Protein AF-W7TU20-F1 (afdb_monomer)

Organism: NCBI:txid72520

Structure (mmCIF, N/CA/C/O backbone):
data_AF-W7TU20-F1
#
_entry.id   AF-W7TU20-F1
#
loop_
_atom_site.group_PDB
_atom_site.id
_atom_site.type_symbol
_atom_site.label_atom_id
_atom_site.label_alt_id
_atom_site.label_comp_id
_atom_site.label_asym_id
_atom_site.label_entity_id
_atom_site.label_seq_id
_atom_site.pdbx_PDB_ins_code
_atom_site.Cartn_x
_atom_site.Cartn_y
_atom_site.Cartn_z
_atom_site.occupancy
_atom_site.B_iso_or_equiv
_atom_site.auth_seq_id
_atom_site.auth_comp_id
_atom_site.auth_asym_id
_atom_site.auth_atom_id
_atom_site.pdbx_PDB_model_num
ATOM 1 N N . MET A 1 1 ? -34.665 4.008 -30.235 1.00 36.75 1 MET A N 1
ATOM 2 C CA . MET A 1 1 ? -33.771 4.098 -29.060 1.00 36.75 1 MET A CA 1
ATOM 3 C C . MET A 1 1 ? -32.449 3.445 -29.430 1.00 36.75 1 MET A C 1
ATOM 5 O O . MET A 1 1 ? -32.359 2.229 -29.453 1.00 36.75 1 MET A O 1
ATOM 9 N N . THR A 1 2 ? -31.466 4.243 -29.840 1.00 30.77 2 THR A N 1
ATOM 10 C CA . THR A 1 2 ? -30.148 3.783 -30.303 1.00 30.77 2 THR A CA 1
ATOM 11 C C . THR A 1 2 ? -29.110 4.121 -29.238 1.00 30.77 2 THR A C 1
ATOM 13 O O . THR A 1 2 ? -28.880 5.295 -28.952 1.00 30.77 2 THR A O 1
ATOM 16 N N . HIS A 1 3 ? -28.508 3.102 -28.623 1.00 29.56 3 HIS A N 1
ATOM 17 C CA . HIS A 1 3 ? -27.370 3.282 -27.721 1.00 29.56 3 HIS A CA 1
ATOM 18 C C . HIS A 1 3 ? -26.145 3.772 -28.511 1.00 29.56 3 HIS A C 1
ATOM 20 O O . HIS A 1 3 ? -25.856 3.207 -29.566 1.00 29.56 3 HIS A O 1
ATOM 26 N N . PRO A 1 4 ? -25.386 4.770 -28.023 1.00 43.34 4 PRO A N 1
ATOM 27 C CA . PRO A 1 4 ? -24.122 5.117 -28.648 1.00 43.34 4 PRO A CA 1
ATOM 28 C C . PRO A 1 4 ? -23.076 4.059 -28.282 1.00 43.34 4 PRO A C 1
ATOM 30 O O . PRO A 1 4 ? -22.815 3.801 -27.103 1.00 43.34 4 PRO A O 1
ATOM 33 N N . ALA A 1 5 ? -22.474 3.454 -29.305 1.00 35.00 5 ALA A N 1
ATOM 34 C CA . ALA A 1 5 ? -21.299 2.609 -29.166 1.00 35.00 5 ALA A CA 1
ATOM 35 C C . ALA A 1 5 ? -20.164 3.427 -28.527 1.00 35.00 5 ALA A C 1
ATOM 37 O O . ALA A 1 5 ? -19.739 4.445 -29.071 1.00 35.00 5 ALA A O 1
ATOM 38 N N . ARG A 1 6 ? -19.691 3.008 -27.349 1.00 34.47 6 ARG A N 1
ATOM 39 C CA . ARG A 1 6 ? -18.501 3.590 -26.718 1.00 34.47 6 ARG A CA 1
ATOM 40 C C . ARG A 1 6 ? -17.287 2.753 -27.089 1.00 34.47 6 ARG A C 1
ATOM 42 O O . ARG A 1 6 ? -17.191 1.591 -26.708 1.00 34.47 6 ARG A O 1
ATOM 49 N N . SER A 1 7 ? -16.373 3.374 -27.823 1.00 35.91 7 SER A N 1
ATOM 50 C CA . SER A 1 7 ? -15.092 2.817 -28.243 1.00 35.91 7 SER A CA 1
ATOM 51 C C . SER A 1 7 ? -14.210 2.533 -27.025 1.00 35.91 7 SER A C 1
ATOM 53 O O . SER A 1 7 ? -13.718 3.450 -26.371 1.00 35.91 7 SER A O 1
ATOM 55 N N . SER A 1 8 ? -14.007 1.260 -26.701 1.00 33.41 8 SER A N 1
ATOM 56 C CA . SER A 1 8 ? -12.987 0.828 -25.746 1.00 33.41 8 SER A CA 1
ATOM 57 C C . SER A 1 8 ? -11.617 0.861 -26.425 1.00 33.41 8 SER A C 1
ATOM 59 O O . SER A 1 8 ? -11.355 0.068 -27.329 1.00 33.41 8 SER A O 1
ATOM 61 N N . ILE A 1 9 ? -10.741 1.773 -26.000 1.00 37.31 9 ILE A N 1
ATOM 62 C CA . ILE A 1 9 ? -9.328 1.772 -26.399 1.00 37.31 9 ILE A CA 1
ATOM 63 C C . ILE A 1 9 ? -8.665 0.569 -25.720 1.00 37.31 9 ILE A C 1
ATOM 65 O O . ILE A 1 9 ? -8.694 0.450 -24.496 1.00 37.31 9 ILE A O 1
ATOM 69 N N . SER A 1 10 ? -8.098 -0.347 -26.508 1.00 46.91 10 SER A N 1
ATOM 70 C CA . SER A 1 10 ? -7.379 -1.499 -25.959 1.00 46.91 10 SER A CA 1
ATOM 71 C C . SER A 1 10 ? -6.084 -1.045 -25.268 1.00 46.91 10 SER A C 1
ATOM 73 O O . SER A 1 10 ? -5.451 -0.083 -25.700 1.00 46.91 10 SER A O 1
ATOM 75 N N . LEU A 1 11 ? -5.656 -1.741 -24.209 1.00 39.81 11 LEU A N 1
ATOM 76 C CA . LEU A 1 11 ? -4.402 -1.445 -23.497 1.00 39.81 11 LEU A CA 1
ATOM 77 C C . LEU A 1 11 ? -3.190 -1.463 -24.449 1.00 39.81 11 LEU A C 1
ATOM 79 O O . LEU A 1 11 ? -2.279 -0.654 -24.316 1.00 39.81 11 LEU A O 1
ATOM 83 N N . LEU A 1 12 ? -3.229 -2.338 -25.460 1.00 39.66 12 LEU A N 1
ATOM 84 C CA . LEU A 1 12 ? -2.239 -2.400 -26.532 1.00 39.66 12 LEU A CA 1
ATOM 85 C C . LEU A 1 12 ? -2.237 -1.112 -27.366 1.00 39.66 12 LEU A C 1
ATOM 87 O O . LEU A 1 12 ? -1.173 -0.595 -27.676 1.00 39.66 12 LEU A O 1
ATOM 91 N N . SER A 1 13 ? -3.408 -0.544 -27.666 1.00 42.62 13 SER A N 1
ATOM 92 C CA . SER A 1 13 ? -3.522 0.751 -28.343 1.00 42.62 13 SER A CA 1
ATOM 93 C C . SER A 1 13 ? -2.958 1.892 -27.496 1.00 42.62 13 SER A C 1
ATOM 95 O O . SER A 1 13 ? -2.315 2.759 -28.064 1.00 42.62 13 SER A O 1
ATOM 97 N N . LEU A 1 14 ? -3.136 1.885 -26.168 1.00 40.91 14 LEU A N 1
ATOM 98 C CA . LEU A 1 14 ? -2.565 2.900 -25.269 1.00 40.91 14 LEU A CA 1
ATOM 99 C C . LEU A 1 14 ? -1.036 2.777 -25.158 1.00 40.91 14 LEU A C 1
ATOM 101 O O . LEU A 1 14 ? -0.333 3.779 -25.246 1.00 40.91 14 LEU A O 1
ATOM 105 N N . VAL A 1 15 ? -0.518 1.552 -25.029 1.00 42.53 15 VAL A N 1
ATOM 106 C CA . VAL A 1 15 ? 0.928 1.280 -25.031 1.00 42.53 15 VAL A CA 1
ATOM 107 C C . VAL A 1 15 ? 1.538 1.678 -26.375 1.00 42.53 15 VAL A C 1
ATOM 109 O O . VAL A 1 15 ? 2.541 2.382 -26.390 1.00 42.53 15 VAL A O 1
ATOM 112 N N . LEU A 1 16 ? 0.911 1.333 -27.503 1.00 43.38 16 LEU A N 1
ATOM 113 C CA . LEU A 1 16 ? 1.361 1.745 -28.837 1.00 43.38 16 LEU A CA 1
ATOM 114 C C . LEU A 1 16 ? 1.255 3.265 -29.053 1.00 43.38 16 LEU A C 1
ATOM 116 O O . LEU A 1 16 ? 2.137 3.837 -29.688 1.00 43.38 16 LEU A O 1
ATOM 120 N N . LEU A 1 17 ? 0.238 3.933 -28.489 1.00 42.62 17 LEU A N 1
ATOM 121 C CA . LEU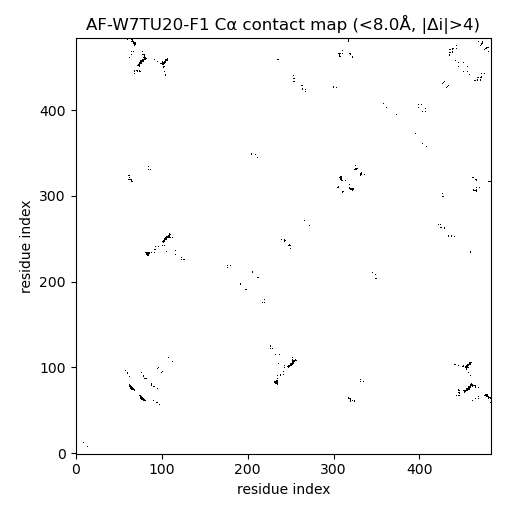 A 1 17 ? 0.106 5.397 -28.535 1.00 42.62 17 LEU A CA 1
ATOM 122 C C . LEU A 1 17 ? 1.256 6.093 -27.794 1.00 42.62 17 LEU A C 1
ATOM 124 O O . LEU A 1 17 ? 1.744 7.122 -28.246 1.00 42.62 17 LEU A O 1
ATOM 128 N N . LEU A 1 18 ? 1.688 5.523 -26.666 1.00 41.25 18 LEU A N 1
ATOM 129 C CA . LEU A 1 18 ? 2.798 6.034 -25.858 1.00 41.25 18 LEU A CA 1
ATOM 130 C C . LEU A 1 18 ? 4.174 5.644 -26.426 1.00 41.25 18 LEU A C 1
ATOM 132 O O . LEU A 1 18 ? 5.149 6.356 -26.204 1.00 41.25 18 LEU A O 1
ATOM 136 N N . SER A 1 19 ? 4.254 4.544 -27.181 1.00 35.56 19 SER A N 1
ATOM 137 C CA . SER A 1 19 ? 5.499 4.038 -27.782 1.00 35.56 19 SER A CA 1
ATOM 138 C C . SER A 1 19 ? 5.837 4.698 -29.123 1.00 35.56 19 SER A C 1
ATOM 140 O O . SER A 1 19 ? 6.984 4.650 -29.559 1.00 35.56 19 SER A O 1
ATOM 142 N N . ASN A 1 20 ? 4.860 5.308 -29.802 1.00 39.03 20 ASN A N 1
ATOM 143 C CA . ASN A 1 20 ? 5.055 5.900 -31.124 1.00 39.03 20 ASN A CA 1
ATOM 144 C C . ASN A 1 20 ? 5.350 7.409 -31.033 1.00 39.03 20 ASN A C 1
ATOM 146 O O . ASN A 1 20 ? 4.518 8.259 -31.355 1.00 39.03 20 ASN A O 1
ATOM 150 N N . THR A 1 21 ? 6.562 7.746 -30.587 1.00 44.91 21 THR A N 1
ATOM 151 C CA . THR A 1 21 ? 7.032 9.131 -30.401 1.00 44.91 21 THR A CA 1
ATOM 152 C C . THR A 1 21 ? 7.125 9.927 -31.710 1.00 44.91 21 THR A C 1
ATOM 154 O O . THR A 1 21 ? 6.965 11.147 -31.690 1.00 44.91 21 THR A O 1
ATOM 157 N N . ARG A 1 22 ? 7.297 9.268 -32.868 1.00 38.62 22 ARG A N 1
ATOM 158 C CA . ARG A 1 22 ? 7.387 9.934 -34.184 1.00 38.62 22 ARG A CA 1
ATOM 159 C C . ARG A 1 22 ? 6.054 10.511 -34.678 1.00 38.62 22 ARG A C 1
ATOM 161 O O . ARG A 1 22 ? 6.050 11.561 -35.318 1.00 38.62 22 ARG A O 1
ATOM 168 N N . ALA A 1 23 ? 4.920 9.890 -34.345 1.00 43.25 23 ALA A N 1
ATOM 169 C CA . ALA A 1 23 ? 3.600 10.365 -34.783 1.00 43.25 23 ALA A CA 1
ATOM 170 C C . ALA A 1 23 ? 3.144 11.647 -34.058 1.00 43.25 23 ALA A C 1
ATOM 172 O O . ALA A 1 23 ? 2.354 12.419 -34.600 1.00 43.25 23 ALA A O 1
ATOM 173 N N . PHE A 1 24 ? 3.671 11.910 -32.859 1.00 39.31 24 PHE A N 1
ATOM 174 C CA . PHE A 1 24 ? 3.313 13.093 -32.071 1.00 39.31 24 PHE A CA 1
ATOM 175 C C . PHE A 1 24 ? 3.966 14.392 -32.572 1.00 39.31 24 PHE A C 1
ATOM 177 O O . PHE A 1 24 ? 3.425 15.469 -32.333 1.00 39.31 24 PHE A O 1
ATOM 184 N N . PHE A 1 25 ? 5.097 14.310 -33.284 1.00 41.25 25 PHE A N 1
ATOM 185 C CA . PHE A 1 25 ? 5.884 15.487 -33.680 1.00 41.25 25 PHE A CA 1
ATOM 186 C C . PHE A 1 25 ? 5.763 15.885 -35.160 1.00 41.25 25 PHE A C 1
ATOM 188 O O . PHE A 1 25 ? 6.114 17.012 -35.499 1.00 41.25 25 PHE A O 1
ATOM 195 N N . HIS A 1 26 ? 5.206 15.030 -36.027 1.00 35.78 26 HIS A N 1
ATOM 196 C CA . HIS A 1 26 ? 5.018 15.335 -37.455 1.00 35.78 26 HIS A CA 1
ATOM 197 C C . HIS A 1 26 ? 3.585 15.715 -37.861 1.00 35.78 26 HIS A C 1
ATOM 199 O O . HIS A 1 26 ? 3.297 15.810 -39.051 1.00 35.78 26 HIS A O 1
ATOM 205 N N . CYS A 1 27 ? 2.686 15.994 -36.912 1.00 30.84 27 CYS A N 1
ATOM 206 C CA . CYS A 1 27 ? 1.385 16.581 -37.243 1.00 30.84 27 CYS A CA 1
ATOM 207 C C . CYS A 1 27 ? 1.548 18.093 -37.520 1.00 30.84 27 CYS A C 1
ATOM 209 O O . CYS A 1 27 ? 1.878 18.846 -36.597 1.00 30.84 27 CYS A O 1
ATOM 211 N N . PRO A 1 28 ? 1.338 18.578 -38.760 1.00 39.25 28 PRO A N 1
ATOM 212 C CA . PRO A 1 28 ? 1.504 19.987 -39.071 1.00 39.25 28 PRO A CA 1
ATOM 213 C C . PRO A 1 28 ? 0.313 20.785 -38.518 1.00 39.25 28 PRO A C 1
ATOM 215 O O . PRO A 1 28 ? -0.826 20.588 -38.921 1.00 39.25 28 PRO A O 1
ATOM 218 N N . VAL A 1 29 ? 0.590 21.703 -37.587 1.00 46.69 29 VAL A N 1
ATOM 219 C CA . VAL A 1 29 ? -0.085 23.010 -37.392 1.00 46.69 29 VAL A CA 1
ATOM 220 C C . VAL A 1 29 ? -1.622 23.034 -37.170 1.00 46.69 29 VAL A C 1
ATOM 222 O O . VAL A 1 29 ? -2.182 24.107 -36.979 1.00 46.69 29 VAL A O 1
ATOM 225 N N . ALA A 1 30 ? -2.330 21.908 -37.043 1.00 40.75 30 ALA A N 1
ATOM 226 C CA . ALA A 1 30 ? -3.795 21.912 -36.863 1.00 40.75 30 ALA A CA 1
ATOM 227 C C . ALA A 1 30 ? -4.296 21.823 -35.401 1.00 40.75 30 ALA A C 1
ATOM 229 O O . ALA A 1 30 ? -5.486 21.989 -35.151 1.00 40.75 30 ALA A O 1
ATOM 230 N N . LEU A 1 31 ? -3.421 21.602 -34.410 1.00 38.69 31 LEU A N 1
ATOM 231 C CA . LEU A 1 31 ? -3.821 21.422 -32.996 1.00 38.69 31 LEU A CA 1
ATOM 232 C C . LEU A 1 31 ? -3.597 22.647 -32.096 1.00 38.69 31 LEU A C 1
ATOM 234 O O . LEU A 1 31 ? -4.000 22.649 -30.931 1.00 38.69 31 LEU A O 1
ATOM 238 N N . ARG A 1 32 ? -3.017 23.729 -32.627 1.00 35.81 32 ARG A N 1
ATOM 239 C CA . ARG A 1 32 ? -2.798 24.966 -31.859 1.00 35.81 32 ARG A CA 1
ATOM 240 C C . ARG A 1 32 ? -4.092 25.662 -31.393 1.00 35.81 32 ARG A C 1
ATOM 242 O O . ARG A 1 32 ? -4.061 26.171 -30.279 1.00 35.81 32 ARG A O 1
ATOM 249 N N . PRO A 1 33 ? -5.229 25.640 -32.124 1.00 38.38 33 PRO A N 1
ATOM 250 C CA . PRO A 1 33 ? -6.479 26.230 -31.628 1.00 38.38 33 PRO A CA 1
ATOM 251 C C . PRO A 1 33 ? -7.204 25.378 -30.572 1.00 38.38 33 PRO A C 1
ATOM 253 O O . PRO A 1 33 ? -8.082 25.886 -29.876 1.00 38.38 33 PRO A O 1
ATOM 256 N N . ALA A 1 34 ? -6.868 24.088 -30.442 1.00 39.28 34 ALA A N 1
ATOM 257 C CA . ALA A 1 34 ? -7.523 23.189 -29.488 1.00 39.28 34 ALA A CA 1
ATOM 258 C C . ALA A 1 34 ? -6.945 23.322 -28.068 1.00 39.28 34 ALA A C 1
ATOM 260 O O . ALA A 1 34 ? -7.679 23.202 -27.091 1.00 39.28 34 ALA A O 1
ATOM 261 N N . LEU A 1 35 ? -5.650 23.638 -27.944 1.00 38.62 35 LEU A N 1
ATOM 262 C CA . LEU A 1 35 ? -4.975 23.787 -26.649 1.00 38.62 35 LEU A CA 1
ATOM 263 C C . LEU A 1 35 ? -5.059 25.210 -26.067 1.00 38.62 35 LEU A C 1
ATOM 265 O O . LEU A 1 35 ? -4.987 25.365 -24.854 1.00 38.62 35 LEU A O 1
ATOM 269 N N . THR A 1 36 ? -5.311 26.246 -26.874 1.00 37.84 36 THR A N 1
ATOM 270 C CA . THR A 1 36 ? -5.644 27.601 -26.376 1.00 37.84 36 THR A CA 1
ATOM 271 C C . THR A 1 36 ? -7.121 27.783 -26.011 1.00 37.84 36 THR A C 1
ATOM 273 O O . THR A 1 36 ? -7.487 28.808 -25.442 1.00 37.84 36 THR A O 1
ATOM 276 N N . ARG A 1 37 ? -7.976 26.777 -26.253 1.00 34.38 37 ARG A N 1
ATOM 277 C CA . ARG A 1 37 ? -9.323 26.674 -25.653 1.00 34.38 37 ARG A CA 1
ATOM 278 C C . ARG A 1 37 ? -9.350 25.924 -24.313 1.00 34.38 37 ARG A C 1
ATOM 280 O O . ARG A 1 37 ? -10.418 25.805 -23.727 1.00 34.38 37 ARG A O 1
ATOM 287 N N . LEU A 1 38 ? -8.192 25.516 -23.782 1.00 36.69 38 LEU A N 1
ATOM 288 C CA . LEU A 1 38 ? -8.010 25.166 -22.363 1.00 36.69 38 LEU A CA 1
ATOM 289 C C . LEU A 1 38 ? -7.723 26.408 -21.498 1.00 36.69 38 LEU A C 1
ATOM 291 O O . LEU A 1 38 ? -7.075 26.337 -20.457 1.00 36.69 38 LEU A O 1
ATOM 295 N N . SER A 1 39 ? -8.240 27.565 -21.909 1.00 34.56 39 SER A N 1
ATOM 296 C CA . SER A 1 39 ? -8.542 28.648 -20.981 1.00 34.56 39 SER A CA 1
ATOM 297 C C . SER A 1 39 ? -9.620 28.147 -20.027 1.00 34.56 39 SER A C 1
ATOM 299 O O . SER A 1 39 ? -10.744 27.916 -20.460 1.00 34.56 39 SER A O 1
ATOM 301 N N . PHE A 1 40 ? -9.264 27.953 -18.755 1.00 42.44 40 PHE A N 1
ATOM 302 C CA . PHE A 1 40 ? -10.127 28.209 -17.599 1.00 42.44 40 PHE A CA 1
ATOM 303 C C . PHE A 1 40 ? -11.647 28.144 -17.888 1.00 42.44 40 PHE A C 1
ATOM 305 O O . PHE A 1 40 ? -12.332 29.164 -17.914 1.00 42.44 40 PHE A O 1
ATOM 312 N N . PHE A 1 41 ? -12.206 26.939 -18.027 1.00 37.47 41 PHE A N 1
ATOM 313 C CA . PHE A 1 41 ? -13.510 26.691 -17.411 1.00 37.47 41 PHE A CA 1
ATOM 314 C C . PHE A 1 41 ? -13.195 26.654 -15.907 1.00 37.47 41 PHE A C 1
ATOM 316 O O . PHE A 1 41 ? -12.748 25.648 -15.377 1.00 37.47 41 PHE A O 1
ATOM 323 N N . GLY A 1 42 ? -13.172 27.786 -15.205 1.00 35.25 42 GLY A N 1
ATOM 324 C CA . GLY A 1 42 ? -14.391 28.541 -14.974 1.00 35.25 42 GLY A CA 1
ATOM 325 C C . GLY A 1 42 ? -15.231 27.640 -14.090 1.00 35.25 42 GLY A C 1
ATOM 326 O O . GLY A 1 42 ? -16.021 26.858 -14.612 1.00 35.25 42 GLY A O 1
ATOM 327 N N . GLY A 1 43 ? -14.929 27.658 -12.786 1.00 38.50 43 GLY A N 1
ATOM 328 C CA . GLY A 1 43 ? -15.527 26.763 -11.806 1.00 38.50 43 GLY A CA 1
ATOM 329 C C . GLY A 1 43 ? -17.018 26.632 -12.065 1.00 38.50 43 GLY A C 1
ATOM 330 O O . GLY A 1 43 ? -17.710 27.640 -12.228 1.00 38.50 43 GLY A O 1
ATOM 331 N N . SER A 1 44 ? -17.495 25.392 -12.144 1.00 35.47 44 SER A N 1
ATOM 332 C CA . SER A 1 44 ? -18.920 25.116 -12.134 1.00 35.47 44 SER A CA 1
ATOM 333 C C . SER A 1 44 ? -19.490 25.793 -10.892 1.00 35.47 44 SER A C 1
ATOM 335 O O . SER A 1 44 ? -19.343 25.285 -9.778 1.00 35.47 44 SER A O 1
ATOM 337 N N . ARG A 1 45 ? -20.100 26.971 -11.064 1.00 39.62 45 ARG A N 1
ATOM 338 C CA . ARG A 1 45 ? -21.044 27.506 -10.094 1.00 39.62 45 ARG A CA 1
ATOM 339 C C . ARG A 1 45 ? -22.115 26.435 -9.992 1.00 39.62 45 ARG A C 1
ATOM 341 O O . ARG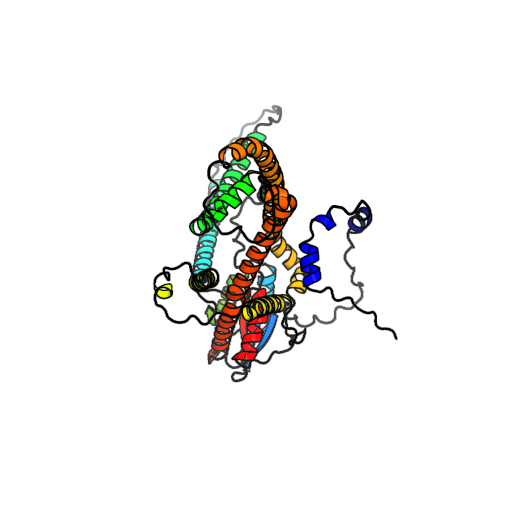 A 1 45 ? -22.953 26.317 -10.883 1.00 39.62 45 ARG A O 1
ATOM 348 N N . GLN A 1 46 ? -22.036 25.614 -8.947 1.00 42.41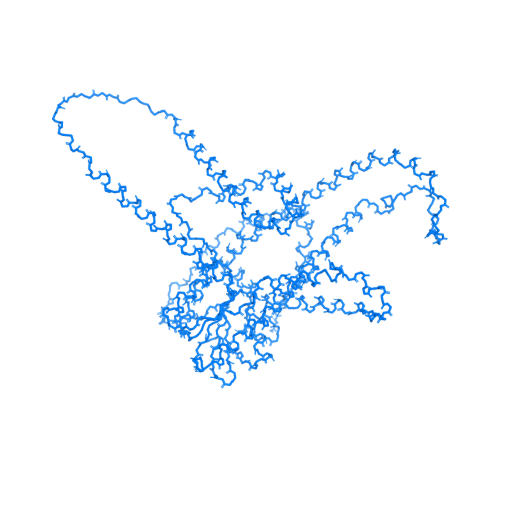 46 GLN A N 1
ATOM 349 C CA . GLN A 1 46 ? -23.196 24.851 -8.526 1.00 42.41 46 GLN A CA 1
ATOM 350 C C . GLN A 1 46 ? -24.342 25.858 -8.380 1.00 42.41 46 GLN A C 1
ATOM 352 O O . GLN A 1 46 ? -24.103 26.952 -7.856 1.00 42.41 46 GLN A O 1
ATOM 357 N N . PRO A 1 47 ? -25.542 25.563 -8.903 1.00 39.88 47 PRO A N 1
ATOM 358 C CA . PRO A 1 47 ? -26.677 26.463 -8.783 1.00 39.88 47 PRO A CA 1
ATOM 359 C C . PRO A 1 47 ? -26.878 26.817 -7.303 1.00 39.88 47 PRO A C 1
ATOM 361 O O . PRO A 1 47 ? -27.230 25.971 -6.481 1.00 39.88 47 PRO A O 1
ATOM 364 N N . HIS A 1 48 ? -26.583 28.075 -6.961 1.00 41.19 48 HIS A N 1
ATOM 365 C CA . HIS A 1 48 ? -26.865 28.666 -5.659 1.00 41.19 48 HIS A CA 1
ATOM 366 C C . HIS A 1 48 ? -28.385 28.667 -5.480 1.00 41.19 48 HIS A C 1
ATOM 368 O O . HIS A 1 48 ? -29.071 29.540 -5.998 1.00 41.19 48 HIS A O 1
ATOM 374 N N . GLY A 1 49 ? -28.910 27.644 -4.817 1.00 43.62 49 GLY A N 1
ATOM 375 C CA . GLY A 1 49 ? -30.350 27.466 -4.640 1.00 43.62 49 GLY A CA 1
ATOM 376 C C . GLY A 1 49 ? -30.764 26.056 -4.236 1.00 43.62 49 GLY A C 1
ATOM 377 O O . GLY A 1 49 ? -31.914 25.857 -3.869 1.00 43.62 49 GLY A O 1
ATOM 378 N N . GLN A 1 50 ? -29.852 25.079 -4.254 1.00 46.06 50 GLN A N 1
ATOM 379 C CA . GLN A 1 50 ? -30.117 23.799 -3.608 1.00 46.06 50 GLN A CA 1
ATOM 380 C C . GLN A 1 50 ? -29.958 23.994 -2.096 1.00 46.06 50 GLN A C 1
ATOM 382 O O . GLN A 1 50 ? -28.841 24.168 -1.599 1.00 46.06 50 GLN A O 1
ATOM 387 N N . GLU A 1 51 ? -31.090 24.059 -1.389 1.00 46.50 51 GLU A N 1
ATOM 388 C CA . GLU A 1 51 ? -31.149 24.016 0.070 1.00 46.50 51 GLU A CA 1
ATOM 389 C C . GLU A 1 51 ? -30.191 22.928 0.552 1.00 46.50 51 GLU A C 1
ATOM 391 O O . GLU A 1 51 ? -30.266 21.777 0.112 1.00 46.50 51 GLU A O 1
ATOM 396 N N . ARG A 1 52 ? -29.223 23.310 1.394 1.00 49.94 52 ARG A N 1
ATOM 397 C CA . ARG A 1 52 ? -28.292 22.353 1.984 1.00 49.94 52 ARG A CA 1
ATOM 398 C C . ARG A 1 52 ? -29.117 21.463 2.898 1.00 49.94 52 ARG A C 1
ATOM 400 O O . ARG A 1 52 ? -29.349 21.811 4.054 1.00 49.94 52 ARG A O 1
ATOM 407 N N . GLY A 1 53 ? -29.568 20.333 2.361 1.00 67.38 53 GLY A N 1
ATOM 408 C CA . GLY A 1 53 ? -30.037 19.225 3.172 1.00 67.38 53 GLY A CA 1
ATOM 409 C C . GLY A 1 53 ? -29.002 18.924 4.264 1.00 67.38 53 GLY A C 1
ATOM 410 O O . GLY A 1 53 ? -27.827 19.291 4.115 1.00 67.38 53 GLY A O 1
ATOM 411 N N . PRO A 1 54 ? -29.423 18.302 5.377 1.00 68.56 54 PRO A N 1
ATOM 412 C CA . PRO A 1 54 ? -28.503 17.919 6.441 1.00 68.56 54 PRO A CA 1
ATOM 413 C C . PRO A 1 54 ? -27.284 17.221 5.824 1.00 68.56 54 PRO A C 1
ATOM 415 O O . PRO A 1 54 ? -27.463 16.438 4.886 1.00 68.56 54 PRO A O 1
ATOM 418 N N . PRO A 1 55 ? -26.056 17.542 6.277 1.00 69.00 55 PRO A N 1
ATOM 419 C CA . PRO A 1 55 ? -24.847 16.999 5.678 1.00 69.00 55 PRO A CA 1
ATOM 420 C C . PRO A 1 55 ? -24.968 15.478 5.654 1.00 69.00 55 PRO A C 1
ATOM 422 O O . PRO A 1 55 ? -25.091 14.844 6.703 1.00 69.00 55 PRO A O 1
ATOM 425 N N . SER A 1 56 ? -25.003 14.906 4.448 1.00 72.81 56 SER A N 1
ATOM 426 C CA . SER A 1 56 ? -24.975 13.460 4.263 1.00 72.81 56 SER A CA 1
ATOM 427 C C . SER A 1 56 ? -23.783 12.910 5.039 1.00 72.81 56 SER A C 1
ATOM 429 O O . SER A 1 56 ? -22.721 13.542 5.039 1.00 72.81 56 SER A O 1
ATOM 431 N N . ALA A 1 57 ? -23.966 11.772 5.714 1.00 75.81 57 ALA A N 1
ATOM 432 C CA . ALA A 1 57 ? -22.902 11.132 6.480 1.00 75.81 57 ALA A CA 1
ATOM 433 C C . ALA A 1 57 ? -21.595 11.083 5.659 1.00 75.81 57 ALA A C 1
ATOM 435 O O . ALA A 1 57 ? -21.661 10.919 4.435 1.00 75.81 57 ALA A O 1
ATOM 436 N N . PRO A 1 58 ? -20.418 11.270 6.286 1.00 83.25 58 PRO A N 1
ATOM 437 C CA . PRO A 1 58 ? -19.171 11.355 5.539 1.00 83.25 58 PRO A CA 1
ATOM 438 C C . PRO A 1 58 ? -18.941 10.044 4.784 1.00 83.25 58 PRO A C 1
ATOM 440 O O . PRO A 1 58 ? -18.897 8.978 5.394 1.00 83.25 58 PRO A O 1
ATOM 443 N N . ALA A 1 59 ? -18.819 10.128 3.460 1.00 93.06 59 ALA A N 1
ATOM 444 C CA . ALA A 1 59 ? -18.580 8.964 2.619 1.00 93.06 59 ALA A CA 1
ATOM 445 C C . ALA A 1 59 ? -17.154 8.427 2.815 1.00 93.06 59 ALA A C 1
ATOM 447 O O . ALA A 1 59 ? -16.220 9.188 3.088 1.00 93.06 59 ALA A O 1
ATOM 448 N N . LEU A 1 60 ? -16.979 7.116 2.636 1.00 95.88 60 LEU A N 1
ATOM 449 C CA . LEU A 1 60 ? -15.650 6.511 2.602 1.00 95.88 60 LEU A CA 1
ATOM 450 C C . LEU A 1 60 ? -14.822 7.047 1.421 1.00 95.88 60 LEU A C 1
ATOM 452 O O . LEU A 1 60 ? -15.378 7.275 0.341 1.00 95.88 60 LEU A O 1
ATOM 456 N N . PRO A 1 61 ? -13.490 7.166 1.574 1.00 95.62 61 PRO A N 1
ATOM 457 C CA . PRO A 1 61 ? -12.612 7.528 0.472 1.00 95.62 61 PRO A CA 1
ATOM 458 C C . PRO A 1 61 ? -12.740 6.620 -0.755 1.00 95.62 61 PRO A C 1
ATOM 460 O O . PRO A 1 61 ? -12.989 5.412 -0.670 1.00 95.62 61 PRO A O 1
ATOM 463 N N . GLY A 1 62 ? -12.491 7.205 -1.930 1.00 94.81 62 GLY A N 1
ATOM 464 C CA . GLY A 1 62 ? -12.485 6.495 -3.211 1.00 94.81 62 GLY A CA 1
ATOM 465 C C . GLY A 1 62 ? -11.462 5.349 -3.283 1.00 94.81 62 GLY A C 1
ATOM 466 O O . GLY A 1 62 ? -11.651 4.412 -4.063 1.00 94.81 62 GLY A O 1
ATOM 467 N N . THR A 1 63 ? -10.427 5.434 -2.449 1.00 96.12 63 THR A N 1
ATOM 468 C CA . THR A 1 63 ? -9.274 4.537 -2.284 1.00 96.12 63 THR A CA 1
ATOM 469 C C . THR A 1 63 ? -9.529 3.345 -1.357 1.00 96.12 63 THR A C 1
ATOM 471 O O . THR A 1 63 ? -8.656 2.485 -1.233 1.00 96.12 63 THR A O 1
ATOM 474 N N . THR A 1 64 ? -10.700 3.274 -0.712 1.00 97.25 64 THR A N 1
ATOM 475 C CA . THR A 1 64 ? -10.991 2.266 0.316 1.00 97.25 64 THR A CA 1
ATOM 476 C C . THR A 1 64 ? -11.770 1.069 -0.235 1.00 97.25 64 THR A C 1
ATOM 478 O O . THR A 1 64 ? -12.755 1.233 -0.956 1.00 97.25 64 THR A O 1
ATOM 481 N N . LEU A 1 65 ? -11.372 -0.144 0.156 1.00 97.31 65 LEU A N 1
ATOM 482 C CA . LEU A 1 65 ? -12.129 -1.388 -0.036 1.00 97.31 65 LEU A CA 1
ATOM 483 C C . LEU A 1 65 ? -12.614 -1.925 1.305 1.00 97.31 65 LEU A C 1
ATOM 485 O O . LEU A 1 65 ? -11.890 -1.840 2.295 1.00 97.31 65 LEU A O 1
ATOM 489 N N . VAL A 1 66 ? -13.807 -2.520 1.322 1.00 97.62 66 VAL A N 1
ATOM 490 C CA . VAL A 1 66 ? -14.404 -3.100 2.531 1.00 97.62 66 VAL A CA 1
ATOM 491 C C . VAL A 1 66 ? -14.615 -4.596 2.328 1.00 97.62 66 VAL A C 1
ATOM 493 O O . VAL A 1 66 ? -15.226 -5.029 1.350 1.00 97.62 66 VAL A O 1
ATOM 496 N N . LEU A 1 67 ? -14.091 -5.393 3.253 1.00 97.75 67 LEU A N 1
ATOM 497 C CA . LEU A 1 67 ? -14.258 -6.841 3.284 1.00 97.75 67 LEU A CA 1
ATOM 498 C C . LEU A 1 67 ? -14.709 -7.288 4.672 1.00 97.75 67 LEU A C 1
ATOM 500 O O . LEU A 1 67 ? -14.470 -6.604 5.661 1.00 97.75 67 LEU A O 1
ATOM 504 N N . GLU A 1 68 ? -15.315 -8.462 4.761 1.00 98.25 68 GLU A N 1
ATOM 505 C CA . GLU A 1 68 ? -15.704 -9.077 6.027 1.00 98.25 68 GLU A CA 1
ATOM 506 C C . GLU A 1 68 ? -15.070 -10.457 6.173 1.00 98.25 68 GLU A C 1
ATOM 508 O O . GLU A 1 68 ? -15.127 -11.285 5.258 1.00 98.25 68 GLU A O 1
ATOM 513 N N . HIS A 1 69 ? -14.452 -10.695 7.328 1.00 98.38 69 HIS A N 1
ATOM 514 C CA . HIS A 1 69 ? -13.861 -11.980 7.668 1.00 98.38 69 HIS A CA 1
ATOM 515 C C . HIS A 1 69 ? -14.976 -12.998 7.979 1.00 98.38 69 HIS A C 1
ATOM 517 O O . HIS A 1 69 ? -15.767 -12.766 8.896 1.00 98.38 69 HIS A O 1
ATOM 523 N N . PRO A 1 70 ? -15.017 -14.171 7.318 1.00 97.88 70 PRO A N 1
ATOM 524 C CA . PRO A 1 70 ? -16.184 -15.060 7.348 1.00 97.88 70 PRO A CA 1
ATOM 525 C C . PRO A 1 70 ? -16.491 -15.657 8.729 1.00 97.88 70 PRO A C 1
ATOM 527 O O . PRO A 1 70 ? -17.651 -15.802 9.094 1.00 97.88 70 PRO A O 1
ATOM 530 N N . SER A 1 71 ? -15.468 -16.020 9.510 1.00 97.44 71 SER A N 1
ATOM 531 C CA . SER A 1 71 ? -15.668 -16.668 10.818 1.00 97.44 71 SER A CA 1
ATOM 532 C C . SER A 1 71 ? -15.743 -15.709 12.009 1.00 97.44 71 SER A C 1
ATOM 534 O O . SER A 1 71 ? -16.385 -16.028 13.011 1.00 97.44 71 SER A O 1
ATOM 536 N N . THR A 1 72 ? -15.076 -14.554 11.946 1.00 98.00 72 THR A N 1
ATOM 537 C CA . THR A 1 72 ? -15.031 -13.592 13.054 1.00 98.00 72 THR A CA 1
ATOM 538 C C . THR A 1 72 ? -16.020 -12.445 12.897 1.00 98.00 72 THR A C 1
ATOM 540 O O . THR A 1 72 ? -16.299 -11.781 13.893 1.00 98.00 72 THR A O 1
ATOM 543 N N . GLY A 1 73 ? -16.542 -12.203 11.688 1.00 98.06 73 GLY A N 1
ATOM 544 C CA . GLY A 1 73 ? -17.381 -11.041 11.375 1.00 98.06 73 GLY A CA 1
ATOM 545 C C . GLY A 1 73 ? -16.619 -9.712 11.416 1.00 98.06 73 GLY A C 1
ATOM 546 O O . GLY A 1 73 ? -17.232 -8.648 11.400 1.00 98.06 73 GLY A O 1
ATOM 547 N N . SER A 1 74 ? -15.287 -9.747 11.520 1.00 98.25 74 SER A N 1
ATOM 548 C CA . SER A 1 74 ? -14.458 -8.543 11.548 1.00 98.25 74 SER A CA 1
ATOM 549 C C . SER A 1 74 ? -14.513 -7.837 10.195 1.00 98.25 74 SER A C 1
ATOM 551 O O . SER A 1 74 ? -14.333 -8.476 9.155 1.00 98.25 74 SER A O 1
ATOM 553 N N . GLN A 1 75 ? -14.720 -6.522 10.201 1.00 98.25 75 GLN A N 1
ATOM 554 C CA . GLN A 1 75 ? -14.704 -5.719 8.978 1.00 98.25 75 GLN A CA 1
ATOM 555 C C . GLN A 1 75 ? -13.292 -5.205 8.709 1.00 98.25 75 GLN A C 1
ATOM 557 O O . GLN A 1 75 ? -12.680 -4.578 9.570 1.00 98.25 75 GLN A O 1
ATOM 562 N N . VAL A 1 76 ? -12.786 -5.442 7.506 1.00 98.38 76 VAL A N 1
ATOM 563 C CA . VAL A 1 76 ? -11.477 -4.990 7.043 1.00 98.38 76 VAL A CA 1
ATOM 564 C C . VAL A 1 76 ? -11.651 -3.840 6.061 1.00 98.38 76 VAL A C 1
ATOM 566 O O . VAL A 1 76 ? -12.282 -4.007 5.020 1.00 98.38 76 VAL A O 1
ATOM 569 N N . TYR A 1 77 ? -11.038 -2.702 6.374 1.00 98.38 77 TYR A N 1
ATOM 570 C CA . TYR A 1 77 ? -10.982 -1.520 5.518 1.00 98.38 77 TYR A CA 1
ATOM 571 C C . TYR A 1 77 ? -9.572 -1.404 4.943 1.00 98.38 77 TYR A C 1
ATOM 573 O O . TYR A 1 77 ? -8.646 -1.038 5.664 1.00 98.38 77 TYR A O 1
ATOM 581 N N . ILE A 1 78 ? -9.393 -1.731 3.664 1.00 98.31 78 ILE A N 1
ATOM 582 C CA . ILE A 1 78 ? -8.112 -1.564 2.966 1.00 98.31 78 ILE A CA 1
ATOM 583 C C . ILE A 1 78 ? -8.076 -0.160 2.377 1.00 98.31 78 ILE A C 1
ATOM 585 O O . ILE A 1 78 ? -8.829 0.126 1.452 1.00 98.31 78 ILE A O 1
ATOM 589 N N . VAL A 1 79 ? -7.203 0.695 2.893 1.00 97.94 79 VAL A N 1
ATOM 590 C CA . VAL A 1 79 ? -6.992 2.070 2.436 1.00 97.94 79 VAL A CA 1
ATOM 591 C C . VAL A 1 79 ? -5.765 2.093 1.532 1.00 97.94 79 VAL A C 1
ATOM 593 O O . VAL A 1 79 ? -4.648 1.857 1.995 1.00 97.94 79 VAL A O 1
ATOM 596 N N . GLY A 1 80 ? -5.980 2.335 0.238 1.00 97.12 80 GLY A N 1
ATOM 597 C CA . GLY A 1 80 ? -4.902 2.485 -0.736 1.00 97.12 80 GLY A CA 1
ATOM 598 C C . GLY A 1 80 ? -4.283 3.884 -0.694 1.00 97.12 80 GLY A C 1
ATOM 599 O O . GLY A 1 80 ? -4.986 4.878 -0.847 1.00 97.12 80 GLY A O 1
ATOM 600 N N . CYS A 1 81 ? -2.966 3.968 -0.545 1.00 96.25 81 CYS A N 1
ATOM 601 C CA . CYS A 1 81 ? -2.242 5.219 -0.348 1.00 96.25 81 CYS A CA 1
ATOM 602 C C . CYS A 1 81 ? -1.180 5.458 -1.423 1.00 96.25 81 CYS A C 1
ATOM 604 O O . CYS A 1 81 ? -0.439 4.558 -1.822 1.00 96.25 81 CYS A O 1
ATOM 606 N N . VAL A 1 82 ? -1.047 6.704 -1.862 1.00 92.94 82 VAL A N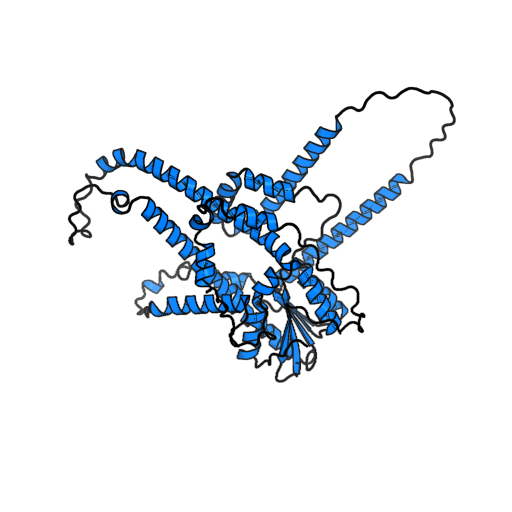 1
ATOM 607 C CA . VAL A 1 82 ? 0.155 7.171 -2.557 1.00 92.94 82 VAL A CA 1
ATOM 608 C C . VAL A 1 82 ? 1.175 7.550 -1.486 1.00 92.94 82 VAL A C 1
ATOM 610 O O . VAL A 1 82 ? 0.875 8.333 -0.593 1.00 92.94 82 VAL A O 1
ATOM 613 N N . HIS A 1 83 ? 2.379 6.980 -1.530 1.00 90.19 83 HIS A N 1
ATOM 614 C CA . HIS A 1 83 ? 3.350 7.210 -0.460 1.00 90.19 83 HIS A CA 1
ATOM 615 C C . HIS A 1 83 ? 3.766 8.676 -0.343 1.00 90.19 83 HIS A C 1
ATOM 617 O O . HIS A 1 83 ? 4.209 9.284 -1.318 1.00 90.19 83 HIS A O 1
ATOM 623 N N . GLY A 1 84 ? 3.678 9.215 0.873 1.00 87.12 84 GLY A N 1
ATOM 624 C CA . GLY A 1 84 ? 4.001 10.607 1.173 1.00 87.12 84 GLY A CA 1
ATOM 625 C C . GLY A 1 84 ? 2.974 11.627 0.676 1.00 87.12 84 GLY A C 1
ATOM 626 O O . GLY A 1 84 ? 3.316 12.795 0.471 1.00 87.12 84 GLY A O 1
ATOM 627 N N . SER A 1 85 ? 1.743 11.169 0.451 1.00 90.00 85 SER A N 1
ATOM 628 C CA . SER A 1 85 ? 0.601 11.962 0.004 1.00 90.00 85 SER A CA 1
ATOM 629 C C . SER A 1 85 ? -0.176 12.558 1.174 1.00 90.00 85 SER A C 1
ATOM 631 O O . SER A 1 85 ? -0.614 11.835 2.071 1.00 90.00 85 SER A O 1
ATOM 633 N N . GLU A 1 86 ? -0.442 13.864 1.118 1.00 91.44 86 GLU A N 1
ATOM 634 C CA . GLU A 1 86 ? -1.336 14.529 2.079 1.00 91.44 86 GLU A CA 1
ATOM 635 C C . GLU A 1 86 ? -2.786 14.047 1.881 1.00 91.44 86 GLU A C 1
ATOM 637 O O . GLU A 1 86 ? -3.536 13.896 2.844 1.00 91.44 86 GLU A O 1
ATOM 642 N N . ALA A 1 87 ? -3.171 13.720 0.641 1.00 91.88 87 ALA A N 1
ATOM 643 C CA . ALA A 1 87 ? -4.480 13.134 0.355 1.00 91.88 87 ALA A CA 1
ATOM 644 C C . ALA A 1 87 ? -4.633 11.734 0.972 1.00 91.88 87 ALA A C 1
ATOM 646 O O . ALA A 1 87 ? -5.682 11.414 1.522 1.00 91.88 87 ALA A O 1
ATOM 647 N N . SER A 1 88 ? -3.573 10.921 0.954 1.00 94.62 88 SER A N 1
ATOM 648 C CA . SER A 1 88 ? -3.596 9.603 1.603 1.00 94.62 88 SER A CA 1
ATOM 649 C C . SER A 1 88 ? -3.672 9.710 3.124 1.00 94.62 88 SER A C 1
ATOM 651 O O . SER A 1 88 ? -4.347 8.909 3.765 1.00 94.62 88 SER A O 1
ATOM 653 N N . GLU A 1 89 ? -3.018 10.712 3.713 1.00 95.44 89 GLU A N 1
ATOM 654 C CA . GLU A 1 89 ? -3.140 11.017 5.140 1.00 95.44 89 GLU A CA 1
ATOM 655 C C . GLU A 1 89 ? -4.585 11.392 5.529 1.00 95.44 89 GLU A C 1
ATOM 657 O O . GLU A 1 89 ? -5.106 10.927 6.551 1.00 95.44 89 GLU A O 1
ATOM 662 N N . GLU A 1 90 ? -5.258 12.194 4.701 1.00 95.56 90 GLU A N 1
ATOM 663 C CA . GLU A 1 90 ? -6.663 12.563 4.890 1.00 95.56 90 GLU A CA 1
ATOM 664 C C . GLU A 1 90 ? -7.607 11.355 4.745 1.00 95.56 90 GLU A C 1
ATOM 666 O O . GLU A 1 90 ? -8.529 11.193 5.555 1.00 95.56 90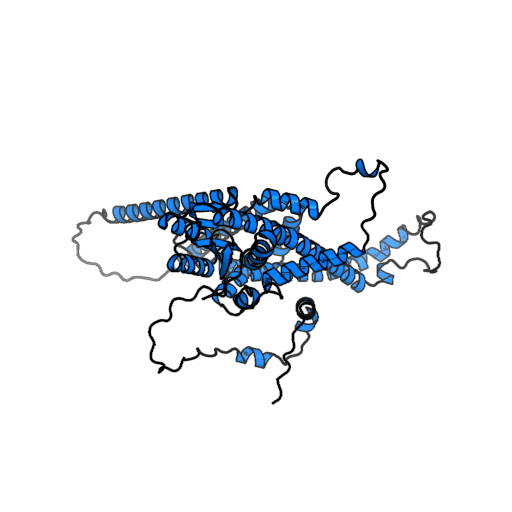 GLU A O 1
ATOM 671 N N . ASP A 1 91 ? -7.354 10.479 3.770 1.00 96.62 91 ASP A N 1
ATOM 672 C CA . ASP A 1 91 ? -8.122 9.248 3.552 1.00 96.62 91 ASP A CA 1
ATOM 673 C C . ASP A 1 91 ? -8.017 8.307 4.762 1.00 96.62 91 ASP A C 1
ATOM 675 O O . ASP A 1 91 ? -9.037 7.857 5.297 1.00 96.62 91 ASP A O 1
ATOM 679 N N . VAL A 1 92 ? -6.797 8.079 5.265 1.00 97.44 92 VAL A N 1
ATOM 680 C CA . VAL A 1 92 ? -6.550 7.312 6.498 1.00 97.44 92 VAL A CA 1
ATOM 681 C C . VAL A 1 92 ? -7.302 7.938 7.672 1.00 97.44 92 VAL A C 1
ATOM 683 O O . VAL A 1 92 ? -8.074 7.259 8.353 1.00 97.44 92 VAL A O 1
ATOM 686 N N . SER A 1 93 ? -7.142 9.245 7.885 1.00 97.25 93 SER A N 1
ATOM 687 C CA . SER A 1 93 ? -7.800 9.961 8.983 1.00 97.25 93 SER A CA 1
ATOM 688 C C . SER A 1 93 ? -9.324 9.841 8.921 1.00 97.25 93 SER A C 1
ATOM 690 O O . SER A 1 93 ? -9.985 9.697 9.950 1.00 97.25 93 SER A O 1
ATOM 692 N N . THR A 1 94 ? -9.894 9.864 7.716 1.00 96.56 94 THR A N 1
ATOM 693 C CA . THR A 1 94 ? -11.334 9.697 7.492 1.00 96.56 94 THR A CA 1
ATOM 694 C C . THR A 1 94 ? -11.809 8.318 7.931 1.00 96.56 94 THR A C 1
ATOM 696 O O . THR A 1 94 ? -12.770 8.230 8.695 1.00 96.56 94 THR A O 1
ATOM 699 N N . VAL A 1 95 ? -11.108 7.252 7.539 1.00 97.44 95 VAL A N 1
ATOM 700 C CA . VAL A 1 95 ? -11.451 5.880 7.948 1.00 97.44 95 VAL A CA 1
ATOM 701 C C . VAL A 1 95 ? -11.364 5.711 9.467 1.00 97.44 95 VAL A C 1
ATOM 703 O O . VAL A 1 95 ? -12.265 5.129 10.070 1.00 97.44 95 VAL A O 1
ATOM 706 N N . PHE A 1 96 ? -10.340 6.272 10.114 1.00 97.50 96 PHE A N 1
ATOM 707 C CA . PHE A 1 96 ? -10.214 6.209 11.573 1.00 97.50 96 PHE A CA 1
ATOM 708 C C . PHE A 1 96 ? -11.341 6.941 12.301 1.00 97.50 96 PHE A C 1
ATOM 710 O O . PHE A 1 96 ? -11.918 6.380 13.233 1.00 97.50 96 PHE A O 1
ATOM 717 N N . ARG A 1 97 ? -11.690 8.160 11.866 1.00 96.69 97 ARG A N 1
ATOM 718 C CA . ARG A 1 97 ? -12.803 8.923 12.457 1.00 96.69 97 ARG A CA 1
ATOM 719 C C . ARG A 1 97 ? -14.133 8.188 12.329 1.00 96.69 97 ARG A C 1
ATOM 721 O O . ARG A 1 97 ? -14.931 8.228 13.258 1.00 96.69 97 ARG A O 1
ATOM 728 N N . LEU A 1 98 ? -14.367 7.539 11.189 1.00 96.25 98 LEU A N 1
ATOM 729 C CA . LEU A 1 98 ? -15.623 6.844 10.914 1.00 96.25 98 LEU A CA 1
ATOM 730 C C . LEU A 1 98 ? -15.735 5.501 11.640 1.00 96.25 98 LEU A C 1
ATOM 732 O O . LEU A 1 98 ? -16.830 5.132 12.057 1.00 96.25 98 LEU A O 1
ATOM 736 N N . HIS A 1 99 ? -14.626 4.772 11.796 1.00 96.69 99 HIS A N 1
ATOM 737 C CA . HIS A 1 99 ? -14.692 3.355 12.165 1.00 96.69 99 HIS A CA 1
ATOM 738 C C . HIS A 1 99 ? -13.888 2.946 13.401 1.00 96.69 99 HIS A C 1
ATOM 740 O O . HIS A 1 99 ? -14.046 1.810 13.843 1.00 96.69 99 HIS A O 1
ATOM 746 N N . SER A 1 100 ? -13.063 3.831 13.975 1.00 97.19 100 SER A N 1
ATOM 747 C CA . SER A 1 100 ? -12.270 3.582 15.197 1.00 97.19 100 SER A CA 1
ATOM 748 C C . SER A 1 100 ? -11.665 2.161 15.264 1.00 97.19 100 SER A C 1
ATOM 750 O O . SER A 1 100 ? -12.084 1.350 16.098 1.00 97.19 100 SER A O 1
ATOM 752 N N . PRO A 1 101 ? -10.717 1.823 14.366 1.00 98.00 101 PRO A N 1
ATOM 753 C CA . PRO A 1 101 ? -10.205 0.461 14.215 1.00 98.00 101 PRO A CA 1
ATOM 754 C C . PRO A 1 101 ? -9.654 -0.127 15.519 1.00 98.00 101 PRO A C 1
ATOM 756 O O . PRO A 1 101 ? -9.003 0.563 16.297 1.00 98.00 101 PRO A O 1
ATOM 759 N N . ALA A 1 102 ? -9.868 -1.425 15.738 1.00 98.38 102 ALA A N 1
ATOM 760 C CA . ALA A 1 102 ? -9.282 -2.174 16.853 1.00 98.38 102 ALA A CA 1
ATOM 761 C C . ALA A 1 102 ? -7.839 -2.618 16.564 1.00 98.38 102 ALA A C 1
ATOM 763 O O . ALA A 1 102 ? -7.034 -2.765 17.482 1.00 98.38 102 ALA A O 1
ATOM 764 N N . ALA A 1 103 ? -7.513 -2.815 15.287 1.00 98.56 103 ALA A N 1
ATOM 765 C CA . ALA A 1 103 ? -6.163 -3.083 14.819 1.00 98.56 103 ALA A CA 1
ATOM 766 C C . ALA A 1 103 ? -5.897 -2.365 13.494 1.00 98.56 103 ALA A C 1
ATOM 768 O O . ALA A 1 103 ? -6.818 -2.093 12.718 1.00 98.56 103 ALA A O 1
ATOM 769 N N . VAL A 1 104 ? -4.624 -2.072 13.249 1.00 98.38 104 VAL A N 1
ATOM 770 C CA . VAL A 1 104 ? -4.145 -1.344 12.079 1.00 98.38 104 VAL A CA 1
ATOM 771 C C . VAL A 1 104 ? -2.961 -2.098 11.499 1.00 98.38 104 VAL A C 1
ATOM 773 O O . VAL A 1 104 ? -1.926 -2.230 12.148 1.00 98.38 104 VAL A O 1
ATOM 776 N N . VAL A 1 105 ? -3.117 -2.608 10.283 1.00 98.44 105 VAL A N 1
ATOM 777 C CA . VAL A 1 105 ? -2.079 -3.330 9.548 1.00 98.44 105 VAL A CA 1
ATOM 778 C C . VAL A 1 105 ? -1.403 -2.363 8.587 1.00 98.44 105 VAL A C 1
ATOM 780 O O . VAL A 1 105 ? -2.069 -1.759 7.753 1.00 98.44 105 VAL A O 1
ATOM 783 N N . LEU A 1 106 ? -0.089 -2.205 8.697 1.00 97.88 106 LEU A N 1
ATOM 784 C CA . LEU A 1 106 ? 0.686 -1.284 7.867 1.00 97.88 106 LEU A CA 1
ATOM 785 C C . LEU A 1 106 ? 1.511 -2.055 6.842 1.00 97.88 106 LEU A C 1
ATOM 787 O O . LEU A 1 106 ? 2.153 -3.049 7.185 1.00 97.88 106 LEU A O 1
ATOM 791 N N . GLU A 1 107 ? 1.585 -1.547 5.613 1.00 96.50 107 GLU A N 1
ATOM 792 C CA . GLU A 1 107 ? 2.582 -1.971 4.624 1.00 96.50 107 GLU A CA 1
ATOM 793 C C . GLU A 1 107 ? 3.985 -1.425 4.963 1.00 96.50 107 GLU A C 1
ATOM 795 O O . GLU A 1 107 ? 4.606 -0.656 4.224 1.00 96.50 107 GLU A O 1
ATOM 800 N N . LEU A 1 108 ? 4.483 -1.814 6.133 1.00 93.94 108 LEU A N 1
ATOM 801 C CA . LEU A 1 108 ? 5.823 -1.521 6.612 1.00 93.94 108 LEU A CA 1
ATOM 802 C C . LEU A 1 108 ? 6.433 -2.787 7.197 1.00 93.94 108 LEU A C 1
ATOM 804 O O . LEU A 1 108 ? 5.797 -3.486 7.985 1.00 93.94 108 LEU A O 1
ATOM 808 N N . CYS A 1 109 ? 7.684 -3.055 6.833 1.00 92.38 109 CYS A N 1
ATOM 809 C CA . CYS A 1 109 ? 8.506 -4.030 7.532 1.00 92.38 109 CYS A CA 1
ATOM 810 C C . CYS A 1 109 ? 9.127 -3.391 8.793 1.00 92.38 109 CYS A C 1
ATOM 812 O O . CYS A 1 109 ? 9.199 -2.157 8.874 1.00 92.38 109 CYS A O 1
ATOM 814 N N . PRO A 1 110 ? 9.637 -4.190 9.752 1.00 93.56 110 PRO A N 1
ATOM 815 C CA . PRO A 1 110 ? 10.279 -3.676 10.966 1.00 93.56 110 PRO A CA 1
ATOM 816 C C . PRO A 1 110 ? 11.374 -2.638 10.694 1.00 93.56 110 PRO A C 1
ATOM 818 O O . PRO A 1 110 ? 11.317 -1.537 11.232 1.00 93.56 110 PRO A O 1
ATOM 821 N N . ALA A 1 111 ? 12.291 -2.920 9.763 1.00 90.00 111 ALA A N 1
ATOM 822 C CA . ALA A 1 111 ? 13.383 -2.004 9.429 1.00 90.00 111 ALA A CA 1
ATOM 823 C C . ALA A 1 111 ? 12.890 -0.648 8.884 1.00 90.00 111 ALA A C 1
ATOM 825 O O . ALA A 1 111 ? 13.422 0.406 9.237 1.00 90.00 111 ALA A O 1
ATOM 826 N N . ARG A 1 112 ? 11.845 -0.644 8.040 1.00 88.62 112 ARG A N 1
ATOM 827 C CA . ARG A 1 112 ? 11.244 0.601 7.528 1.00 88.62 112 ARG A CA 1
ATOM 828 C C . ARG A 1 112 ? 10.510 1.368 8.623 1.00 88.62 112 ARG A C 1
ATOM 830 O O . ARG A 1 112 ? 10.572 2.595 8.642 1.00 88.62 112 ARG A O 1
ATOM 837 N N . PHE A 1 113 ? 9.831 0.660 9.521 1.00 93.50 113 PHE A N 1
ATOM 838 C CA . PHE A 1 113 ? 9.147 1.262 10.659 1.00 93.50 113 PHE A CA 1
ATOM 839 C C . PHE A 1 113 ? 10.135 1.927 11.626 1.00 93.50 113 PHE A C 1
ATOM 841 O O . PHE A 1 113 ? 9.948 3.085 11.993 1.00 93.50 113 PHE A O 1
ATOM 848 N N . GLU A 1 114 ? 11.225 1.242 11.972 1.00 92.69 114 GLU A N 1
ATOM 849 C CA . GLU A 1 114 ? 12.312 1.794 12.788 1.00 92.69 114 GLU A CA 1
ATOM 850 C C . GLU A 1 114 ? 12.953 3.017 12.127 1.00 92.69 114 GLU A C 1
ATOM 852 O O . GLU A 1 114 ? 13.156 4.040 12.781 1.00 92.69 114 GLU A O 1
ATOM 857 N N . GLY A 1 115 ? 13.213 2.952 10.817 1.00 92.00 115 GLY A N 1
ATOM 858 C CA . GLY A 1 115 ? 13.711 4.093 10.048 1.00 92.00 115 GLY A CA 1
ATOM 859 C C . GLY A 1 115 ? 12.772 5.300 10.120 1.00 92.00 115 GLY A C 1
ATOM 860 O O . GLY A 1 115 ? 13.224 6.413 10.386 1.00 92.00 115 GLY A O 1
ATOM 861 N N . MET A 1 116 ? 11.464 5.079 9.959 1.00 93.06 116 MET A N 1
ATOM 862 C CA . MET A 1 116 ? 10.441 6.126 10.053 1.00 93.06 116 MET A CA 1
ATOM 863 C C . MET A 1 116 ? 10.388 6.763 11.452 1.00 93.06 116 MET A C 1
ATOM 865 O O . MET A 1 116 ? 10.371 7.991 11.561 1.00 93.06 116 MET A O 1
ATOM 869 N N . GLN A 1 117 ? 10.414 5.945 12.510 1.00 91.69 117 GLN A N 1
ATOM 870 C CA . GLN A 1 117 ? 10.459 6.395 13.909 1.00 91.69 117 GLN A CA 1
ATOM 871 C C . GLN A 1 117 ? 11.733 7.208 14.192 1.00 91.69 117 GLN A C 1
ATOM 873 O O . GLN A 1 117 ? 11.687 8.271 14.813 1.00 91.69 117 GLN A O 1
ATOM 878 N N . ALA A 1 118 ? 12.883 6.750 13.692 1.00 92.06 118 ALA A N 1
ATOM 879 C CA . ALA A 1 118 ? 14.158 7.436 13.867 1.00 92.06 118 ALA A CA 1
ATOM 880 C C . ALA A 1 118 ? 14.206 8.785 13.128 1.00 92.06 118 ALA A C 1
ATOM 882 O O . ALA A 1 118 ? 14.747 9.761 13.657 1.00 92.06 118 ALA A O 1
ATOM 883 N N . GLU A 1 119 ? 13.654 8.870 11.914 1.00 89.56 119 GLU A N 1
ATOM 884 C CA . GLU A 1 119 ? 13.535 10.138 11.183 1.00 89.56 119 GLU A CA 1
ATOM 885 C C . GLU A 1 119 ? 12.624 11.133 11.908 1.00 89.56 119 GLU A C 1
ATOM 887 O O . GLU A 1 119 ? 12.937 12.323 11.983 1.00 89.56 119 GLU A O 1
ATOM 892 N N . GLU A 1 120 ? 11.527 10.652 12.486 1.00 89.06 120 GLU A N 1
ATOM 893 C CA . GLU A 1 120 ? 10.621 11.474 13.279 1.00 89.06 120 GLU A CA 1
ATOM 894 C C . GLU A 1 120 ? 11.271 11.997 14.559 1.00 89.06 120 GLU A C 1
ATOM 896 O O . GLU A 1 120 ? 11.221 13.199 14.824 1.00 89.06 120 GLU A O 1
ATOM 901 N N . ALA A 1 121 ? 11.965 11.137 15.305 1.00 90.56 121 ALA A N 1
ATOM 902 C CA . ALA A 1 121 ? 12.701 11.547 16.495 1.00 90.56 121 ALA A CA 1
ATOM 903 C C . ALA A 1 121 ? 13.732 12.645 16.173 1.00 90.56 121 ALA A C 1
ATOM 905 O O . ALA A 1 121 ? 13.834 13.644 16.890 1.00 90.56 121 ALA A O 1
ATOM 906 N N . LYS A 1 122 ? 14.454 12.514 15.049 1.00 91.75 122 LYS A N 1
ATOM 907 C CA . LYS A 1 122 ? 15.384 13.548 14.562 1.00 91.75 122 LYS A CA 1
ATOM 908 C C . LYS A 1 122 ? 14.667 14.854 14.221 1.00 91.75 122 LYS A C 1
ATOM 910 O O . LYS A 1 122 ? 15.173 15.926 14.549 1.00 91.75 122 LYS A O 1
ATOM 915 N N . TYR A 1 123 ? 13.506 14.777 13.573 1.00 87.62 123 TYR A N 1
ATOM 916 C CA . TYR A 1 123 ? 12.704 15.948 13.226 1.00 87.62 123 TYR A CA 1
ATOM 917 C C . TYR A 1 123 ? 12.211 16.699 14.472 1.00 87.62 123 TYR A C 1
ATOM 919 O O . TYR A 1 123 ? 12.389 17.914 14.565 1.00 87.62 123 TYR A O 1
ATOM 927 N N . LEU A 1 124 ? 11.666 15.981 15.457 1.00 89.25 124 LEU A N 1
ATOM 928 C CA . LEU A 1 124 ? 11.202 16.563 16.718 1.00 89.25 124 LEU A CA 1
ATOM 929 C C . LEU A 1 124 ? 12.353 17.205 17.503 1.00 89.25 124 LEU A C 1
ATOM 931 O O . LEU A 1 124 ? 12.219 18.333 17.978 1.00 89.25 124 LEU A O 1
ATOM 935 N N . ALA A 1 125 ? 13.515 16.547 17.566 1.00 92.06 125 ALA A N 1
ATOM 936 C CA . ALA A 1 125 ? 14.709 17.118 18.185 1.00 92.06 125 ALA A CA 1
ATOM 937 C C . ALA A 1 125 ? 15.165 18.410 17.480 1.00 92.06 125 ALA A C 1
ATOM 939 O O . ALA A 1 125 ? 15.539 19.386 18.137 1.00 92.06 125 ALA A O 1
ATOM 940 N N . ALA A 1 126 ? 15.097 18.452 16.144 1.00 90.38 126 ALA A N 1
ATOM 941 C CA . ALA A 1 126 ? 15.429 19.645 15.369 1.00 90.38 126 ALA A CA 1
ATOM 942 C C . ALA A 1 126 ? 14.444 20.801 15.614 1.00 90.38 126 ALA A C 1
ATOM 944 O O . ALA A 1 126 ? 14.880 21.949 15.732 1.00 90.38 126 ALA A O 1
ATOM 945 N N . LEU A 1 127 ? 13.142 20.517 15.734 1.00 90.69 127 LEU A N 1
ATOM 946 C CA . LEU A 1 127 ? 12.127 21.518 16.082 1.00 90.69 127 LEU A CA 1
ATOM 947 C C . LEU A 1 127 ? 12.355 22.096 17.481 1.00 90.69 127 LEU A C 1
ATOM 949 O O . LEU A 1 127 ? 12.420 23.314 17.628 1.00 90.69 127 LEU A O 1
ATOM 953 N N . GLN A 1 128 ? 12.569 21.243 18.484 1.00 93.94 128 GLN A N 1
ATOM 954 C CA . GLN A 1 128 ? 12.863 21.683 19.851 1.00 93.94 128 GLN A CA 1
ATOM 955 C C . GLN A 1 128 ? 14.138 22.535 19.911 1.00 93.94 128 GLN A C 1
ATOM 957 O O . GLN A 1 128 ? 14.193 23.548 20.608 1.00 93.94 128 GLN A O 1
ATOM 962 N N . ALA A 1 129 ? 15.176 22.166 19.154 1.00 93.25 129 ALA A N 1
ATOM 963 C CA . ALA A 1 129 ? 16.392 22.967 19.056 1.00 93.25 129 ALA A CA 1
ATOM 964 C C . ALA A 1 129 ? 16.142 24.330 18.385 1.00 93.25 129 ALA A C 1
ATOM 966 O O . ALA A 1 129 ? 16.719 25.336 18.805 1.00 93.25 129 ALA A O 1
ATOM 967 N N . ALA A 1 130 ? 15.291 24.386 17.355 1.00 90.88 130 ALA A N 1
ATOM 968 C CA . ALA A 1 130 ? 14.916 25.633 16.692 1.00 90.88 130 ALA A CA 1
ATOM 969 C C . ALA A 1 130 ? 14.118 26.558 17.625 1.00 90.88 130 ALA A C 1
ATOM 971 O O . ALA A 1 130 ? 14.417 27.751 17.694 1.00 90.88 130 ALA A O 1
ATOM 972 N N . GLU A 1 131 ? 13.179 26.006 18.391 1.00 93.69 131 GLU A N 1
ATOM 973 C CA . GLU A 1 131 ? 12.400 26.737 19.393 1.00 93.69 131 GLU A CA 1
ATOM 974 C C . GLU A 1 131 ? 13.302 27.321 20.489 1.00 93.69 131 GLU A C 1
ATOM 976 O O . GLU A 1 131 ? 13.262 28.524 20.743 1.00 93.69 131 GLU A O 1
ATOM 981 N N . ARG A 1 132 ? 14.227 26.525 21.047 1.00 95.00 132 ARG A N 1
ATOM 982 C CA . ARG A 1 132 ? 15.216 27.009 22.032 1.00 95.00 132 ARG A CA 1
ATOM 983 C C . ARG A 1 132 ? 16.074 28.155 21.494 1.00 95.00 132 ARG A C 1
ATOM 985 O O . ARG A 1 132 ? 16.348 29.112 22.211 1.00 95.00 132 ARG A O 1
ATOM 992 N N . ARG A 1 133 ? 16.486 28.093 20.222 1.00 93.25 133 ARG A N 1
ATOM 993 C CA . ARG A 1 133 ? 17.228 29.192 19.575 1.00 93.25 133 ARG A CA 1
ATOM 994 C C . ARG A 1 133 ? 16.372 30.443 19.402 1.00 93.25 133 ARG A C 1
ATOM 996 O O . ARG A 1 133 ? 16.912 31.544 19.478 1.00 93.25 133 ARG A O 1
ATOM 1003 N N . HIS A 1 134 ? 15.075 30.290 19.136 1.00 92.25 134 HIS A N 1
ATOM 1004 C CA . HIS A 1 134 ? 14.154 31.418 19.039 1.00 92.25 134 HIS A CA 1
ATOM 1005 C C . HIS A 1 134 ? 13.997 32.106 20.400 1.00 92.25 134 HIS A C 1
ATOM 1007 O O . HIS A 1 134 ? 14.179 33.319 20.477 1.00 92.25 134 HIS A O 1
ATOM 1013 N N . VAL A 1 135 ? 13.776 31.329 21.468 1.00 94.00 135 VAL A N 1
ATOM 1014 C CA . VAL A 1 135 ? 13.684 31.832 22.851 1.00 94.00 135 VAL A CA 1
ATOM 1015 C C . VAL A 1 135 ? 14.975 32.551 23.273 1.00 94.00 135 VAL A C 1
ATOM 1017 O O . VAL A 1 135 ? 14.928 33.701 23.708 1.00 94.00 135 VAL A O 1
ATOM 1020 N N . ALA A 1 136 ? 16.146 31.955 23.020 1.00 93.44 136 ALA A N 1
ATOM 1021 C CA . ALA A 1 136 ? 17.436 32.578 23.340 1.00 93.44 136 ALA A CA 1
ATOM 1022 C C . ALA A 1 136 ? 17.672 33.907 22.583 1.00 93.44 136 ALA A C 1
ATOM 1024 O O . ALA A 1 136 ? 18.208 34.877 23.127 1.00 93.44 136 ALA A O 1
ATOM 1025 N N . LYS A 1 137 ? 17.246 33.994 21.315 1.00 92.62 137 LYS A N 1
ATOM 1026 C CA . LYS A 1 137 ? 17.323 35.243 20.535 1.00 92.62 137 LYS A CA 1
ATOM 1027 C C . LYS A 1 137 ? 16.373 36.323 21.053 1.00 92.62 137 LYS A C 1
ATOM 1029 O O . LYS A 1 137 ? 16.709 37.503 20.973 1.00 92.62 137 LYS A O 1
ATOM 1034 N N . THR A 1 138 ? 15.197 35.950 21.554 1.00 90.38 138 THR A N 1
ATOM 1035 C CA . THR A 1 138 ? 14.264 36.917 22.146 1.00 90.38 138 THR A CA 1
ATOM 1036 C C . THR A 1 138 ? 14.763 37.449 23.487 1.00 90.38 138 THR A C 1
ATOM 1038 O O . THR A 1 138 ? 14.660 38.649 23.723 1.00 90.38 138 THR A O 1
ATOM 1041 N N . GLU A 1 139 ? 15.395 36.610 24.312 1.00 91.88 139 GLU A N 1
ATOM 1042 C CA . GLU A 1 139 ? 15.964 37.028 25.601 1.00 91.88 139 GLU A CA 1
ATOM 1043 C C . GLU A 1 139 ? 17.152 37.987 25.428 1.00 91.88 139 GLU A C 1
ATOM 1045 O O . GLU A 1 139 ? 17.211 39.032 26.071 1.00 91.88 139 GLU A O 1
ATOM 1050 N N . THR A 1 140 ? 18.059 37.702 24.487 1.00 87.38 140 THR A N 1
ATOM 1051 C CA . THR A 1 140 ? 19.232 38.561 24.213 1.00 87.38 140 THR A CA 1
ATOM 1052 C C . THR A 1 140 ? 18.896 39.940 23.630 1.00 87.38 140 THR A C 1
ATOM 1054 O O . THR A 1 140 ? 19.702 40.858 23.751 1.00 87.38 140 THR A O 1
ATOM 1057 N N . ARG A 1 141 ? 17.715 40.136 23.025 1.00 82.25 141 ARG A N 1
ATOM 1058 C CA . ARG A 1 141 ? 17.265 41.464 22.554 1.00 82.25 141 ARG A CA 1
ATOM 1059 C C . ARG A 1 141 ? 16.703 42.349 23.671 1.00 82.25 141 ARG A C 1
ATOM 1061 O O . ARG A 1 141 ? 16.710 43.571 23.525 1.00 82.25 141 ARG A O 1
ATOM 1068 N N . GLY A 1 142 ? 16.242 41.756 24.774 1.00 77.12 142 GLY A N 1
ATOM 1069 C CA . GLY A 1 142 ? 15.637 42.475 25.899 1.00 77.12 142 GLY A CA 1
ATOM 1070 C C . GLY A 1 142 ? 16.630 43.215 26.802 1.00 77.12 142 GLY A C 1
ATOM 1071 O O . GLY A 1 142 ? 16.213 44.060 27.584 1.00 77.12 142 GLY A O 1
ATOM 1072 N N . THR A 1 143 ? 17.933 42.945 26.689 1.00 71.94 143 THR A N 1
ATOM 1073 C CA . THR A 1 143 ? 18.979 43.522 27.554 1.00 71.94 143 THR A CA 1
ATOM 1074 C C . THR A 1 143 ? 19.794 44.626 26.889 1.00 71.94 143 THR A C 1
ATOM 1076 O O . THR A 1 143 ? 20.880 44.949 27.365 1.00 71.94 143 THR A O 1
ATOM 1079 N N . THR A 1 144 ? 19.287 45.247 25.817 1.00 70.62 144 THR A N 1
ATOM 1080 C CA . THR A 1 144 ? 19.933 46.454 25.282 1.00 70.62 144 THR A CA 1
ATOM 1081 C C . THR A 1 144 ? 19.881 47.529 26.375 1.00 70.62 144 THR A C 1
ATOM 1083 O O . THR A 1 144 ? 18.776 47.946 26.733 1.00 70.62 144 THR A O 1
ATOM 1086 N N . PRO A 1 145 ? 21.019 47.955 26.957 1.00 67.69 145 PRO A N 1
ATOM 1087 C CA . PRO A 1 145 ? 21.004 48.962 28.006 1.00 67.69 145 PRO A CA 1
ATOM 1088 C C . PRO A 1 145 ? 20.373 50.226 27.429 1.00 67.69 145 PRO A C 1
ATOM 1090 O O . PRO A 1 145 ? 20.804 50.709 26.381 1.00 67.69 145 PRO A O 1
ATOM 1093 N N . GLN A 1 146 ? 19.325 50.737 28.082 1.00 64.12 146 GLN A N 1
ATOM 1094 C CA . GLN A 1 146 ? 18.777 52.054 27.778 1.00 64.12 146 GLN A CA 1
ATOM 1095 C C . GLN A 1 146 ? 19.921 53.061 27.897 1.00 64.12 146 GLN A C 1
ATOM 1097 O O . GLN A 1 146 ? 20.309 53.448 28.998 1.00 64.12 146 GLN A O 1
ATOM 1102 N N . SER A 1 147 ? 20.492 53.467 26.762 1.00 64.19 147 SER A N 1
ATOM 1103 C CA . SER A 1 147 ? 21.414 54.589 26.727 1.00 64.19 147 SER A CA 1
ATOM 1104 C C . SER A 1 147 ? 20.597 55.833 27.050 1.00 64.19 147 SER A C 1
ATOM 1106 O O . SER A 1 147 ? 19.864 56.357 26.209 1.00 64.19 147 SER A O 1
ATOM 1108 N N . THR A 1 148 ? 20.692 56.293 28.289 1.00 64.19 148 THR A N 1
ATOM 1109 C CA . THR A 1 148 ? 20.268 57.626 28.691 1.00 64.19 148 THR A CA 1
ATOM 1110 C C . THR A 1 148 ? 21.155 58.638 27.962 1.00 64.19 148 THR A C 1
ATOM 1112 O O . THR A 1 148 ? 22.258 58.965 28.392 1.00 64.19 148 THR A O 1
ATOM 1115 N N . HIS A 1 149 ? 20.711 59.112 26.800 1.00 57.50 149 HIS A N 1
ATOM 1116 C CA . HIS A 1 149 ? 21.308 60.263 26.125 1.00 57.50 149 HIS A CA 1
ATOM 1117 C C . HIS A 1 149 ? 20.243 61.337 25.933 1.00 57.50 149 HIS A C 1
ATOM 1119 O O . HIS A 1 149 ? 19.444 61.303 25.000 1.00 57.50 149 HIS A O 1
ATOM 1125 N N . GLY A 1 150 ? 20.252 62.300 26.856 1.00 58.31 150 GLY A N 1
ATOM 1126 C CA . GLY A 1 150 ? 19.830 63.657 26.546 1.00 58.31 150 GLY A CA 1
ATOM 1127 C C . GLY A 1 150 ? 20.888 64.316 25.660 1.00 58.31 150 GLY A C 1
ATOM 1128 O O . GLY A 1 150 ? 22.081 64.120 25.874 1.00 58.31 150 GLY A O 1
ATOM 1129 N N . GLY A 1 151 ? 20.459 65.086 24.662 1.00 53.00 151 GLY A N 1
ATOM 1130 C CA . GLY A 1 151 ? 21.378 65.871 23.839 1.00 53.00 151 GLY A CA 1
ATOM 1131 C C . GLY A 1 151 ? 20.788 66.269 22.494 1.00 53.00 151 GLY A C 1
ATOM 1132 O O . GLY A 1 151 ? 20.661 65.450 21.593 1.00 53.00 151 GLY A O 1
ATOM 1133 N N . SER A 1 152 ? 20.420 67.540 22.382 1.00 51.47 152 SER A N 1
ATOM 1134 C CA . SER A 1 152 ? 19.824 68.193 21.221 1.00 51.47 152 SER A CA 1
ATOM 1135 C C . SER A 1 152 ? 20.743 68.295 19.999 1.00 51.47 152 SER A C 1
ATOM 1137 O O . SER A 1 152 ? 21.920 68.611 20.142 1.00 51.47 152 SER A O 1
ATOM 1139 N N . GLY A 1 153 ? 20.125 68.272 18.813 1.00 50.56 153 GLY A N 1
ATOM 1140 C CA . GLY A 1 153 ? 20.483 69.163 17.702 1.00 50.56 153 GLY A CA 1
ATOM 1141 C C . GLY A 1 153 ? 21.428 68.596 16.641 1.00 50.56 153 GLY A C 1
ATOM 1142 O O . GLY A 1 153 ? 22.618 68.427 16.876 1.00 50.56 153 GLY A O 1
ATOM 1143 N N . GLY A 1 154 ? 20.912 68.417 15.421 1.00 44.75 154 GLY A N 1
ATOM 1144 C CA . GLY A 1 154 ? 21.752 68.246 14.236 1.00 44.75 154 GLY A CA 1
ATOM 1145 C C . GLY A 1 154 ? 21.071 67.520 13.082 1.00 44.75 154 GLY A C 1
ATOM 1146 O O . GLY A 1 154 ? 21.287 66.330 12.883 1.00 44.75 154 GLY A O 1
ATOM 1147 N N . VAL A 1 155 ? 20.280 68.245 12.289 1.00 57.72 155 VAL A N 1
ATOM 1148 C CA . VAL A 1 155 ? 19.816 67.795 10.969 1.00 57.72 155 VAL A CA 1
ATOM 1149 C C . VAL A 1 155 ? 21.028 67.671 10.038 1.00 57.72 155 VAL A C 1
ATOM 1151 O O . VAL A 1 155 ? 21.678 68.675 9.751 1.00 57.72 155 VAL A O 1
ATOM 1154 N N . LYS A 1 156 ? 21.319 66.467 9.530 1.00 44.06 156 LYS A N 1
ATOM 1155 C CA . LYS A 1 156 ? 22.158 66.272 8.335 1.00 44.06 156 LYS A CA 1
ATOM 1156 C C . LYS A 1 156 ? 21.560 65.210 7.413 1.00 44.06 156 LYS A C 1
ATOM 1158 O O . LYS A 1 156 ? 21.136 64.144 7.846 1.00 44.06 156 LYS A O 1
ATOM 1163 N N . ALA A 1 157 ? 21.509 65.582 6.138 1.00 51.66 157 ALA A N 1
ATOM 1164 C CA . ALA A 1 157 ? 20.910 64.864 5.025 1.00 51.66 157 A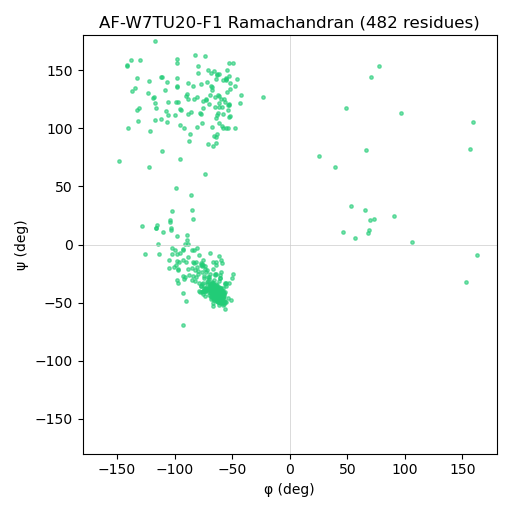LA A CA 1
ATOM 1165 C C . ALA A 1 157 ? 21.587 63.513 4.730 1.00 51.66 157 ALA A C 1
ATOM 1167 O O . ALA A 1 157 ? 22.803 63.375 4.845 1.00 51.66 157 ALA A O 1
ATOM 1168 N N . SER A 1 158 ? 20.776 62.543 4.295 1.00 37.91 158 SER A N 1
ATOM 1169 C CA . SER A 1 158 ? 21.212 61.248 3.754 1.00 37.91 158 SER A CA 1
ATOM 1170 C C . SER A 1 158 ? 21.710 61.368 2.311 1.00 37.91 158 SER A C 1
ATOM 1172 O O . SER A 1 158 ? 21.006 61.967 1.495 1.00 37.91 158 SER A O 1
ATOM 1174 N N . PRO A 1 159 ? 22.817 60.696 1.946 1.00 48.78 159 PRO A N 1
ATOM 1175 C CA . PRO A 1 159 ? 23.084 60.308 0.573 1.00 48.78 159 PRO A CA 1
ATOM 1176 C C . PRO A 1 159 ? 22.943 58.788 0.357 1.00 48.78 159 PRO A C 1
ATOM 1178 O O . PRO A 1 159 ? 23.470 57.973 1.108 1.00 48.78 159 PRO A O 1
ATOM 1181 N N . SER A 1 160 ? 22.229 58.467 -0.725 1.00 45.34 160 SER A N 1
ATOM 1182 C CA . SER A 1 160 ? 22.417 57.354 -1.673 1.00 45.34 160 SER A CA 1
ATOM 1183 C C . SER A 1 160 ? 22.622 55.913 -1.173 1.00 45.34 160 SER A C 1
ATOM 1185 O O . SER A 1 160 ? 23.658 55.529 -0.637 1.00 45.34 160 SER A O 1
ATOM 1187 N N . SER A 1 161 ? 21.660 55.077 -1.565 1.00 46.88 161 SER A N 1
ATOM 1188 C CA . SER A 1 161 ? 21.706 53.618 -1.685 1.00 46.88 161 SER A CA 1
ATOM 1189 C C . SER A 1 161 ? 22.883 53.112 -2.539 1.00 46.88 161 SER A C 1
ATOM 1191 O O . SER A 1 161 ? 22.950 53.411 -3.733 1.00 46.88 161 SER A O 1
ATOM 1193 N N . HIS A 1 162 ? 23.753 52.278 -1.960 1.00 44.75 162 HIS A N 1
ATOM 1194 C CA . HIS A 1 162 ? 24.766 51.501 -2.686 1.00 44.75 162 HIS A CA 1
ATOM 1195 C C . HIS A 1 162 ? 24.298 50.047 -2.938 1.00 44.75 162 HIS A C 1
ATOM 1197 O O . HIS A 1 162 ? 23.693 49.442 -2.055 1.00 44.75 162 HIS A O 1
ATOM 1203 N N . PRO A 1 163 ? 24.617 49.437 -4.099 1.00 47.53 163 PRO A N 1
ATOM 1204 C CA . PRO A 1 163 ? 24.149 48.107 -4.515 1.00 47.53 163 PRO A CA 1
ATOM 1205 C C . PRO A 1 163 ? 25.026 46.947 -3.989 1.00 47.53 163 PRO A C 1
ATOM 1207 O O . PRO A 1 163 ? 25.348 46.017 -4.728 1.00 47.53 163 PRO A O 1
ATOM 1210 N N . VAL A 1 164 ? 25.447 46.986 -2.721 1.00 49.50 164 VAL A N 1
ATOM 1211 C CA . VAL A 1 164 ? 26.371 45.976 -2.151 1.00 49.50 164 VAL A CA 1
ATOM 1212 C C . VAL A 1 164 ? 25.641 44.706 -1.672 1.00 49.50 164 VAL A C 1
ATOM 1214 O O . VAL A 1 164 ? 26.250 43.642 -1.564 1.00 49.50 164 VAL A O 1
ATOM 1217 N N . ASP A 1 165 ? 24.317 44.747 -1.509 1.00 54.31 165 ASP A N 1
ATOM 1218 C CA . ASP A 1 165 ? 23.542 43.592 -1.026 1.00 54.31 165 ASP A CA 1
ATOM 1219 C C . ASP A 1 165 ? 23.298 42.498 -2.085 1.00 54.31 165 ASP A C 1
ATOM 1221 O O . ASP A 1 165 ? 23.039 41.344 -1.738 1.00 54.31 165 ASP A O 1
ATOM 1225 N N . ALA A 1 166 ? 23.463 42.800 -3.378 1.00 51.66 166 ALA A N 1
ATOM 1226 C CA . ALA A 1 166 ? 23.223 41.834 -4.456 1.00 51.66 166 ALA A CA 1
ATOM 1227 C C . ALA A 1 166 ? 24.258 40.690 -4.487 1.00 51.66 166 ALA A C 1
ATOM 1229 O O . ALA A 1 166 ? 23.921 39.541 -4.783 1.00 51.66 166 ALA A O 1
ATOM 1230 N N . TRP A 1 167 ? 25.517 40.972 -4.135 1.00 47.47 167 TRP A N 1
ATOM 1231 C CA . TRP A 1 167 ? 26.589 39.965 -4.113 1.00 47.47 167 TRP A CA 1
ATOM 1232 C C . TRP A 1 167 ? 26.495 39.030 -2.901 1.00 47.47 167 TRP A C 1
ATOM 1234 O O . TRP A 1 167 ? 26.772 37.830 -3.009 1.00 47.47 167 TRP A O 1
ATOM 1244 N N . GLY A 1 168 ? 26.034 39.558 -1.762 1.00 66.94 168 GLY A N 1
ATOM 1245 C CA . GLY A 1 168 ? 25.702 38.763 -0.580 1.00 66.94 168 GLY A CA 1
ATOM 1246 C C . GLY A 1 168 ? 24.523 37.821 -0.841 1.00 66.94 168 GLY A C 1
ATOM 1247 O O . GLY A 1 168 ? 24.566 36.648 -0.466 1.00 66.94 168 GLY A O 1
ATOM 1248 N N . GLU A 1 169 ? 23.497 38.291 -1.553 1.00 55.69 169 GLU A N 1
ATOM 1249 C CA . GLU A 1 169 ? 22.355 37.481 -1.995 1.00 55.69 169 GLU A CA 1
ATOM 1250 C C . GLU A 1 169 ? 22.783 36.342 -2.941 1.00 55.69 169 GLU A C 1
ATOM 1252 O O . GLU A 1 169 ? 22.397 35.182 -2.751 1.00 55.69 169 GLU A O 1
ATOM 1257 N N . ALA A 1 170 ? 23.640 36.648 -3.921 1.00 50.59 170 ALA A N 1
ATOM 1258 C CA . ALA A 1 170 ? 24.150 35.684 -4.895 1.00 50.59 170 ALA A CA 1
ATOM 1259 C C . ALA A 1 170 ? 25.044 34.611 -4.248 1.00 50.59 170 ALA A C 1
ATOM 1261 O O . ALA A 1 170 ? 24.846 33.418 -4.484 1.00 50.59 170 ALA A O 1
ATOM 1262 N N . SER A 1 171 ? 25.963 35.003 -3.358 1.00 52.28 171 SER A N 1
ATOM 1263 C CA . SER A 1 171 ? 26.839 34.061 -2.642 1.00 52.28 171 SER A CA 1
ATOM 1264 C C . SER A 1 171 ? 26.057 33.140 -1.702 1.00 52.28 171 SER A C 1
ATOM 1266 O O . SER A 1 171 ? 26.311 31.935 -1.654 1.00 52.28 171 SER A O 1
ATOM 1268 N N . ARG A 1 172 ? 25.030 33.665 -1.016 1.00 57.19 172 ARG A N 1
ATOM 1269 C CA . ARG A 1 172 ? 24.105 32.855 -0.200 1.00 57.19 172 ARG A CA 1
ATOM 1270 C C . ARG A 1 172 ? 23.268 31.898 -1.047 1.00 57.19 172 ARG A C 1
ATOM 1272 O O . ARG A 1 172 ? 22.873 30.835 -0.574 1.00 57.19 172 ARG A O 1
ATOM 1279 N N . THR A 1 173 ? 22.968 32.258 -2.289 1.00 52.81 173 THR A N 1
ATOM 1280 C CA . THR A 1 173 ? 22.221 31.403 -3.222 1.00 52.81 173 THR A CA 1
ATOM 1281 C C . THR A 1 173 ? 23.100 30.280 -3.779 1.00 52.81 173 THR A C 1
ATOM 1283 O O . THR A 1 173 ? 22.665 29.131 -3.799 1.00 52.81 173 THR A O 1
ATOM 1286 N N . LEU A 1 174 ? 24.362 30.565 -4.116 1.00 49.88 174 LEU A N 1
ATOM 1287 C CA . LEU A 1 174 ? 25.340 29.556 -4.545 1.00 49.88 174 LEU A CA 1
ATOM 1288 C C . LEU A 1 174 ? 25.708 28.568 -3.428 1.00 49.88 174 LEU A C 1
ATOM 1290 O O . LEU A 1 174 ? 25.817 27.370 -3.689 1.00 49.88 174 LEU A O 1
ATOM 1294 N N . GLY A 1 175 ? 25.833 29.036 -2.180 1.00 62.12 175 GLY A N 1
ATOM 1295 C CA . GLY A 1 175 ? 26.037 28.162 -1.017 1.00 62.12 175 GLY A CA 1
ATOM 1296 C C . GLY A 1 175 ? 24.895 27.157 -0.834 1.00 62.12 175 GLY A C 1
ATOM 1297 O O . GLY A 1 175 ? 25.137 25.958 -0.719 1.00 62.12 175 GLY A O 1
ATOM 1298 N N . ARG A 1 176 ? 23.644 27.629 -0.937 1.00 56.41 176 ARG A N 1
ATOM 1299 C CA . ARG A 1 176 ? 22.438 26.784 -0.859 1.00 56.41 176 ARG A CA 1
ATOM 1300 C C . ARG A 1 176 ? 22.342 25.772 -2.008 1.00 56.41 176 ARG A C 1
ATOM 1302 O O . ARG A 1 176 ? 21.911 24.642 -1.801 1.00 56.41 176 ARG A O 1
ATOM 1309 N N . LEU A 1 177 ? 22.782 26.154 -3.210 1.00 43.53 177 LEU A N 1
ATOM 1310 C CA . LEU A 1 177 ? 22.814 25.273 -4.382 1.00 43.53 177 LEU A CA 1
ATOM 1311 C C . LEU A 1 177 ? 23.838 24.138 -4.213 1.00 43.53 177 LEU A C 1
ATOM 1313 O O . LEU A 1 177 ? 23.553 22.986 -4.536 1.00 43.53 177 LEU A O 1
ATOM 1317 N N . ARG A 1 178 ? 25.007 24.447 -3.640 1.00 49.72 178 ARG A N 1
ATOM 1318 C CA . ARG A 1 178 ? 26.043 23.459 -3.313 1.00 49.72 178 ARG A CA 1
ATOM 1319 C C . ARG A 1 178 ? 25.564 22.459 -2.258 1.00 49.72 178 ARG A C 1
ATOM 1321 O O . ARG A 1 178 ? 25.800 21.264 -2.415 1.00 49.72 178 ARG A O 1
ATOM 1328 N N . GLU A 1 179 ? 24.869 22.916 -1.220 1.00 51.44 179 GLU A N 1
ATOM 1329 C CA . GLU A 1 179 ? 24.308 22.046 -0.175 1.00 51.44 179 GLU A CA 1
ATOM 1330 C C . GLU A 1 179 ? 23.237 21.094 -0.732 1.00 51.44 179 GLU A C 1
ATOM 1332 O O . GLU A 1 179 ? 23.329 19.885 -0.512 1.00 51.44 179 GLU A O 1
ATOM 1337 N N . GLY A 1 180 ? 22.303 21.595 -1.551 1.00 47.00 180 GLY A N 1
ATOM 1338 C CA . GLY A 1 180 ? 21.279 20.765 -2.200 1.00 47.00 180 GLY A CA 1
ATOM 1339 C C . GLY A 1 180 ? 21.859 19.717 -3.159 1.00 47.00 180 GLY A C 1
ATOM 1340 O O . GLY A 1 180 ? 21.426 18.565 -3.158 1.00 47.00 180 GLY A O 1
ATOM 1341 N N . LEU A 1 181 ? 22.896 20.069 -3.928 1.00 44.78 181 LEU A N 1
ATOM 1342 C CA . LEU A 1 181 ? 23.609 19.114 -4.789 1.00 44.78 181 LEU A CA 1
ATOM 1343 C C . LEU A 1 181 ? 24.367 18.049 -3.984 1.00 44.78 181 LEU A C 1
ATOM 1345 O O . LEU A 1 181 ? 24.453 16.900 -4.414 1.00 44.78 181 LEU A O 1
ATOM 1349 N N . THR A 1 182 ? 24.873 18.403 -2.802 1.00 51.50 182 THR A N 1
ATOM 1350 C CA . THR A 1 182 ? 25.546 17.452 -1.904 1.00 51.50 182 THR A CA 1
ATOM 1351 C C . THR A 1 182 ? 24.539 16.478 -1.269 1.00 51.50 182 THR A C 1
ATOM 1353 O O . THR A 1 182 ? 24.852 15.302 -1.096 1.00 51.50 182 THR A O 1
ATOM 1356 N N . GLU A 1 183 ? 23.307 16.922 -0.990 1.00 46.47 183 GLU A N 1
ATOM 1357 C CA . GLU A 1 183 ? 22.214 16.091 -0.449 1.00 46.47 183 GLU A CA 1
ATOM 1358 C C . GLU A 1 183 ? 21.592 15.146 -1.497 1.00 46.47 183 GLU A C 1
ATOM 1360 O O . GLU A 1 183 ? 21.329 13.970 -1.220 1.00 46.47 183 GLU A O 1
ATOM 1365 N N . VAL A 1 184 ? 21.414 15.619 -2.734 1.00 45.44 184 VAL A N 1
ATOM 1366 C CA . VAL A 1 184 ? 21.056 14.752 -3.870 1.00 45.44 184 VAL A CA 1
ATOM 1367 C C . VAL A 1 184 ? 22.181 13.748 -4.128 1.00 45.44 184 VAL A C 1
ATOM 1369 O O . VAL A 1 184 ? 21.918 12.560 -4.311 1.00 45.44 184 VAL A O 1
ATOM 1372 N N . GLY A 1 185 ? 23.436 14.200 -4.048 1.00 46.75 185 GLY A N 1
ATOM 1373 C CA . GLY A 1 185 ? 24.621 13.357 -4.136 1.00 46.75 185 GLY A CA 1
ATOM 1374 C C . GLY A 1 185 ? 24.645 12.243 -3.090 1.00 46.75 185 GLY A C 1
ATOM 1375 O O . GLY A 1 185 ? 24.901 11.103 -3.455 1.00 46.75 185 GLY A O 1
ATOM 1376 N N . SER A 1 186 ? 24.319 12.519 -1.823 1.00 45.66 186 SER A N 1
ATOM 1377 C CA . SER A 1 186 ? 24.328 11.508 -0.752 1.00 45.66 186 SER A CA 1
ATOM 1378 C C . SER A 1 186 ? 23.170 10.508 -0.857 1.00 45.66 186 SER A C 1
ATOM 1380 O O . SER A 1 186 ? 23.383 9.311 -0.668 1.00 45.66 186 SER A O 1
ATOM 1382 N N . THR A 1 187 ? 21.976 10.956 -1.257 1.00 43.66 187 THR A N 1
ATOM 1383 C CA . THR A 1 187 ? 20.818 10.078 -1.526 1.00 43.66 187 THR A CA 1
ATOM 1384 C C . THR A 1 187 ? 21.098 9.148 -2.712 1.00 43.66 187 THR A C 1
ATOM 1386 O O . THR A 1 187 ? 20.840 7.943 -2.654 1.00 43.66 187 THR A O 1
ATOM 1389 N N . LEU A 1 188 ? 21.714 9.687 -3.769 1.00 37.97 188 LEU A N 1
ATOM 1390 C CA . LEU A 1 188 ? 22.190 8.907 -4.908 1.00 37.97 188 LEU A CA 1
ATOM 1391 C C . LEU A 1 188 ? 23.392 8.029 -4.547 1.00 37.97 188 LEU A C 1
ATOM 1393 O O . LEU A 1 188 ? 23.514 6.959 -5.123 1.00 37.97 188 LEU A O 1
ATOM 1397 N N . GLN A 1 189 ? 24.239 8.409 -3.584 1.00 40.72 189 GLN A N 1
ATOM 1398 C CA . GLN A 1 189 ? 25.372 7.611 -3.096 1.00 40.72 189 GLN A CA 1
ATOM 1399 C C . GLN A 1 189 ? 24.904 6.357 -2.336 1.00 40.72 189 GLN A C 1
ATOM 1401 O O . GLN A 1 189 ? 25.493 5.285 -2.483 1.00 40.72 189 GLN A O 1
ATOM 1406 N N . THR A 1 190 ? 23.817 6.458 -1.565 1.00 46.06 190 THR A N 1
ATOM 1407 C CA . THR A 1 190 ? 23.182 5.307 -0.899 1.00 46.06 190 THR A CA 1
ATOM 1408 C C . THR A 1 190 ? 22.577 4.331 -1.913 1.00 46.06 190 THR A C 1
ATOM 1410 O O . THR A 1 190 ? 22.712 3.123 -1.745 1.00 46.06 190 THR A O 1
ATOM 1413 N N . PHE A 1 191 ? 22.000 4.843 -3.004 1.00 36.69 191 PHE A N 1
ATOM 1414 C CA . PHE A 1 191 ? 21.484 4.043 -4.123 1.00 36.69 191 PHE A CA 1
ATOM 1415 C C . PHE A 1 191 ? 22.613 3.485 -5.032 1.00 36.69 191 PHE A C 1
ATOM 1417 O O . PHE A 1 191 ? 22.548 2.362 -5.528 1.00 36.69 191 PHE A O 1
ATOM 1424 N N . SER A 1 192 ? 23.705 4.243 -5.184 1.00 39.19 192 SER A N 1
ATOM 1425 C CA . SER A 1 192 ? 24.919 3.964 -5.977 1.00 39.19 192 SER A CA 1
ATOM 1426 C C . SER A 1 192 ? 25.738 2.794 -5.440 1.00 39.19 192 SER A C 1
ATOM 1428 O O . SER A 1 192 ? 26.222 1.986 -6.234 1.00 39.19 192 SER A O 1
ATOM 1430 N N . LYS A 1 193 ? 25.828 2.629 -4.111 1.00 46.22 193 LYS A N 1
ATOM 1431 C CA . LYS A 1 193 ? 26.520 1.480 -3.498 1.00 46.22 193 LYS A CA 1
ATOM 1432 C C . LYS A 1 193 ? 25.935 0.123 -3.915 1.00 46.22 193 LYS A C 1
ATOM 1434 O O . LYS A 1 193 ? 26.607 -0.888 -3.737 1.00 46.22 193 LYS A O 1
ATOM 1439 N N . GLN A 1 194 ? 24.723 0.085 -4.477 1.00 46.25 194 GLN A N 1
ATOM 1440 C CA . GLN A 1 194 ? 24.070 -1.145 -4.930 1.00 46.25 194 GLN A CA 1
ATOM 1441 C C . GLN A 1 194 ? 24.070 -1.343 -6.461 1.00 46.25 194 GLN A C 1
ATOM 1443 O O . GLN A 1 194 ? 23.952 -2.484 -6.901 1.00 46.25 194 GLN A O 1
ATOM 1448 N N . HIS A 1 195 ? 24.254 -0.297 -7.286 1.00 46.69 195 HIS A N 1
ATOM 1449 C CA . HIS A 1 195 ? 24.093 -0.386 -8.753 1.00 46.69 195 HIS A CA 1
ATOM 1450 C C . HIS A 1 195 ? 25.033 0.560 -9.543 1.00 46.69 195 HIS A C 1
ATOM 1452 O O . HIS A 1 195 ? 24.595 1.540 -10.147 1.00 46.69 195 HIS A O 1
ATOM 1458 N N . GLY A 1 196 ? 26.335 0.247 -9.583 1.00 38.56 196 GLY A N 1
ATOM 1459 C CA . GLY A 1 196 ? 27.380 1.107 -10.175 1.00 38.56 196 GLY A CA 1
ATOM 1460 C C . GLY A 1 196 ? 27.246 1.427 -11.676 1.00 38.56 196 GLY A C 1
ATOM 1461 O O . GLY A 1 196 ? 27.632 2.510 -12.102 1.00 38.56 196 GLY A O 1
ATOM 1462 N N . LEU A 1 197 ? 26.641 0.547 -12.484 1.00 39.47 197 LEU A N 1
ATOM 1463 C CA . LEU A 1 197 ? 26.453 0.787 -13.927 1.00 39.47 197 LEU A CA 1
ATOM 1464 C C . LEU A 1 197 ? 25.438 1.912 -14.202 1.00 39.47 197 LEU A C 1
ATOM 1466 O O . LEU A 1 197 ? 25.594 2.706 -15.128 1.00 39.47 197 LEU A O 1
ATOM 1470 N N . MET A 1 198 ? 24.406 2.000 -13.361 1.00 40.88 198 MET A N 1
ATOM 1471 C CA . MET A 1 198 ? 23.329 2.972 -13.517 1.00 40.88 198 MET A CA 1
ATOM 1472 C C . MET A 1 198 ? 23.793 4.375 -13.117 1.00 40.88 198 MET A C 1
ATOM 1474 O O . MET A 1 198 ? 23.342 5.344 -13.710 1.00 40.88 198 MET A O 1
ATOM 1478 N N . GLN A 1 199 ? 24.756 4.490 -12.193 1.00 45.25 199 GLN A N 1
ATOM 1479 C CA . GLN A 1 199 ? 25.392 5.757 -11.823 1.00 45.25 199 GLN A CA 1
ATOM 1480 C C . GLN A 1 199 ? 26.168 6.375 -12.989 1.00 45.25 199 GLN A C 1
ATOM 1482 O O . GLN A 1 199 ? 25.990 7.557 -13.265 1.00 45.25 199 GLN A O 1
ATOM 1487 N N . THR A 1 200 ? 26.998 5.602 -13.692 1.00 43.06 200 THR A N 1
ATOM 1488 C CA . THR A 1 200 ? 27.766 6.127 -14.831 1.00 43.06 200 THR A CA 1
ATOM 1489 C C . THR A 1 200 ? 26.837 6.586 -15.951 1.00 43.06 200 THR A C 1
ATOM 1491 O O . THR A 1 200 ? 27.043 7.661 -16.510 1.00 43.06 200 THR A O 1
ATOM 1494 N N . LEU A 1 201 ? 25.762 5.831 -16.211 1.00 41.78 201 LEU A N 1
ATOM 1495 C CA . LEU A 1 201 ? 24.756 6.209 -17.201 1.00 41.78 201 LEU A CA 1
ATOM 1496 C C . LEU A 1 201 ? 23.990 7.471 -16.774 1.00 41.78 201 LEU A C 1
ATOM 1498 O O . LEU A 1 201 ? 23.907 8.425 -17.537 1.00 41.78 201 LEU A O 1
ATOM 1502 N N . LEU A 1 202 ? 23.473 7.517 -15.542 1.00 43.31 202 LEU A N 1
ATOM 1503 C CA . LEU A 1 202 ? 22.670 8.643 -15.056 1.00 43.31 202 LEU A CA 1
ATOM 1504 C C . LEU A 1 202 ? 23.508 9.923 -14.920 1.00 43.31 202 LEU A C 1
ATOM 1506 O O . LEU A 1 202 ? 23.038 10.992 -15.285 1.00 43.31 202 LEU A O 1
ATOM 1510 N N . ILE A 1 203 ? 24.754 9.833 -14.440 1.00 47.59 203 ILE A N 1
ATOM 1511 C CA . ILE A 1 203 ? 25.662 10.985 -14.329 1.00 47.59 203 ILE A CA 1
ATOM 1512 C C . ILE A 1 203 ? 26.049 11.497 -15.717 1.00 47.59 203 ILE A C 1
ATOM 1514 O O . ILE A 1 203 ? 25.978 12.703 -15.940 1.00 47.59 203 ILE A O 1
ATOM 1518 N N . ALA A 1 204 ? 26.393 10.624 -16.669 1.00 44.88 204 ALA A N 1
ATOM 1519 C CA . ALA A 1 204 ? 26.695 11.044 -18.041 1.00 44.88 204 ALA A CA 1
ATOM 1520 C C . ALA A 1 204 ? 25.489 11.725 -18.721 1.00 44.88 204 ALA A C 1
ATOM 1522 O O . ALA A 1 204 ? 25.652 12.710 -19.439 1.00 44.88 204 ALA A O 1
ATOM 1523 N N . LEU A 1 205 ? 24.273 11.250 -18.437 1.00 45.69 205 LEU A N 1
ATOM 1524 C CA . LEU A 1 205 ? 23.023 11.785 -18.983 1.00 45.69 205 LEU A CA 1
ATOM 1525 C C . LEU A 1 205 ? 22.562 13.092 -18.317 1.00 45.69 205 LEU A C 1
ATOM 1527 O O . LEU A 1 205 ? 22.027 13.974 -18.983 1.00 45.69 205 LEU A O 1
ATOM 1531 N N . LEU A 1 206 ? 22.780 13.248 -17.009 1.00 48.31 206 LEU A N 1
ATOM 1532 C CA . LEU A 1 206 ? 22.404 14.452 -16.257 1.00 48.31 206 LEU A CA 1
ATOM 1533 C C . LEU A 1 206 ? 23.434 15.586 -16.383 1.00 48.31 206 LEU A C 1
ATOM 1535 O O . LEU A 1 206 ? 23.091 16.753 -16.172 1.00 48.31 206 LEU A O 1
ATOM 1539 N N . SER A 1 207 ? 24.683 15.260 -16.727 1.00 48.81 207 SER A N 1
ATOM 1540 C CA . SER A 1 207 ? 25.767 16.240 -16.899 1.00 48.81 207 SER A CA 1
ATOM 1541 C C . SER A 1 207 ? 25.777 16.894 -18.285 1.00 48.81 207 SER A C 1
ATOM 1543 O O . SER A 1 207 ? 26.430 17.918 -18.461 1.00 48.81 207 SER A O 1
ATOM 1545 N N . SER A 1 208 ? 25.056 16.338 -19.266 1.00 47.56 208 SER A N 1
ATOM 1546 C CA . SER A 1 208 ? 25.069 16.807 -20.660 1.00 47.56 208 SER A CA 1
ATOM 1547 C C . SER A 1 208 ? 23.910 17.742 -21.036 1.00 47.56 208 SER A C 1
ATOM 1549 O O . SER A 1 208 ? 23.944 18.340 -22.109 1.00 47.56 208 SER A O 1
ATOM 1551 N N . SER A 1 209 ? 22.900 17.929 -20.172 1.00 57.53 209 SER A N 1
ATOM 1552 C CA . SER A 1 209 ? 21.723 18.755 -20.487 1.00 57.53 209 SER A CA 1
ATOM 1553 C C . SER A 1 209 ? 21.571 19.979 -19.575 1.00 57.53 209 SER A C 1
ATOM 1555 O O . SER A 1 209 ? 21.126 19.895 -18.427 1.00 57.53 209 SER A O 1
ATOM 1557 N N . ALA A 1 210 ? 21.858 21.159 -20.131 1.00 56.97 210 ALA A N 1
ATOM 1558 C CA . ALA A 1 210 ? 21.645 22.456 -19.482 1.00 56.97 210 ALA A CA 1
ATOM 1559 C C . ALA A 1 210 ? 20.157 22.777 -19.200 1.00 56.97 210 ALA A C 1
ATOM 1561 O O . ALA A 1 210 ? 19.854 23.667 -18.402 1.00 56.97 210 ALA A O 1
ATOM 1562 N N . GLU A 1 211 ? 19.211 22.088 -19.849 1.00 47.97 211 GLU A N 1
ATOM 1563 C CA . GLU A 1 211 ? 17.773 22.196 -19.559 1.00 47.97 211 GLU A CA 1
ATOM 1564 C C . GLU A 1 211 ? 17.398 21.493 -18.247 1.00 47.97 211 GLU A C 1
ATOM 1566 O O . GLU A 1 211 ? 16.673 22.065 -17.432 1.00 47.97 211 GLU A O 1
ATOM 1571 N N . VAL A 1 212 ? 17.922 20.285 -18.008 1.00 49.81 212 VAL A N 1
ATOM 1572 C CA . VAL A 1 212 ? 17.623 19.501 -16.796 1.00 49.81 212 VAL A CA 1
ATOM 1573 C C . VAL A 1 212 ? 18.117 20.234 -15.545 1.00 49.81 212 VAL A C 1
ATOM 1575 O O . VAL A 1 212 ? 17.390 20.352 -14.559 1.00 49.81 212 VAL A O 1
ATOM 1578 N N . GLN A 1 213 ? 19.305 20.839 -15.618 1.00 52.91 213 GLN A N 1
ATOM 1579 C CA . GLN A 1 213 ? 19.873 21.655 -14.537 1.00 52.91 213 GLN A CA 1
ATOM 1580 C C . GLN A 1 213 ? 19.034 22.916 -14.231 1.00 52.91 213 GLN A C 1
ATOM 1582 O O . GLN A 1 213 ? 18.888 23.315 -13.070 1.00 52.91 213 GLN A O 1
ATOM 1587 N N . ARG A 1 214 ? 18.416 23.535 -15.249 1.00 52.50 214 ARG A N 1
ATOM 1588 C CA . ARG A 1 214 ? 17.525 24.703 -15.079 1.00 52.50 214 ARG A CA 1
ATOM 1589 C C . ARG A 1 214 ? 16.192 24.343 -14.416 1.00 52.50 214 ARG A C 1
ATOM 1591 O O . ARG A 1 214 ? 15.707 25.098 -13.575 1.00 52.50 214 ARG A O 1
ATOM 1598 N N . VAL A 1 215 ? 15.614 23.187 -14.741 1.00 49.34 215 VAL A N 1
ATOM 1599 C CA . VAL A 1 215 ? 14.368 22.715 -14.108 1.00 49.34 215 VAL A CA 1
ATOM 1600 C C . VAL A 1 215 ? 14.602 22.360 -12.636 1.00 49.34 215 VAL A C 1
ATOM 1602 O O . VAL A 1 215 ? 13.839 22.792 -11.772 1.00 49.34 215 VAL A O 1
ATOM 1605 N N . LEU A 1 216 ? 15.699 21.659 -12.327 1.00 47.84 216 LEU A N 1
ATOM 1606 C CA . LEU A 1 216 ? 16.040 21.269 -10.953 1.00 47.84 216 LEU A CA 1
ATOM 1607 C C . LEU A 1 216 ? 16.327 22.479 -10.043 1.00 47.84 216 LEU A C 1
ATOM 1609 O O . LEU A 1 216 ? 15.888 22.510 -8.893 1.00 47.84 216 LEU A O 1
ATOM 1613 N N . SER A 1 217 ? 17.002 23.510 -10.560 1.00 47.00 217 SER A N 1
ATOM 1614 C CA . SER A 1 217 ? 17.311 24.733 -9.800 1.00 47.00 217 SER A CA 1
ATOM 1615 C C . SER A 1 217 ? 16.083 25.611 -9.518 1.00 47.00 217 SER A C 1
ATOM 1617 O O . SER A 1 217 ? 16.000 26.220 -8.449 1.00 47.00 217 SER A O 1
ATOM 1619 N N . SER A 1 218 ? 15.085 25.628 -10.410 1.00 42.62 218 SER A N 1
ATOM 1620 C CA . SER A 1 218 ? 13.827 26.367 -10.207 1.00 42.62 218 SER A CA 1
ATOM 1621 C C . SER A 1 218 ? 12.971 25.789 -9.067 1.00 42.62 218 SER A C 1
ATOM 1623 O O . SER A 1 218 ? 12.327 26.534 -8.326 1.00 42.62 218 SER A O 1
ATOM 1625 N N . CYS A 1 219 ? 13.016 24.470 -8.858 1.00 42.19 219 CYS A N 1
ATOM 1626 C CA . CYS A 1 219 ? 12.283 23.803 -7.779 1.00 42.19 219 CYS A CA 1
ATOM 1627 C C . CYS A 1 219 ? 12.889 24.037 -6.381 1.00 42.19 219 CYS A C 1
ATOM 1629 O O . CYS A 1 219 ? 12.181 23.914 -5.382 1.00 42.19 219 CYS A O 1
ATOM 1631 N N . SER A 1 220 ? 14.173 24.404 -6.291 1.00 47.28 220 SER A N 1
ATOM 1632 C CA . SER A 1 220 ? 14.910 24.463 -5.021 1.00 47.28 220 SER A CA 1
ATOM 1633 C C . SER A 1 220 ? 14.846 25.818 -4.293 1.00 47.28 220 SER A C 1
ATOM 1635 O O . SER A 1 220 ? 15.185 25.888 -3.114 1.00 47.28 220 SER A O 1
ATOM 1637 N N . SER A 1 221 ? 14.426 26.910 -4.944 1.00 40.78 221 SER A N 1
ATOM 1638 C CA . SER A 1 221 ? 14.641 28.282 -4.437 1.00 40.78 221 SER A CA 1
ATOM 1639 C C . SER A 1 221 ? 13.533 28.870 -3.541 1.00 40.78 221 SER A C 1
ATOM 1641 O O . SER A 1 221 ? 13.677 29.995 -3.068 1.00 40.78 221 SER A O 1
ATOM 1643 N N . ARG A 1 222 ? 12.442 28.144 -3.244 1.00 44.12 222 ARG A N 1
ATOM 1644 C CA . ARG A 1 222 ? 11.255 28.700 -2.542 1.00 44.12 222 ARG A CA 1
ATOM 1645 C C . ARG A 1 222 ? 11.083 28.363 -1.050 1.00 44.12 222 ARG A C 1
ATOM 1647 O O . ARG A 1 222 ? 10.002 28.593 -0.516 1.00 44.12 222 ARG A O 1
ATOM 1654 N N . ALA A 1 223 ? 12.081 27.842 -0.337 1.00 45.97 223 ALA A N 1
ATOM 1655 C CA . ALA A 1 223 ? 11.889 27.462 1.071 1.00 45.97 223 ALA A CA 1
ATOM 1656 C C . ALA A 1 223 ? 13.095 27.810 1.953 1.00 45.97 223 ALA A C 1
ATOM 1658 O O . ALA A 1 223 ? 14.070 27.069 1.991 1.00 45.97 223 ALA A O 1
ATOM 1659 N N . ALA A 1 224 ? 13.027 28.915 2.698 1.00 48.25 224 ALA A N 1
ATOM 1660 C CA . ALA A 1 224 ? 14.020 29.238 3.721 1.00 48.25 224 ALA A CA 1
ATOM 1661 C C . ALA A 1 224 ? 13.317 29.603 5.034 1.00 48.25 224 ALA A C 1
ATOM 1663 O O . ALA A 1 224 ? 12.576 30.580 5.082 1.00 48.25 224 ALA A O 1
ATOM 1664 N N . GLY A 1 225 ? 13.555 28.820 6.093 1.00 55.94 225 GLY A N 1
ATOM 1665 C CA . GLY A 1 225 ? 13.285 29.258 7.467 1.00 55.94 225 GLY A CA 1
ATOM 1666 C C . GLY A 1 225 ? 12.981 28.164 8.489 1.00 55.94 225 GLY A C 1
ATOM 1667 O O . GLY A 1 225 ? 13.364 28.311 9.644 1.00 55.94 225 GLY A O 1
ATOM 1668 N N . LEU A 1 226 ? 12.349 27.058 8.092 1.00 56.25 226 LEU A N 1
ATOM 1669 C CA . LEU A 1 226 ? 11.973 25.982 9.016 1.00 56.25 226 LEU A CA 1
ATOM 1670 C C . LEU A 1 226 ? 12.376 24.614 8.458 1.00 56.25 226 LEU A C 1
ATOM 1672 O O . LEU A 1 226 ? 12.270 24.415 7.243 1.00 56.25 226 LEU A O 1
ATOM 1676 N N . PRO A 1 227 ? 12.812 23.664 9.312 1.00 63.34 227 PRO A N 1
ATOM 1677 C CA . PRO A 1 227 ? 12.961 22.280 8.891 1.00 63.34 227 PRO A CA 1
ATOM 1678 C C . PRO A 1 227 ? 11.598 21.803 8.379 1.00 63.34 227 PRO A C 1
ATOM 1680 O O . PRO A 1 227 ? 10.626 21.717 9.132 1.00 63.34 227 PRO A O 1
ATOM 1683 N N . ARG A 1 228 ? 11.495 21.541 7.071 1.00 68.81 228 ARG A N 1
ATOM 1684 C CA . ARG A 1 228 ? 10.297 20.913 6.516 1.00 68.81 228 ARG A CA 1
ATOM 1685 C C . ARG A 1 228 ? 10.260 19.476 7.013 1.00 68.81 228 ARG A C 1
ATOM 1687 O O . ARG A 1 228 ? 11.243 18.751 6.864 1.00 68.81 228 ARG A O 1
ATOM 1694 N N . ARG A 1 229 ? 9.124 19.069 7.585 1.00 69.75 229 ARG A N 1
ATOM 1695 C CA . ARG A 1 229 ? 8.833 17.654 7.840 1.00 69.75 229 ARG A CA 1
ATOM 1696 C C . ARG A 1 229 ? 9.044 16.931 6.507 1.00 69.75 229 ARG A C 1
ATOM 1698 O O . ARG A 1 229 ? 8.436 17.322 5.507 1.00 69.75 229 ARG A O 1
ATOM 1705 N N . ARG A 1 230 ? 9.963 15.957 6.450 1.00 69.00 230 ARG A N 1
ATOM 1706 C CA . ARG A 1 230 ? 10.119 15.135 5.242 1.00 69.00 230 ARG A CA 1
ATOM 1707 C C . ARG A 1 230 ? 8.757 14.498 4.971 1.00 69.00 230 ARG A C 1
ATOM 1709 O O . ARG A 1 230 ? 8.181 13.887 5.866 1.00 69.00 230 ARG A O 1
ATOM 1716 N N . ARG A 1 231 ? 8.239 14.695 3.755 1.00 70.06 231 ARG A N 1
ATOM 1717 C CA . ARG A 1 231 ? 6.914 14.204 3.343 1.00 70.06 231 ARG A CA 1
ATOM 1718 C C . ARG A 1 231 ? 6.849 12.683 3.205 1.00 70.06 231 ARG A C 1
ATOM 1720 O O . ARG A 1 231 ? 5.774 12.153 2.999 1.00 70.06 231 ARG A O 1
ATOM 1727 N N . GLY A 1 232 ? 7.972 11.972 3.315 1.00 73.31 232 GLY A N 1
ATOM 1728 C CA . GLY A 1 232 ? 7.978 10.516 3.217 1.00 73.31 232 GLY A CA 1
ATOM 1729 C C . GLY A 1 232 ? 7.141 9.870 4.323 1.00 73.31 232 GLY A C 1
ATOM 1730 O O . GLY A 1 232 ? 7.379 10.127 5.502 1.00 73.31 232 GLY A O 1
ATOM 1731 N N . SER A 1 233 ? 6.215 8.992 3.930 1.00 84.88 233 SER A N 1
ATOM 1732 C CA . SER A 1 233 ? 5.440 8.116 4.823 1.00 84.88 233 SER A CA 1
ATOM 1733 C C . SER A 1 233 ? 4.471 8.828 5.785 1.00 84.88 233 SER A C 1
ATOM 1735 O O . SER A 1 233 ? 4.233 8.325 6.885 1.00 84.88 233 SER A O 1
ATOM 1737 N N . CYS A 1 234 ? 3.920 9.993 5.419 1.00 90.69 234 CYS A N 1
ATOM 1738 C CA . CYS A 1 234 ? 2.953 10.700 6.271 1.00 90.69 234 CYS A CA 1
ATOM 1739 C C . CYS A 1 234 ? 1.703 9.857 6.557 1.00 90.69 234 CYS A C 1
ATOM 1741 O O . CYS A 1 234 ? 1.281 9.780 7.705 1.00 90.69 234 CYS A O 1
ATOM 1743 N N . GLU A 1 235 ? 1.198 9.117 5.570 1.00 94.25 235 GLU A N 1
ATOM 1744 C CA . GLU A 1 235 ? 0.064 8.205 5.712 1.00 94.25 235 GLU A CA 1
ATOM 1745 C C . GLU A 1 235 ? 0.296 7.139 6.794 1.00 94.25 235 GLU A C 1
ATOM 1747 O O . GLU A 1 235 ? -0.577 6.870 7.623 1.00 94.25 235 GLU A O 1
ATOM 1752 N N . PHE A 1 236 ? 1.501 6.566 6.846 1.00 95.56 236 PHE A N 1
ATOM 1753 C CA . PHE A 1 236 ? 1.839 5.529 7.813 1.00 95.56 236 PHE A CA 1
ATOM 1754 C C . PHE A 1 236 ? 2.054 6.100 9.203 1.00 95.56 236 PHE A C 1
ATOM 1756 O O . PHE A 1 236 ? 1.609 5.507 10.182 1.00 95.56 236 PHE A O 1
ATOM 1763 N N . ARG A 1 237 ? 2.707 7.258 9.300 1.00 94.31 237 ARG A N 1
ATOM 1764 C CA . ARG A 1 237 ? 2.895 7.930 10.580 1.00 94.31 237 ARG A CA 1
ATOM 1765 C C . ARG A 1 237 ? 1.552 8.311 11.194 1.00 94.31 237 ARG A C 1
ATOM 1767 O O . ARG A 1 237 ? 1.285 7.934 12.329 1.00 94.31 237 ARG A O 1
ATOM 1774 N N . THR A 1 238 ? 0.679 8.947 10.419 1.00 95.62 238 THR A N 1
ATOM 1775 C CA . THR A 1 238 ? -0.670 9.304 10.866 1.00 95.62 238 THR A CA 1
ATOM 1776 C C . THR A 1 238 ? -1.462 8.062 11.268 1.00 95.62 238 THR A C 1
ATOM 1778 O O . THR A 1 238 ? -2.145 8.073 12.287 1.00 95.62 238 THR A O 1
ATOM 1781 N N . SER A 1 239 ? -1.296 6.939 10.562 1.00 96.69 239 SER A N 1
ATOM 1782 C CA . SER A 1 239 ? -1.892 5.660 10.974 1.00 96.69 239 SER A CA 1
ATOM 1783 C C . SER A 1 239 ? -1.413 5.194 12.353 1.00 96.69 239 SER A C 1
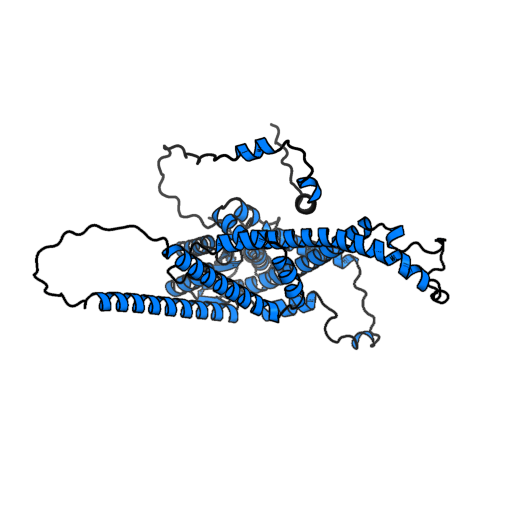ATOM 1785 O O . SER A 1 239 ? -2.220 4.718 13.146 1.00 96.69 239 SER A O 1
ATOM 1787 N N . VAL A 1 240 ? -0.117 5.324 12.655 1.00 96.75 240 VAL A N 1
ATOM 1788 C CA . VAL A 1 240 ? 0.467 4.944 13.954 1.00 96.75 240 VAL A CA 1
ATOM 1789 C C . VAL A 1 240 ? -0.015 5.873 15.063 1.00 96.75 240 VAL A C 1
ATOM 1791 O O . VAL A 1 240 ? -0.442 5.385 16.108 1.00 96.75 240 VAL A O 1
ATOM 1794 N N . GLU A 1 241 ? 0.011 7.186 14.833 1.00 96.06 241 GLU A N 1
ATOM 1795 C CA . GLU A 1 241 ? -0.463 8.198 15.786 1.00 96.06 241 GLU A CA 1
ATOM 1796 C C . GLU A 1 241 ? -1.945 7.964 16.134 1.00 96.06 241 GLU A C 1
ATOM 1798 O O . GLU A 1 241 ? -2.316 7.877 17.309 1.00 96.06 241 GLU A O 1
ATOM 1803 N N . LEU A 1 242 ? -2.793 7.773 15.117 1.00 97.19 242 LEU A N 1
ATOM 1804 C CA . LEU A 1 242 ? -4.219 7.505 15.300 1.00 97.19 242 LEU A CA 1
ATOM 1805 C C . LEU A 1 242 ? -4.474 6.142 15.958 1.00 97.19 242 LEU A C 1
ATOM 1807 O O . LEU A 1 242 ? -5.364 6.031 16.802 1.00 97.19 242 LEU A O 1
ATOM 1811 N N . ALA A 1 243 ? -3.687 5.113 15.627 1.00 97.31 243 ALA A N 1
ATOM 1812 C CA . ALA A 1 243 ? -3.775 3.809 16.280 1.00 97.31 243 ALA A CA 1
ATOM 1813 C C . ALA A 1 243 ? -3.453 3.909 17.774 1.00 97.31 243 ALA A C 1
ATOM 1815 O O . ALA A 1 243 ? -4.204 3.396 18.600 1.00 97.31 243 ALA A O 1
ATOM 1816 N N . GLN A 1 244 ? -2.378 4.611 18.134 1.00 97.06 244 GLN A N 1
ATOM 1817 C CA . GLN A 1 244 ? -1.992 4.829 19.527 1.00 97.06 244 GLN A CA 1
ATOM 1818 C C . GLN A 1 244 ? -3.069 5.603 20.293 1.00 97.06 244 GLN A C 1
ATOM 1820 O O . GLN A 1 244 ? -3.456 5.185 21.387 1.00 97.06 244 GLN A O 1
ATOM 1825 N N . ALA A 1 245 ? -3.610 6.673 19.702 1.00 97.06 245 ALA A N 1
ATOM 1826 C CA . ALA A 1 245 ? -4.699 7.450 20.294 1.00 97.06 245 ALA A CA 1
ATOM 1827 C C . ALA A 1 245 ? -5.963 6.600 20.526 1.00 97.06 245 ALA A C 1
ATOM 1829 O O . ALA A 1 245 ? -6.604 6.710 21.572 1.00 97.06 245 ALA A O 1
ATOM 1830 N N . ALA A 1 246 ? -6.286 5.704 19.589 1.00 96.69 246 ALA A N 1
ATOM 1831 C CA . ALA A 1 246 ? -7.411 4.775 19.688 1.00 96.69 246 ALA A CA 1
ATOM 1832 C C . ALA A 1 246 ? -7.119 3.521 20.539 1.00 96.69 246 ALA A C 1
ATOM 1834 O O . ALA A 1 246 ? -8.011 2.691 20.725 1.00 96.69 246 ALA A O 1
ATOM 1835 N N . LYS A 1 247 ? -5.888 3.360 21.053 1.00 97.88 247 LYS A N 1
ATOM 1836 C CA . LYS A 1 247 ? -5.394 2.125 21.696 1.00 97.88 247 LYS A CA 1
ATOM 1837 C C . LYS A 1 247 ? -5.570 0.881 20.810 1.00 97.88 247 LYS A C 1
ATOM 1839 O O . LYS A 1 247 ? -5.816 -0.217 21.309 1.00 97.88 247 LYS A O 1
ATOM 1844 N N . ALA A 1 248 ? -5.466 1.063 19.499 1.00 97.94 248 ALA A N 1
ATOM 1845 C CA . ALA A 1 248 ? -5.522 0.003 18.508 1.00 97.94 248 ALA A CA 1
ATOM 1846 C C . ALA A 1 248 ? -4.176 -0.729 18.416 1.00 97.94 248 ALA A C 1
ATOM 1848 O O . ALA A 1 248 ? -3.107 -0.133 18.570 1.00 97.94 248 ALA A O 1
ATOM 1849 N N . THR A 1 249 ? -4.213 -2.026 18.119 1.00 98.19 249 THR A N 1
ATOM 1850 C CA . THR A 1 249 ? -2.995 -2.808 17.882 1.00 98.19 249 THR A CA 1
ATOM 1851 C C . THR A 1 249 ? -2.380 -2.436 16.535 1.00 98.19 249 THR A C 1
ATOM 1853 O O . THR A 1 249 ? -3.033 -2.566 15.503 1.00 98.19 249 THR A O 1
ATOM 1856 N N . VAL A 1 250 ? -1.112 -2.023 16.522 1.00 97.81 250 VAL A N 1
ATOM 1857 C CA . VAL A 1 250 ? -0.358 -1.802 15.279 1.00 97.81 250 VAL A CA 1
ATOM 1858 C C . VAL A 1 250 ? 0.315 -3.106 14.855 1.00 97.81 250 VAL A C 1
ATOM 1860 O O . VAL A 1 250 ? 1.062 -3.704 15.627 1.00 97.81 250 VAL A O 1
ATOM 1863 N N . VAL A 1 251 ? 0.064 -3.535 13.621 1.00 97.81 251 VAL A N 1
ATOM 1864 C CA . VAL A 1 251 ? 0.630 -4.741 13.012 1.00 97.81 251 VAL A CA 1
ATOM 1865 C C . VAL A 1 251 ? 1.481 -4.335 11.813 1.00 97.81 251 VAL A C 1
ATOM 1867 O O . VAL A 1 251 ? 0.991 -3.725 10.865 1.00 97.81 251 VAL A O 1
ATOM 1870 N N . LEU A 1 252 ? 2.760 -4.701 11.832 1.00 97.50 252 LEU A N 1
ATOM 1871 C CA . LEU A 1 252 ? 3.652 -4.545 10.683 1.00 97.50 252 LEU A CA 1
ATOM 1872 C C . LEU A 1 252 ? 3.398 -5.708 9.721 1.00 97.50 252 LEU A C 1
ATOM 1874 O O . LEU A 1 252 ? 3.786 -6.843 9.991 1.00 97.50 252 LEU A O 1
ATOM 1878 N N . GLY A 1 253 ? 2.642 -5.440 8.657 1.00 96.00 253 GLY A N 1
ATOM 1879 C CA . GLY A 1 253 ? 2.078 -6.471 7.791 1.00 96.00 253 GLY A CA 1
ATOM 1880 C C . GLY A 1 253 ? 2.973 -6.903 6.635 1.00 96.00 253 GLY A C 1
ATOM 1881 O O . GLY A 1 253 ? 2.648 -7.894 5.984 1.00 96.00 253 GLY A O 1
ATOM 1882 N N . ASP A 1 254 ? 4.059 -6.177 6.370 1.00 95.00 254 ASP A N 1
ATOM 1883 C CA . ASP A 1 254 ? 4.894 -6.344 5.179 1.00 95.00 254 ASP A CA 1
ATOM 1884 C C . ASP A 1 254 ? 6.141 -7.202 5.428 1.00 95.00 254 ASP A C 1
ATOM 1886 O O . ASP A 1 254 ? 6.640 -7.322 6.551 1.00 95.00 254 ASP A O 1
ATOM 1890 N N . GLN A 1 255 ? 6.661 -7.790 4.353 1.00 93.06 255 GLN A N 1
ATOM 1891 C CA . GLN A 1 255 ? 7.898 -8.560 4.382 1.00 93.06 255 GLN A CA 1
ATOM 1892 C C . GLN A 1 255 ? 9.117 -7.627 4.369 1.00 93.06 255 GLN A C 1
ATOM 1894 O O . GLN A 1 255 ? 9.070 -6.513 3.850 1.00 93.06 255 GLN A O 1
ATOM 1899 N N . ASP A 1 256 ? 10.244 -8.091 4.914 1.00 91.19 256 ASP A N 1
ATOM 1900 C CA . ASP A 1 256 ? 11.518 -7.393 4.762 1.00 91.19 256 ASP A CA 1
ATOM 1901 C C . ASP A 1 256 ? 11.859 -7.187 3.274 1.00 91.19 256 ASP A C 1
ATOM 1903 O O . ASP A 1 256 ? 11.970 -8.143 2.498 1.00 91.19 256 ASP A O 1
ATOM 1907 N N . LEU A 1 257 ? 12.056 -5.922 2.891 1.00 85.56 257 LEU A N 1
ATOM 1908 C CA . LEU A 1 257 ? 12.399 -5.512 1.535 1.00 85.56 257 LEU A CA 1
ATOM 1909 C C . LEU A 1 257 ? 13.659 -6.219 1.019 1.00 85.56 257 LEU A C 1
ATOM 1911 O O . LEU A 1 257 ? 13.734 -6.531 -0.166 1.00 85.56 257 LEU A O 1
ATOM 1915 N N . VAL A 1 258 ? 14.630 -6.516 1.888 1.00 88.81 258 VAL A N 1
ATOM 1916 C CA . VAL A 1 258 ? 15.850 -7.246 1.518 1.00 88.81 258 VAL A CA 1
ATOM 1917 C C . VAL A 1 258 ? 15.514 -8.656 1.036 1.00 88.81 258 VAL A C 1
ATOM 1919 O O . VAL A 1 258 ? 16.097 -9.125 0.058 1.00 88.81 258 VAL A O 1
ATOM 1922 N N . VAL A 1 259 ? 14.542 -9.321 1.666 1.00 89.06 259 VAL A N 1
ATOM 1923 C CA . VAL A 1 259 ? 14.101 -10.659 1.253 1.00 89.06 259 VAL A CA 1
ATOM 1924 C C . VAL A 1 259 ? 13.393 -10.590 -0.099 1.00 89.06 259 VAL A C 1
ATOM 1926 O O . VAL A 1 259 ? 13.707 -11.380 -0.993 1.00 89.06 259 VAL A O 1
ATOM 1929 N N . THR A 1 260 ? 12.502 -9.613 -0.287 1.00 85.12 260 THR A N 1
ATOM 1930 C CA . THR A 1 260 ? 11.797 -9.394 -1.560 1.00 85.12 260 THR A CA 1
ATOM 1931 C C . THR A 1 260 ? 12.773 -9.080 -2.696 1.00 85.12 260 THR A C 1
ATOM 1933 O O . THR A 1 260 ? 12.712 -9.704 -3.756 1.00 85.12 260 THR A O 1
ATOM 1936 N N . LEU A 1 261 ? 13.736 -8.179 -2.470 1.00 84.56 261 LEU A N 1
ATOM 1937 C CA . LEU A 1 261 ? 14.773 -7.836 -3.448 1.00 84.56 261 LEU A CA 1
ATOM 1938 C C . LEU A 1 261 ? 15.722 -9.009 -3.728 1.00 84.56 261 LEU A C 1
ATOM 1940 O O . LEU A 1 261 ? 16.154 -9.192 -4.867 1.00 84.56 261 LEU A O 1
ATOM 1944 N N . GLY A 1 262 ? 16.020 -9.833 -2.722 1.00 87.94 262 GLY A N 1
ATOM 1945 C CA . GLY A 1 262 ? 16.799 -11.059 -2.887 1.00 87.94 262 GLY A CA 1
ATOM 1946 C C . GLY A 1 262 ? 16.119 -12.047 -3.835 1.00 87.94 262 GLY A C 1
ATOM 1947 O O . GLY A 1 262 ? 16.752 -12.538 -4.771 1.00 87.94 262 GLY A O 1
ATOM 1948 N N . ARG A 1 263 ? 14.813 -12.279 -3.653 1.00 85.25 263 ARG A N 1
ATOM 1949 C CA . ARG A 1 263 ? 14.007 -13.133 -4.544 1.00 85.25 263 ARG A CA 1
ATOM 1950 C C . ARG A 1 263 ? 13.874 -12.546 -5.942 1.00 85.25 263 ARG A C 1
ATOM 1952 O O . ARG A 1 263 ? 14.033 -13.271 -6.918 1.00 85.25 263 ARG A O 1
ATOM 1959 N N . PHE A 1 264 ? 13.655 -11.239 -6.040 1.00 83.75 264 PHE A N 1
ATOM 1960 C CA . PHE A 1 264 ? 13.620 -10.524 -7.312 1.00 83.75 264 PHE A CA 1
ATOM 1961 C C . PHE A 1 264 ? 14.925 -10.701 -8.101 1.00 83.75 264 PHE A C 1
ATOM 1963 O O . PHE A 1 264 ? 14.898 -11.084 -9.271 1.00 83.75 264 PHE A O 1
ATOM 1970 N N . LYS A 1 265 ? 16.079 -10.515 -7.444 1.00 83.62 265 LYS A N 1
ATOM 1971 C CA . LYS A 1 265 ? 17.401 -10.712 -8.054 1.00 83.62 265 LYS A CA 1
ATOM 1972 C C . LYS A 1 265 ? 17.598 -12.153 -8.536 1.00 83.62 265 LYS A C 1
ATOM 1974 O O . LYS A 1 265 ? 18.101 -12.358 -9.639 1.00 83.62 265 LYS A O 1
ATOM 1979 N N . GLN A 1 266 ? 17.175 -13.138 -7.741 1.00 84.25 266 GLN A N 1
ATOM 1980 C CA . GLN A 1 266 ? 17.220 -14.557 -8.118 1.00 84.25 266 GLN A CA 1
ATOM 1981 C C . GLN A 1 266 ? 16.277 -14.884 -9.289 1.00 84.25 266 GLN A C 1
ATOM 1983 O O . GLN A 1 266 ? 16.619 -15.703 -10.137 1.00 84.25 266 GLN A O 1
ATOM 1988 N N . GLY A 1 267 ? 15.113 -14.231 -9.356 1.00 80.00 267 GLY A N 1
ATOM 1989 C CA . GLY A 1 267 ? 14.113 -14.430 -10.404 1.00 80.00 267 GLY A CA 1
ATOM 1990 C C . GLY A 1 267 ? 14.493 -13.833 -11.757 1.00 80.00 267 GLY A C 1
ATOM 1991 O O . GLY A 1 267 ? 14.205 -14.442 -12.784 1.00 80.00 267 GLY A O 1
ATOM 1992 N N . ILE A 1 268 ? 15.146 -12.665 -11.767 1.00 77.00 268 ILE A N 1
ATOM 1993 C CA . ILE A 1 268 ? 15.652 -12.042 -13.002 1.00 77.00 268 ILE A CA 1
ATOM 1994 C C . ILE A 1 268 ? 16.873 -12.781 -13.532 1.00 77.00 268 ILE A C 1
ATOM 1996 O O . ILE A 1 268 ? 17.022 -12.926 -14.744 1.00 77.00 268 ILE A O 1
ATOM 2000 N N . TRP A 1 269 ? 17.756 -13.227 -12.638 1.00 72.06 269 TRP A N 1
ATOM 2001 C CA . TRP A 1 269 ? 19.047 -13.780 -13.022 1.00 72.06 269 TRP A CA 1
ATOM 2002 C C . TRP A 1 269 ? 19.226 -15.216 -12.508 1.00 72.06 269 TRP A C 1
ATOM 2004 O O . TRP A 1 269 ? 20.104 -15.471 -11.675 1.00 72.06 269 TRP A O 1
ATOM 2014 N N . PRO A 1 270 ? 18.433 -16.183 -13.014 1.00 61.75 270 PRO A N 1
ATOM 2015 C CA . PRO A 1 270 ? 18.442 -17.559 -12.514 1.00 61.75 270 PRO A CA 1
ATOM 2016 C C . PRO A 1 270 ? 19.797 -18.283 -12.674 1.00 61.75 270 PRO A C 1
ATOM 2018 O O . PRO A 1 270 ? 19.984 -19.344 -12.084 1.00 61.75 270 PRO A O 1
ATOM 2021 N N . GLY A 1 271 ? 20.761 -17.710 -13.413 1.00 57.97 271 GLY A N 1
ATOM 2022 C CA . GLY A 1 271 ? 22.100 -18.271 -13.657 1.00 57.97 271 GLY A CA 1
ATOM 2023 C C . GLY A 1 271 ? 23.293 -17.485 -13.085 1.00 57.97 271 GLY A C 1
ATOM 2024 O O . GLY A 1 271 ? 24.407 -17.672 -13.555 1.00 57.97 271 GLY A O 1
ATOM 2025 N N . GLY A 1 272 ? 23.092 -16.566 -12.133 1.00 47.00 272 GLY A N 1
ATOM 2026 C CA . GLY A 1 272 ? 24.135 -15.607 -11.695 1.00 47.00 272 GLY A CA 1
ATOM 2027 C C . GLY A 1 272 ? 24.874 -15.967 -10.409 1.00 47.00 272 GLY A C 1
ATOM 2028 O O . GLY A 1 272 ? 25.782 -15.246 -10.005 1.00 47.00 272 GLY A O 1
ATOM 2029 N N . GLY A 1 273 ? 24.467 -17.049 -9.748 1.00 48.25 273 GLY A N 1
ATOM 2030 C CA . GLY A 1 273 ? 25.251 -17.707 -8.702 1.00 48.25 273 GLY A CA 1
ATOM 2031 C C . GLY A 1 273 ? 25.994 -18.913 -9.285 1.00 48.25 273 GLY A C 1
ATOM 2032 O O . GLY A 1 273 ? 25.585 -19.402 -10.340 1.00 48.25 273 GLY A O 1
ATOM 2033 N N . PRO A 1 274 ? 27.066 -19.407 -8.638 1.00 43.38 274 PRO A N 1
ATOM 2034 C CA . PRO A 1 274 ? 27.858 -20.532 -9.129 1.00 43.38 274 PRO A CA 1
ATOM 2035 C C . PRO A 1 274 ? 27.013 -21.817 -9.167 1.00 43.38 274 PRO A C 1
ATOM 2037 O O . PRO A 1 274 ? 26.976 -22.592 -8.222 1.00 43.38 274 PRO A O 1
ATOM 2040 N N . ARG A 1 275 ? 26.308 -22.026 -10.281 1.00 48.41 275 ARG A N 1
ATOM 2041 C CA . ARG A 1 275 ? 25.614 -23.268 -10.664 1.00 48.41 275 ARG A CA 1
ATOM 2042 C C . ARG A 1 275 ? 26.200 -23.889 -11.935 1.00 48.41 275 ARG A C 1
ATOM 2044 O O . ARG A 1 275 ? 25.617 -24.792 -12.525 1.00 48.41 275 ARG A O 1
ATOM 2051 N N . LEU A 1 276 ? 27.384 -23.429 -12.343 1.00 47.47 276 LEU A N 1
ATOM 2052 C CA . LEU A 1 276 ? 28.144 -24.008 -13.454 1.00 47.47 276 LEU A CA 1
ATOM 2053 C C . LEU A 1 276 ? 28.593 -25.458 -13.184 1.00 47.47 276 LEU A C 1
ATOM 2055 O O . LEU A 1 276 ? 28.929 -26.164 -14.130 1.00 47.47 276 LEU A O 1
ATOM 2059 N N . GLU A 1 277 ? 28.543 -25.933 -11.935 1.00 50.56 277 GLU A N 1
ATOM 2060 C CA . GLU A 1 277 ? 28.863 -27.326 -11.595 1.00 50.56 277 GLU A CA 1
ATOM 2061 C C . GLU A 1 277 ? 27.676 -28.292 -11.772 1.00 50.56 277 GLU A C 1
ATOM 2063 O O . GLU A 1 277 ? 27.889 -29.429 -12.188 1.00 50.56 277 GLU A O 1
ATOM 2068 N N . GLU A 1 278 ? 26.423 -27.853 -11.594 1.00 50.00 278 GLU A N 1
ATOM 2069 C CA . GLU A 1 278 ? 25.244 -28.724 -11.788 1.00 50.00 278 GLU A CA 1
ATOM 2070 C C . GLU A 1 278 ? 24.942 -28.993 -13.274 1.00 50.00 278 GLU A C 1
ATOM 2072 O O . GLU A 1 278 ? 24.453 -30.066 -13.619 1.00 50.00 278 GLU A O 1
ATOM 2077 N N . VAL A 1 279 ? 25.316 -28.085 -14.185 1.00 49.34 279 VAL A N 1
ATOM 2078 C CA . VAL A 1 279 ? 25.145 -28.292 -15.640 1.00 49.34 279 VAL A CA 1
ATOM 2079 C C . VAL A 1 279 ? 26.156 -29.305 -16.206 1.00 49.34 279 VAL A C 1
ATOM 2081 O O . VAL A 1 279 ? 25.914 -29.901 -17.254 1.00 49.34 279 VAL A O 1
ATOM 2084 N N . ARG A 1 280 ? 27.261 -29.585 -15.499 1.00 49.09 280 ARG A N 1
ATOM 2085 C CA . ARG A 1 280 ? 28.188 -30.671 -15.870 1.00 49.09 280 ARG A CA 1
ATOM 2086 C C . ARG A 1 280 ? 27.725 -32.053 -15.407 1.00 49.09 280 ARG A C 1
ATOM 2088 O O . ARG A 1 280 ? 28.227 -33.049 -15.921 1.00 49.09 280 ARG A O 1
ATOM 2095 N N . ALA A 1 281 ? 26.758 -32.137 -14.496 1.00 51.62 281 ALA A N 1
ATOM 2096 C CA . ALA A 1 281 ? 26.326 -33.391 -13.888 1.00 51.62 281 ALA A CA 1
ATOM 2097 C C . ALA A 1 281 ? 25.054 -33.969 -14.532 1.00 51.62 281 ALA A C 1
ATOM 2099 O O . ALA A 1 281 ? 24.135 -34.327 -13.814 1.00 51.62 281 ALA A O 1
ATOM 2100 N N . GLY A 1 282 ? 24.990 -34.056 -15.868 1.00 44.81 282 GLY A N 1
ATOM 2101 C CA . GLY A 1 282 ? 24.221 -35.056 -16.640 1.00 44.81 282 GLY A CA 1
ATOM 2102 C C . GLY A 1 282 ? 22.756 -35.387 -16.285 1.00 44.81 282 GLY A C 1
ATOM 2103 O O . GLY A 1 282 ? 22.232 -36.365 -16.814 1.00 44.81 282 GLY A O 1
ATOM 2104 N N . GLN A 1 283 ? 22.069 -34.643 -15.420 1.00 48.03 283 GLN A N 1
ATOM 2105 C CA . GLN A 1 283 ? 20.675 -34.898 -15.081 1.00 48.03 283 GLN A CA 1
ATOM 2106 C C . GLN A 1 283 ? 19.796 -34.198 -16.111 1.00 48.03 283 GLN A C 1
ATOM 2108 O O . GLN A 1 283 ? 19.797 -32.973 -16.213 1.00 48.03 283 GLN A O 1
ATOM 2113 N N . GLY A 1 284 ? 19.083 -35.005 -16.901 1.00 48.50 284 GLY A N 1
ATOM 2114 C CA . GLY A 1 284 ? 18.222 -34.578 -18.000 1.00 48.50 284 GLY A CA 1
ATOM 2115 C C . GLY A 1 284 ? 17.300 -33.429 -17.605 1.00 48.50 284 GLY A C 1
ATOM 2116 O O . GLY A 1 284 ? 16.259 -33.630 -16.977 1.00 48.50 284 GLY A O 1
ATOM 2117 N N . GLY A 1 285 ? 17.693 -32.216 -17.991 1.00 49.00 285 GLY A N 1
ATOM 2118 C CA . GLY A 1 285 ? 16.892 -31.020 -17.815 1.00 49.00 285 GLY A CA 1
ATOM 2119 C C . GLY A 1 285 ? 15.596 -31.172 -18.596 1.00 49.00 285 GLY A C 1
ATOM 2120 O O . GLY A 1 285 ? 15.609 -31.299 -19.819 1.00 49.00 285 GLY A O 1
ATOM 2121 N N . ARG A 1 286 ? 14.464 -31.155 -17.888 1.00 56.38 286 ARG A N 1
ATOM 2122 C CA . ARG A 1 286 ? 13.166 -30.879 -18.506 1.00 56.38 286 ARG A CA 1
ATOM 2123 C C . ARG A 1 286 ? 13.264 -29.499 -19.144 1.00 56.38 286 ARG A C 1
ATOM 2125 O O . ARG A 1 286 ? 13.205 -28.490 -18.451 1.00 56.38 286 ARG A O 1
ATOM 2132 N N . GLU A 1 287 ? 13.435 -29.487 -20.456 1.00 57.25 287 GLU A N 1
ATOM 2133 C CA . GLU A 1 287 ? 13.380 -28.301 -21.295 1.00 57.25 287 GLU A CA 1
ATOM 2134 C C . GLU A 1 287 ? 12.065 -27.556 -20.997 1.00 57.25 287 GLU A C 1
ATOM 2136 O O . GLU A 1 287 ? 10.966 -28.068 -21.248 1.00 57.25 287 GLU A O 1
ATOM 2141 N N . GLU A 1 288 ? 12.147 -26.380 -20.365 1.00 54.00 288 GLU A N 1
ATOM 2142 C CA . GLU A 1 288 ? 10.977 -25.528 -20.160 1.00 54.00 288 GLU A CA 1
ATOM 2143 C C . GLU A 1 288 ? 10.442 -25.134 -21.538 1.00 54.00 288 GLU A C 1
ATOM 2145 O O . GLU A 1 288 ? 11.025 -24.312 -22.242 1.00 54.00 288 GLU A O 1
ATOM 2150 N N . ARG A 1 289 ? 9.326 -25.750 -21.948 1.00 61.38 289 ARG A N 1
ATOM 2151 C CA . ARG A 1 289 ? 8.732 -25.498 -23.263 1.00 61.38 289 ARG A CA 1
ATOM 2152 C C . ARG A 1 289 ? 8.480 -23.989 -23.452 1.00 61.38 289 ARG A C 1
ATOM 2154 O O . ARG A 1 289 ? 7.793 -23.394 -22.612 1.00 61.38 289 ARG A O 1
ATOM 2161 N N . PRO A 1 290 ? 8.899 -23.391 -24.587 1.00 58.12 290 PRO A N 1
ATOM 2162 C CA . PRO A 1 290 ? 8.696 -21.971 -24.914 1.00 58.12 290 PRO A CA 1
ATOM 2163 C C . PRO A 1 290 ? 7.251 -21.470 -24.733 1.00 58.12 290 PRO A C 1
ATOM 2165 O O . PRO A 1 290 ? 7.016 -20.300 -24.433 1.00 58.12 290 PRO A O 1
ATOM 2168 N N . SER A 1 291 ? 6.263 -22.370 -24.819 1.00 66.69 291 SER A N 1
ATOM 2169 C CA . SER A 1 291 ? 4.839 -22.093 -24.584 1.00 66.69 291 SER A CA 1
ATOM 2170 C C . SER A 1 291 ? 4.487 -21.573 -23.182 1.00 66.69 291 SER A C 1
ATOM 2172 O O . SER A 1 291 ? 3.355 -21.130 -22.963 1.00 66.69 291 SER A O 1
ATOM 2174 N N . ASN A 1 292 ? 5.402 -21.666 -22.215 1.00 76.38 292 ASN A N 1
ATOM 2175 C CA . ASN A 1 292 ? 5.159 -21.238 -20.837 1.00 76.38 292 ASN A CA 1
ATOM 2176 C C . ASN A 1 292 ? 5.563 -19.776 -20.597 1.00 76.38 292 ASN A C 1
ATOM 2178 O O . ASN A 1 292 ? 4.931 -19.105 -19.782 1.00 76.38 292 ASN A O 1
ATOM 2182 N N . MET A 1 293 ? 6.541 -19.250 -21.344 1.00 72.94 293 MET A N 1
ATOM 2183 C CA . MET A 1 293 ? 7.032 -17.879 -21.164 1.00 72.94 293 MET A CA 1
ATOM 2184 C C . MET A 1 293 ? 5.962 -16.844 -21.532 1.00 72.94 293 MET A C 1
ATOM 2186 O O . MET A 1 293 ? 5.671 -15.950 -20.738 1.00 72.94 293 MET A O 1
ATOM 2190 N N . GLY A 1 294 ? 5.299 -17.017 -22.682 1.00 78.75 294 GLY A N 1
ATOM 2191 C CA . GLY A 1 294 ? 4.210 -16.130 -23.110 1.00 78.75 294 GLY A CA 1
ATOM 2192 C C . GLY A 1 294 ? 3.012 -16.146 -22.154 1.00 78.75 294 GLY A C 1
ATOM 2193 O O . GLY A 1 294 ? 2.472 -15.095 -21.812 1.00 78.75 294 GLY A O 1
ATOM 2194 N N . ARG A 1 295 ? 2.638 -17.329 -21.644 1.00 81.62 295 ARG A N 1
ATOM 2195 C CA . ARG A 1 295 ? 1.573 -17.462 -20.635 1.00 81.62 295 ARG A CA 1
ATOM 2196 C C . ARG A 1 295 ? 1.940 -16.761 -19.331 1.00 81.62 295 ARG A C 1
ATOM 2198 O O . ARG A 1 295 ? 1.105 -16.056 -18.773 1.00 81.62 295 ARG A O 1
ATOM 2205 N N . ARG A 1 296 ? 3.186 -16.906 -18.873 1.00 80.31 296 ARG A N 1
ATOM 2206 C CA . ARG A 1 296 ? 3.687 -16.221 -17.674 1.00 80.31 296 ARG A CA 1
ATOM 2207 C C . ARG A 1 296 ? 3.636 -14.705 -17.846 1.00 80.31 296 ARG A C 1
ATOM 2209 O O . ARG A 1 296 ? 2.999 -14.053 -17.033 1.00 80.31 296 ARG A O 1
ATOM 2216 N N . ALA A 1 297 ? 4.191 -14.157 -18.928 1.00 78.31 297 ALA A N 1
ATOM 2217 C CA . ALA A 1 297 ? 4.149 -12.717 -19.203 1.00 78.31 297 ALA A CA 1
ATOM 2218 C C . ALA A 1 297 ? 2.712 -12.161 -19.237 1.00 78.31 297 ALA A C 1
ATOM 2220 O O . ALA A 1 297 ? 2.441 -11.109 -18.663 1.00 78.31 297 ALA A O 1
ATOM 2221 N N . MET A 1 298 ? 1.770 -12.894 -19.841 1.00 81.75 298 MET A N 1
ATOM 2222 C CA . MET A 1 298 ? 0.362 -12.490 -19.877 1.00 81.75 298 MET A CA 1
ATOM 2223 C C . MET A 1 298 ? -0.293 -12.484 -18.485 1.00 81.75 298 MET A C 1
ATOM 2225 O O . MET A 1 298 ? -1.069 -11.577 -18.182 1.00 81.75 298 MET A O 1
ATOM 2229 N N . MET A 1 299 ? 0.026 -13.450 -17.616 1.00 83.62 299 MET A N 1
ATOM 2230 C CA . MET A 1 299 ? -0.469 -13.469 -16.230 1.00 83.62 299 MET A CA 1
ATOM 2231 C C . MET A 1 299 ? 0.062 -12.286 -15.409 1.00 83.62 299 MET A C 1
ATOM 2233 O O . MET A 1 299 ? -0.691 -11.683 -14.643 1.00 83.62 299 MET A O 1
ATOM 2237 N N . GLU A 1 300 ? 1.329 -11.915 -15.594 1.00 84.56 300 GLU A N 1
ATOM 2238 C CA . GLU A 1 300 ? 1.929 -10.770 -14.896 1.00 84.56 300 GLU A CA 1
ATOM 2239 C C . GLU A 1 300 ? 1.338 -9.437 -15.396 1.00 84.56 300 GLU A C 1
ATOM 2241 O O . GLU A 1 300 ? 0.977 -8.577 -14.594 1.00 84.56 300 GLU A O 1
ATOM 2246 N N . LEU A 1 301 ? 1.136 -9.281 -16.713 1.00 84.62 301 LEU A N 1
ATOM 2247 C CA . LEU A 1 301 ? 0.448 -8.112 -17.282 1.00 84.62 301 LEU A CA 1
ATOM 2248 C C . LEU A 1 301 ? -1.006 -8.011 -16.813 1.00 84.62 301 LEU A C 1
ATOM 2250 O O . LEU A 1 301 ? -1.493 -6.914 -16.543 1.00 84.62 301 LEU A O 1
ATOM 2254 N N . THR A 1 302 ? -1.693 -9.148 -16.688 1.00 89.56 302 THR A N 1
ATOM 2255 C CA . THR A 1 302 ? -3.052 -9.197 -16.135 1.00 89.56 302 THR A CA 1
ATOM 2256 C C . THR A 1 302 ? -3.051 -8.762 -14.673 1.00 89.56 302 THR A C 1
ATOM 2258 O O . THR A 1 302 ? -3.878 -7.944 -14.288 1.00 89.56 302 THR A O 1
ATOM 2261 N N . SER A 1 303 ? -2.077 -9.217 -13.882 1.00 89.25 303 SER A N 1
ATOM 2262 C CA . SER A 1 303 ? -1.943 -8.815 -12.477 1.00 89.25 303 SER A CA 1
ATOM 2263 C C . SER A 1 303 ? -1.665 -7.318 -12.334 1.00 89.25 303 SER A C 1
ATOM 2265 O O . SER A 1 303 ? -2.276 -6.662 -11.497 1.00 89.25 303 SER A O 1
ATOM 2267 N N . PHE A 1 304 ? -0.820 -6.745 -13.195 1.00 90.38 304 PHE A N 1
ATOM 2268 C CA . PHE A 1 304 ? -0.586 -5.301 -13.220 1.00 90.38 304 PHE A CA 1
ATOM 2269 C C . PHE A 1 304 ? -1.834 -4.510 -13.646 1.00 90.38 304 PHE A C 1
ATOM 2271 O O . PHE A 1 304 ? -2.176 -3.497 -13.036 1.00 90.38 304 PHE A O 1
ATOM 2278 N N . ARG A 1 305 ? -2.566 -4.990 -14.660 1.00 93.06 305 ARG A N 1
ATOM 2279 C CA . ARG A 1 305 ? -3.861 -4.411 -15.049 1.00 93.06 305 ARG A CA 1
ATOM 2280 C C . ARG A 1 305 ? -4.841 -4.430 -13.878 1.00 93.06 305 ARG A C 1
ATOM 2282 O O . ARG A 1 305 ? -5.512 -3.432 -13.641 1.00 93.06 305 ARG A O 1
ATOM 2289 N N . ASP A 1 306 ? -4.928 -5.548 -13.166 1.00 93.94 306 ASP A N 1
ATOM 2290 C CA . ASP A 1 306 ? -5.834 -5.718 -12.032 1.00 93.94 306 ASP A CA 1
ATOM 2291 C C . ASP A 1 306 ? -5.423 -4.853 -10.836 1.00 93.94 306 ASP A C 1
ATOM 2293 O O . ASP A 1 306 ? -6.292 -4.315 -10.157 1.00 93.94 306 ASP A O 1
ATOM 2297 N N . ALA A 1 307 ? -4.125 -4.633 -10.617 1.00 92.81 307 ALA A N 1
ATOM 2298 C CA . ALA A 1 307 ? -3.643 -3.652 -9.648 1.00 92.81 307 ALA A CA 1
ATOM 2299 C C . ALA A 1 307 ? -4.152 -2.237 -9.986 1.00 92.81 307 ALA A C 1
ATOM 2301 O O . ALA A 1 307 ? -4.652 -1.536 -9.109 1.00 92.81 307 ALA A O 1
ATOM 2302 N N . LEU A 1 308 ? -4.106 -1.844 -11.266 1.00 93.12 308 LEU A N 1
ATOM 2303 C CA . LEU A 1 308 ? -4.504 -0.508 -11.726 1.00 93.12 308 LEU A CA 1
ATOM 2304 C C . LEU A 1 308 ? -6.018 -0.281 -11.839 1.00 93.12 308 LEU A C 1
ATOM 2306 O O . LEU A 1 308 ? -6.496 0.811 -11.552 1.00 93.12 308 LEU A O 1
ATOM 2310 N N . LEU A 1 309 ? -6.770 -1.264 -12.328 1.00 94.81 309 LEU A N 1
ATOM 2311 C CA . LEU A 1 309 ? -8.185 -1.104 -12.699 1.00 94.81 309 LEU A CA 1
ATOM 2312 C C . LEU A 1 309 ? -9.140 -1.912 -11.814 1.00 94.81 309 LEU A C 1
ATOM 2314 O O . LEU A 1 309 ? -10.365 -1.791 -11.939 1.00 94.81 309 LEU A O 1
ATOM 2318 N N . GLY A 1 310 ? -8.580 -2.758 -10.953 1.00 93.38 310 GLY A N 1
ATOM 2319 C CA . GLY A 1 310 ? -9.291 -3.825 -10.276 1.00 93.38 310 GLY A CA 1
ATOM 2320 C C . GLY A 1 310 ? -9.529 -5.042 -11.184 1.00 93.38 310 GLY A C 1
ATOM 2321 O O . GLY A 1 310 ? -9.640 -4.899 -12.408 1.00 93.38 310 GLY A O 1
ATOM 2322 N N . PRO A 1 311 ? -9.658 -6.247 -10.602 1.00 93.38 311 PRO A N 1
ATOM 2323 C CA . PRO A 1 311 ? -10.067 -7.438 -11.331 1.00 93.38 311 PRO A CA 1
ATOM 2324 C C . PRO A 1 311 ? -11.401 -7.235 -12.062 1.00 93.38 311 PRO A C 1
ATOM 2326 O O . PRO A 1 311 ? -12.323 -6.564 -11.579 1.00 93.38 311 PRO A O 1
ATOM 2329 N N . ALA A 1 312 ? -11.508 -7.809 -13.261 1.00 92.50 312 ALA A N 1
ATOM 2330 C CA . ALA A 1 312 ? -12.695 -7.657 -14.104 1.00 92.50 312 ALA A CA 1
ATOM 2331 C C . ALA A 1 312 ? -13.929 -8.377 -13.537 1.00 92.50 312 ALA A C 1
ATOM 2333 O O . ALA A 1 312 ? -15.047 -7.961 -13.830 1.00 92.50 312 ALA A O 1
ATOM 2334 N N . ASP A 1 313 ? -13.719 -9.418 -12.733 1.00 92.00 313 ASP A N 1
ATOM 2335 C CA . ASP A 1 313 ? -14.751 -10.195 -12.045 1.00 92.00 313 ASP A CA 1
ATOM 2336 C C . ASP A 1 313 ? -15.288 -9.503 -10.780 1.00 92.00 313 ASP A C 1
ATOM 2338 O O . ASP A 1 313 ? -16.286 -9.952 -10.220 1.00 92.00 313 ASP A O 1
ATOM 2342 N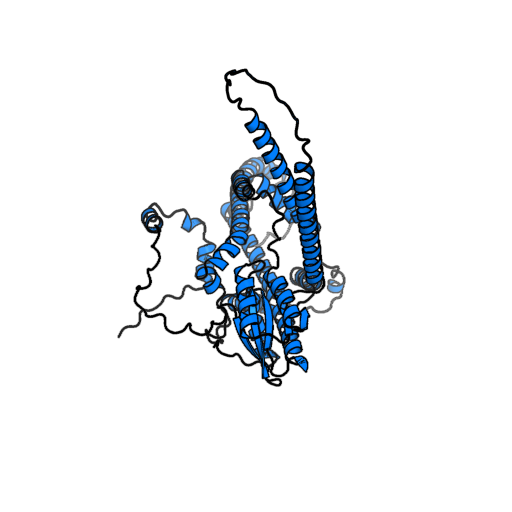 N . LEU A 1 314 ? -14.663 -8.405 -10.331 1.00 87.69 314 LEU A N 1
ATOM 2343 C CA . LEU A 1 314 ? -15.158 -7.622 -9.201 1.00 87.69 314 LEU A CA 1
ATOM 2344 C C . LEU A 1 314 ? -16.159 -6.542 -9.629 1.00 87.69 314 LEU A C 1
ATOM 2346 O O . LEU A 1 314 ? -15.913 -5.827 -10.612 1.00 87.69 314 LEU A O 1
ATOM 2350 N N . PRO A 1 315 ? -17.248 -6.340 -8.856 1.00 90.50 315 PRO A N 1
ATOM 2351 C CA . PRO A 1 315 ? -18.108 -5.173 -9.002 1.00 90.50 315 PRO A CA 1
ATOM 2352 C C . PRO A 1 315 ? -17.297 -3.875 -8.943 1.00 90.50 315 PRO A C 1
ATOM 2354 O O . PRO A 1 315 ? -16.334 -3.757 -8.186 1.00 90.50 315 PRO A O 1
ATOM 2357 N N . ARG A 1 316 ? -17.707 -2.861 -9.714 1.00 90.50 316 ARG A N 1
ATOM 2358 C CA . ARG A 1 316 ? -17.016 -1.556 -9.746 1.00 90.50 316 ARG A CA 1
ATOM 2359 C C . ARG A 1 316 ? -17.001 -0.848 -8.387 1.00 90.50 316 ARG A C 1
ATOM 2361 O O . ARG A 1 316 ? -16.097 -0.065 -8.128 1.00 90.50 316 ARG A O 1
ATOM 2368 N N . THR A 1 317 ? -18.001 -1.099 -7.548 1.00 89.00 317 THR A N 1
ATOM 2369 C CA . THR A 1 317 ? -18.111 -0.574 -6.179 1.00 89.00 317 THR A CA 1
ATOM 2370 C C . THR A 1 317 ? -17.096 -1.208 -5.229 1.00 89.00 317 THR A C 1
ATOM 2372 O O . THR A 1 317 ? -16.636 -0.526 -4.314 1.00 89.00 317 THR A O 1
ATOM 2375 N N . CYS A 1 318 ? -16.682 -2.447 -5.517 1.00 91.56 318 CYS A N 1
ATOM 2376 C CA . CYS A 1 318 ? -15.809 -3.297 -4.704 1.00 91.56 318 CYS A CA 1
ATOM 2377 C C . CYS A 1 318 ? -14.372 -3.393 -5.244 1.00 91.56 318 CYS A C 1
ATOM 2379 O O . CYS A 1 318 ? -13.664 -4.356 -4.952 1.00 91.56 318 CYS A O 1
ATOM 2381 N N . ARG A 1 319 ? -13.943 -2.431 -6.067 1.00 94.38 319 ARG A N 1
ATOM 2382 C CA . ARG A 1 319 ? -12.569 -2.345 -6.575 1.00 94.38 319 ARG A CA 1
ATOM 2383 C C . ARG A 1 319 ? -12.093 -0.897 -6.634 1.00 94.38 319 ARG A C 1
ATOM 2385 O O . ARG A 1 319 ? -12.904 0.023 -6.772 1.00 94.38 319 ARG A O 1
ATOM 2392 N N . VAL A 1 320 ? -10.782 -0.706 -6.562 1.00 95.06 320 VAL A N 1
ATOM 2393 C CA . VAL A 1 320 ? -10.147 0.608 -6.691 1.00 95.06 320 VAL A CA 1
ATOM 2394 C C . VAL A 1 320 ? -9.718 0.796 -8.140 1.00 95.06 320 VAL A C 1
ATOM 2396 O O . VAL A 1 320 ? -8.873 0.063 -8.646 1.00 95.06 320 VAL A O 1
ATOM 2399 N N . ASP A 1 321 ? -10.299 1.777 -8.825 1.00 95.69 321 ASP A N 1
ATOM 2400 C CA . ASP A 1 321 ? -9.826 2.197 -10.146 1.00 95.69 321 ASP A CA 1
ATOM 2401 C C . ASP A 1 321 ? -8.736 3.254 -9.946 1.00 95.69 321 ASP A C 1
ATOM 2403 O O . ASP A 1 321 ? -9.015 4.450 -9.828 1.00 95.69 321 ASP A O 1
ATOM 2407 N N . VAL A 1 322 ? -7.493 2.787 -9.825 1.00 93.75 322 VAL A N 1
ATOM 2408 C CA . VAL A 1 322 ? -6.320 3.621 -9.552 1.00 93.75 322 VAL A CA 1
ATOM 2409 C C . VAL A 1 322 ? -6.135 4.645 -10.659 1.00 93.75 322 VAL A C 1
ATOM 2411 O O . VAL A 1 322 ? -5.903 5.810 -10.364 1.00 93.75 322 VAL A O 1
ATOM 2414 N N . LEU A 1 323 ? -6.293 4.256 -11.929 1.00 92.31 323 LEU A N 1
ATOM 2415 C CA . LEU A 1 323 ? -6.166 5.209 -13.034 1.00 92.31 323 LEU A CA 1
ATOM 2416 C C . LEU A 1 323 ? -7.223 6.301 -12.936 1.00 92.31 323 LEU A C 1
ATOM 2418 O O . LEU A 1 323 ? -6.887 7.479 -13.035 1.00 92.31 323 LEU A O 1
ATOM 2422 N N . ARG A 1 324 ? -8.486 5.937 -12.692 1.00 93.31 324 ARG A N 1
ATOM 2423 C CA . ARG A 1 324 ? -9.532 6.937 -12.488 1.00 93.31 324 ARG A CA 1
ATOM 2424 C C . ARG A 1 324 ? -9.168 7.870 -11.341 1.00 93.31 324 ARG A C 1
ATOM 2426 O O . ARG A 1 324 ? -9.193 9.068 -11.566 1.00 93.31 324 ARG A O 1
ATOM 2433 N N . LEU A 1 325 ? -8.779 7.351 -10.176 1.00 91.12 325 LEU A N 1
ATOM 2434 C CA . LEU A 1 325 ? -8.373 8.181 -9.036 1.00 91.12 325 LEU A CA 1
ATOM 2435 C C . LEU A 1 325 ? -7.237 9.137 -9.405 1.00 91.12 325 LEU A C 1
ATOM 2437 O O . LEU A 1 325 ? -7.366 10.337 -9.190 1.00 91.12 325 LEU A O 1
ATOM 2441 N N . LEU A 1 326 ? -6.175 8.632 -10.033 1.00 88.88 326 LEU A N 1
ATOM 2442 C CA . LEU A 1 326 ? -5.032 9.443 -10.447 1.00 88.88 326 LEU A CA 1
ATOM 2443 C C . LEU A 1 326 ? -5.405 10.537 -11.453 1.00 88.88 326 LEU A C 1
ATOM 2445 O O . LEU A 1 326 ? -4.770 11.583 -11.446 1.00 88.88 326 LEU A O 1
ATOM 2449 N N . PHE A 1 327 ? -6.402 10.322 -12.315 1.00 89.12 327 PHE A N 1
ATOM 2450 C CA . PHE A 1 327 ? -6.794 11.299 -13.337 1.00 89.12 327 PHE A CA 1
ATOM 2451 C C . PHE A 1 327 ? -7.980 12.189 -12.948 1.00 89.12 327 PHE A C 1
ATOM 2453 O O . PHE A 1 327 ? -8.137 13.257 -13.537 1.00 89.12 327 PHE A O 1
ATOM 2460 N N . THR A 1 328 ? -8.823 11.782 -11.996 1.00 87.12 328 THR A N 1
ATOM 2461 C CA . THR A 1 328 ? -9.986 12.574 -11.562 1.00 87.12 328 THR A CA 1
ATOM 2462 C C . THR A 1 328 ? -9.721 13.375 -10.298 1.00 87.12 328 THR A C 1
ATOM 2464 O O . THR A 1 328 ? -10.299 14.445 -10.134 1.00 87.12 328 THR A O 1
ATOM 2467 N N . GLU A 1 329 ? -8.857 12.886 -9.409 1.00 89.12 329 GLU A N 1
ATOM 2468 C CA . GLU A 1 329 ? -8.506 13.584 -8.175 1.00 89.12 329 GLU A CA 1
ATOM 2469 C C . GLU A 1 329 ? -7.225 14.393 -8.397 1.00 89.12 329 GLU A C 1
ATOM 2471 O O . GLU A 1 329 ? -6.114 13.860 -8.384 1.00 89.12 329 GLU A O 1
ATOM 2476 N N . GLU A 1 330 ? -7.371 15.711 -8.566 1.00 89.00 330 GLU A N 1
ATOM 2477 C CA . GLU A 1 330 ? -6.242 16.627 -8.800 1.00 89.00 330 GLU A CA 1
ATOM 2478 C C . GLU A 1 330 ? -5.144 16.490 -7.729 1.00 89.00 330 GLU A C 1
ATOM 2480 O O . GLU A 1 330 ? -3.955 16.623 -8.026 1.00 89.00 330 GLU A O 1
ATOM 2485 N N . ARG A 1 331 ? -5.543 16.181 -6.487 1.00 89.06 331 ARG A N 1
ATOM 2486 C CA . ARG A 1 331 ? -4.638 15.967 -5.349 1.00 89.06 331 ARG A CA 1
ATOM 2487 C C . ARG A 1 331 ? -3.636 14.844 -5.631 1.00 89.06 331 ARG A C 1
ATOM 2489 O O . ARG A 1 331 ? -2.431 15.075 -5.553 1.00 89.06 331 ARG A O 1
ATOM 2496 N N . TYR A 1 332 ? -4.129 13.681 -6.053 1.00 86.25 332 TYR A N 1
ATOM 2497 C CA . TYR A 1 332 ? -3.295 12.532 -6.395 1.00 86.25 332 TYR A CA 1
ATOM 2498 C C . TYR A 1 332 ? -2.487 12.767 -7.672 1.00 86.25 332 TYR A C 1
ATOM 2500 O O . TYR A 1 332 ? -1.300 12.442 -7.716 1.00 86.25 332 TYR A O 1
ATOM 2508 N N . LEU A 1 333 ? -3.091 13.389 -8.691 1.00 87.62 333 LEU A N 1
ATOM 2509 C CA . LEU A 1 333 ? -2.390 13.709 -9.935 1.00 87.62 333 LEU A CA 1
ATOM 2510 C C . LEU A 1 333 ? -1.162 14.583 -9.680 1.00 87.62 333 LEU A C 1
ATOM 2512 O O . LEU A 1 333 ? -0.093 14.328 -10.229 1.00 87.62 333 LEU A O 1
ATOM 2516 N N . ARG A 1 334 ? -1.308 15.614 -8.841 1.00 86.69 334 ARG A N 1
ATOM 2517 C CA . ARG A 1 334 ? -0.234 16.558 -8.520 1.00 86.69 334 ARG A CA 1
ATOM 2518 C C . ARG A 1 334 ? 0.945 15.859 -7.850 1.00 86.69 334 ARG A C 1
ATOM 2520 O O . ARG A 1 334 ? 2.087 16.134 -8.202 1.00 86.69 334 ARG A O 1
ATOM 2527 N N . GLU A 1 335 ? 0.678 14.963 -6.911 1.00 84.88 335 GLU A N 1
ATOM 2528 C CA . GLU A 1 335 ? 1.712 14.232 -6.171 1.00 84.88 335 GLU A CA 1
ATOM 2529 C C . GLU A 1 335 ? 2.374 13.137 -7.007 1.00 84.88 335 GLU A C 1
ATOM 2531 O O . GLU A 1 335 ? 3.583 12.942 -6.943 1.00 84.88 335 GLU A O 1
ATOM 2536 N N . VAL A 1 336 ? 1.614 12.448 -7.855 1.00 82.00 336 VAL A N 1
ATOM 2537 C CA . VAL A 1 336 ? 2.205 11.484 -8.785 1.00 82.00 336 VAL A CA 1
ATOM 2538 C C . VAL A 1 336 ? 3.019 12.200 -9.861 1.00 82.00 336 VAL A C 1
ATOM 2540 O O . VAL A 1 336 ? 4.107 11.745 -10.212 1.00 82.00 336 VAL A O 1
ATOM 2543 N N . ALA A 1 337 ? 2.563 13.356 -10.347 1.00 83.69 337 ALA A N 1
ATOM 2544 C CA . ALA A 1 337 ? 3.292 14.147 -11.332 1.00 83.69 337 ALA A CA 1
ATOM 2545 C C . ALA A 1 337 ? 4.638 14.659 -10.796 1.00 83.69 337 ALA A C 1
ATOM 2547 O O . ALA A 1 337 ? 5.615 14.656 -11.543 1.00 83.69 337 ALA A O 1
ATOM 2548 N N . THR A 1 338 ? 4.743 15.048 -9.519 1.00 79.44 338 THR A N 1
ATOM 2549 C CA . THR A 1 338 ? 6.030 15.492 -8.945 1.00 79.44 338 THR A CA 1
ATOM 2550 C C . THR A 1 338 ? 7.075 14.379 -8.905 1.00 79.44 338 THR A C 1
ATOM 2552 O O . THR A 1 338 ? 8.266 14.679 -8.946 1.00 79.44 338 THR A O 1
ATOM 2555 N N . VAL A 1 339 ? 6.649 13.114 -8.874 1.00 73.75 339 VAL A N 1
ATOM 2556 C CA . VAL A 1 339 ? 7.541 11.948 -8.923 1.00 73.75 339 VAL A CA 1
ATOM 2557 C C . VAL A 1 339 ? 7.798 11.501 -10.363 1.00 73.75 339 VAL A C 1
ATOM 2559 O O . VAL A 1 339 ? 8.948 11.308 -10.757 1.00 73.75 339 VAL A O 1
ATOM 2562 N N . LEU A 1 340 ? 6.747 11.351 -11.172 1.00 76.31 340 LEU A N 1
ATOM 2563 C CA . LEU A 1 340 ? 6.853 10.768 -12.510 1.00 76.31 340 LEU A CA 1
ATOM 2564 C C . LEU A 1 340 ? 7.393 11.740 -13.560 1.00 76.31 340 LEU A C 1
ATOM 2566 O O . LEU A 1 340 ? 8.097 11.296 -14.463 1.00 76.31 340 LEU A O 1
ATOM 2570 N N . VAL A 1 341 ? 7.103 13.043 -13.471 1.00 79.31 341 VAL A N 1
ATOM 2571 C CA . VAL A 1 341 ? 7.563 14.013 -14.482 1.00 79.31 341 VAL A CA 1
ATOM 2572 C C . VAL A 1 341 ? 9.092 14.107 -14.518 1.00 79.31 341 VAL A C 1
ATOM 2574 O O . VAL A 1 341 ? 9.641 13.978 -15.612 1.00 79.31 341 VAL A O 1
ATOM 2577 N N . PRO A 1 342 ? 9.818 14.254 -13.390 1.00 74.56 342 PRO A N 1
ATOM 2578 C CA . PRO A 1 342 ? 11.280 14.258 -13.419 1.00 74.56 342 PRO A CA 1
ATOM 2579 C C . PRO A 1 342 ? 11.862 12.966 -13.998 1.00 74.56 342 PRO A C 1
ATOM 2581 O O . PRO A 1 342 ? 12.759 13.028 -14.833 1.00 74.56 342 PRO A O 1
ATOM 2584 N N . VAL A 1 343 ? 11.320 11.803 -13.619 1.00 69.06 343 VAL A N 1
ATOM 2585 C CA . VAL A 1 343 ? 11.762 10.505 -14.156 1.00 69.06 343 VAL A CA 1
ATOM 2586 C C . VAL A 1 343 ? 11.516 10.434 -15.662 1.00 69.06 343 VAL A C 1
ATOM 2588 O O . VAL A 1 343 ? 12.421 10.083 -16.414 1.00 69.06 343 VAL A O 1
ATOM 2591 N N . GLY A 1 344 ? 10.326 10.828 -16.116 1.00 69.62 344 GLY A N 1
ATOM 2592 C CA . GLY A 1 344 ? 9.976 10.876 -17.532 1.00 69.62 344 GLY A CA 1
ATOM 2593 C C . GLY A 1 344 ? 10.881 11.813 -18.330 1.00 69.62 344 GLY A C 1
ATOM 2594 O O . GLY A 1 344 ? 11.309 11.454 -19.422 1.00 69.62 344 GLY A O 1
ATOM 2595 N N . LEU A 1 345 ? 11.239 12.975 -17.776 1.00 74.19 345 LEU A N 1
ATOM 2596 C CA . LEU A 1 345 ? 12.183 13.908 -18.398 1.00 74.19 345 LEU A CA 1
ATOM 2597 C C . LEU A 1 345 ? 13.604 13.338 -18.472 1.00 74.19 345 LEU A C 1
ATOM 2599 O O . LEU A 1 345 ? 14.263 13.517 -19.493 1.00 74.19 345 LEU A O 1
ATOM 2603 N N . VAL A 1 346 ? 14.068 12.629 -17.437 1.00 66.81 346 VAL A N 1
ATOM 2604 C CA . VAL A 1 346 ? 15.376 11.953 -17.450 1.00 66.81 346 VAL A CA 1
ATOM 2605 C C . VAL A 1 346 ? 15.401 10.844 -18.495 1.00 66.81 346 VAL A C 1
ATOM 2607 O O . VAL A 1 346 ? 16.339 10.780 -19.284 1.00 66.81 346 VAL A O 1
ATOM 2610 N N . VAL A 1 347 ? 14.360 10.010 -18.551 1.00 69.62 347 VAL A N 1
ATOM 2611 C CA . VAL A 1 347 ? 14.237 8.957 -19.568 1.00 69.62 347 VAL A CA 1
ATOM 2612 C C . VAL A 1 347 ? 14.186 9.576 -20.963 1.00 69.62 347 VAL A C 1
ATOM 2614 O O . VAL A 1 347 ? 14.952 9.175 -21.828 1.00 69.62 347 VAL A O 1
ATOM 2617 N N . LEU A 1 348 ? 13.360 10.598 -21.187 1.00 73.19 348 LEU A N 1
ATOM 2618 C CA . LEU A 1 348 ? 13.270 11.273 -22.482 1.00 73.19 348 LEU A CA 1
ATOM 2619 C C . LEU A 1 348 ? 14.601 11.925 -22.893 1.00 73.19 348 LEU A C 1
ATOM 2621 O O . LEU A 1 348 ? 14.987 11.850 -24.057 1.00 73.19 348 LEU A O 1
ATOM 2625 N N . GLY A 1 349 ? 15.316 12.536 -21.945 1.00 70.25 349 GLY A N 1
ATOM 2626 C CA . GLY A 1 349 ? 16.657 13.077 -22.163 1.00 70.25 349 GLY A CA 1
ATOM 2627 C C . GLY A 1 349 ? 17.669 11.990 -22.524 1.00 70.25 349 GLY A C 1
ATOM 2628 O O . GLY A 1 349 ? 18.445 12.172 -23.458 1.00 70.25 349 GLY A O 1
ATOM 2629 N N . ALA A 1 350 ? 17.606 10.836 -21.854 1.00 64.88 350 ALA A N 1
ATOM 2630 C CA . ALA A 1 350 ? 18.420 9.667 -22.170 1.00 64.88 350 ALA A CA 1
ATOM 2631 C C . ALA A 1 350 ? 18.162 9.152 -23.585 1.00 64.88 350 ALA A C 1
ATOM 2633 O O . ALA A 1 350 ? 19.105 8.943 -24.344 1.00 64.88 350 ALA A O 1
ATOM 2634 N N . LEU A 1 351 ? 16.886 9.021 -23.954 1.00 70.12 351 LEU A N 1
ATOM 2635 C CA . LEU A 1 351 ? 16.478 8.590 -25.287 1.00 70.12 351 LEU A CA 1
ATOM 2636 C C . LEU A 1 351 ? 17.012 9.543 -26.367 1.00 70.12 351 LEU A C 1
ATOM 2638 O O . LEU A 1 351 ? 17.587 9.083 -27.348 1.00 70.12 351 LEU A O 1
ATOM 2642 N N . ARG A 1 352 ? 16.910 10.862 -26.153 1.00 73.00 352 ARG A N 1
ATOM 2643 C CA . ARG A 1 352 ? 17.453 11.869 -27.084 1.00 73.00 352 ARG A CA 1
ATOM 2644 C C . ARG A 1 352 ? 18.978 11.872 -27.159 1.00 73.00 352 ARG A C 1
ATOM 2646 O O . ARG A 1 352 ? 19.533 12.034 -28.239 1.00 73.00 352 ARG A O 1
ATOM 2653 N N . ALA A 1 353 ? 19.665 11.703 -26.030 1.00 66.62 353 ALA A N 1
ATOM 2654 C CA . ALA A 1 353 ? 21.123 11.623 -26.007 1.00 66.62 353 ALA A CA 1
ATOM 2655 C C . ALA A 1 353 ? 21.625 10.379 -26.754 1.00 66.62 353 ALA A C 1
ATOM 2657 O O . ALA A 1 353 ? 22.617 10.454 -27.473 1.00 66.62 353 ALA A O 1
ATOM 2658 N N . MET A 1 354 ? 20.920 9.253 -26.619 1.00 65.00 354 MET A N 1
ATOM 2659 C CA . MET A 1 354 ? 21.211 8.033 -27.371 1.00 65.00 354 MET A CA 1
ATOM 2660 C C . MET A 1 354 ? 20.951 8.195 -28.871 1.00 65.00 354 MET A C 1
ATOM 2662 O O . MET A 1 354 ? 21.748 7.701 -29.660 1.00 65.00 354 MET A O 1
ATOM 2666 N N . GLU A 1 355 ? 19.889 8.902 -29.268 1.00 73.19 355 GLU A N 1
ATOM 2667 C CA . GLU A 1 355 ? 19.612 9.231 -30.676 1.00 73.19 355 GLU A CA 1
ATOM 2668 C C . GLU A 1 355 ? 20.760 10.060 -31.284 1.00 73.19 355 GLU A C 1
ATOM 2670 O O . GLU A 1 355 ? 21.356 9.647 -32.275 1.00 73.19 355 GLU A O 1
ATOM 2675 N N . ALA A 1 356 ? 21.182 11.138 -30.614 1.00 69.12 356 ALA A N 1
ATOM 2676 C CA . ALA A 1 356 ? 22.298 11.977 -31.068 1.00 69.12 356 ALA A CA 1
ATOM 2677 C C . ALA A 1 356 ? 23.660 11.247 -31.068 1.00 69.12 356 ALA A C 1
ATOM 2679 O O . ALA A 1 356 ? 24.512 11.473 -31.935 1.00 69.12 356 ALA A O 1
ATOM 2680 N N . ALA A 1 357 ? 23.888 10.361 -30.094 1.00 66.94 357 ALA A N 1
ATOM 2681 C CA . ALA A 1 357 ? 25.081 9.520 -30.057 1.00 66.94 357 ALA A CA 1
ATOM 2682 C C . ALA A 1 357 ? 25.069 8.477 -31.180 1.00 66.94 357 ALA A C 1
ATOM 2684 O O . ALA A 1 357 ? 26.122 8.209 -31.750 1.00 66.94 357 ALA A O 1
ATOM 2685 N N . GLY A 1 358 ? 23.897 7.934 -31.528 1.00 69.38 358 GLY A N 1
ATOM 2686 C CA . GLY A 1 358 ? 23.708 7.040 -32.667 1.00 69.38 358 GLY A CA 1
ATOM 2687 C C . GLY A 1 358 ? 24.203 7.675 -33.961 1.00 69.38 358 GLY A C 1
ATOM 2688 O O . GLY A 1 358 ? 25.046 7.083 -34.626 1.00 69.38 358 GLY A O 1
ATOM 2689 N N . ASP A 1 359 ? 23.792 8.913 -34.239 1.00 65.50 359 ASP A N 1
ATOM 2690 C CA . ASP A 1 359 ? 24.231 9.665 -35.423 1.00 65.50 359 ASP A CA 1
ATOM 2691 C C . ASP A 1 359 ? 25.753 9.892 -35.442 1.00 65.50 359 ASP A C 1
ATOM 2693 O O . ASP A 1 359 ? 26.406 9.784 -36.481 1.00 65.50 359 ASP A O 1
ATOM 2697 N N . THR A 1 360 ? 26.345 10.153 -34.273 1.00 63.59 360 THR A N 1
ATOM 2698 C CA . THR A 1 360 ? 27.787 10.418 -34.132 1.00 63.59 360 THR A CA 1
ATOM 2699 C C . THR A 1 360 ? 28.626 9.142 -34.261 1.00 63.59 360 THR A C 1
ATOM 2701 O O . THR A 1 360 ? 29.689 9.149 -34.887 1.00 63.59 360 THR A O 1
ATOM 2704 N N . VAL A 1 361 ? 28.152 8.031 -33.690 1.00 54.41 361 VAL A N 1
ATOM 2705 C CA . VAL A 1 361 ? 28.780 6.708 -33.806 1.00 54.41 361 VAL A CA 1
ATOM 2706 C C . VAL A 1 361 ? 28.664 6.201 -35.239 1.00 54.41 361 VAL A C 1
ATOM 2708 O O . VAL A 1 361 ? 29.657 5.712 -35.767 1.00 54.41 361 VAL A O 1
ATOM 2711 N N . LEU A 1 362 ? 27.520 6.401 -35.903 1.00 56.19 362 LEU A N 1
ATOM 2712 C CA . LEU A 1 362 ? 27.355 6.119 -37.330 1.00 56.19 362 LEU A CA 1
ATOM 2713 C C . LEU A 1 362 ? 28.352 6.908 -38.182 1.00 56.19 362 LEU A C 1
ATOM 2715 O O . LEU A 1 362 ? 29.031 6.340 -39.036 1.00 56.19 362 LEU A O 1
ATOM 2719 N N . ALA A 1 363 ? 28.457 8.216 -37.934 1.00 59.97 363 ALA A N 1
ATOM 2720 C CA . ALA A 1 363 ? 29.364 9.090 -38.668 1.00 59.97 363 ALA A CA 1
ATOM 2721 C C . ALA A 1 363 ? 30.836 8.703 -38.449 1.00 59.97 363 ALA A C 1
ATOM 2723 O O . ALA A 1 363 ? 31.634 8.756 -39.383 1.00 59.97 363 ALA A O 1
ATOM 2724 N N . SER A 1 364 ? 31.190 8.269 -37.237 1.00 55.09 364 SER A N 1
ATOM 2725 C CA . SER A 1 364 ? 32.546 7.823 -36.896 1.00 55.09 364 SER A CA 1
ATOM 2726 C C . SER A 1 364 ? 32.861 6.434 -37.467 1.00 55.09 364 SER A C 1
ATOM 2728 O O . SER A 1 364 ? 33.950 6.217 -37.992 1.00 55.09 364 SER A O 1
ATOM 2730 N N . ALA A 1 365 ? 31.907 5.499 -37.436 1.00 48.59 365 ALA A N 1
ATOM 2731 C CA . ALA A 1 365 ? 32.051 4.166 -38.023 1.00 48.59 365 ALA A CA 1
ATOM 2732 C C . ALA A 1 365 ? 32.224 4.236 -39.549 1.00 48.59 365 ALA A C 1
ATOM 2734 O O . ALA A 1 365 ? 33.113 3.583 -40.097 1.00 48.59 365 ALA A O 1
ATOM 2735 N N . ALA A 1 366 ? 31.474 5.117 -40.222 1.00 56.06 366 ALA A N 1
ATOM 2736 C CA . ALA A 1 366 ? 31.606 5.368 -41.658 1.00 56.06 366 ALA A CA 1
ATOM 2737 C C . ALA A 1 366 ? 33.001 5.890 -42.065 1.00 56.06 366 ALA A C 1
ATOM 2739 O O . ALA A 1 366 ? 33.432 5.666 -43.196 1.00 56.06 366 ALA A O 1
ATOM 2740 N N . GLN A 1 367 ? 33.728 6.552 -41.156 1.00 57.16 367 GLN A N 1
ATOM 2741 C CA . GLN A 1 367 ? 35.086 7.054 -41.407 1.00 57.16 367 GLN A CA 1
ATOM 2742 C C . GLN A 1 367 ? 36.189 6.023 -41.117 1.00 57.16 367 GLN A C 1
ATOM 2744 O O . GLN A 1 367 ? 37.260 6.099 -41.715 1.00 57.16 367 GLN A O 1
ATOM 2749 N N . ILE A 1 368 ? 35.946 5.061 -40.220 1.00 46.75 368 ILE A N 1
ATOM 2750 C CA . ILE A 1 368 ? 36.948 4.070 -39.777 1.00 46.75 368 ILE A CA 1
ATOM 2751 C C . ILE A 1 368 ? 36.893 2.775 -40.613 1.00 46.75 368 ILE A C 1
ATOM 2753 O O . ILE A 1 368 ? 37.904 2.083 -40.769 1.00 46.75 368 ILE A O 1
ATOM 2757 N N . LEU A 1 369 ? 35.732 2.440 -41.187 1.00 47.50 369 LEU A N 1
ATOM 2758 C CA . LEU A 1 369 ? 35.543 1.193 -41.940 1.00 47.50 369 LEU A CA 1
ATOM 2759 C C . LEU A 1 369 ? 36.412 1.035 -43.209 1.00 47.50 369 LEU A C 1
ATOM 2761 O O . LEU A 1 369 ? 36.882 -0.083 -43.439 1.00 47.50 369 LEU A O 1
ATOM 2765 N N . PRO A 1 370 ? 36.687 2.077 -44.026 1.00 52.00 370 PRO A N 1
ATOM 2766 C CA . PRO A 1 370 ? 37.428 1.894 -45.279 1.00 52.00 370 PRO A CA 1
ATOM 2767 C C . PRO A 1 370 ? 38.882 1.430 -45.097 1.00 52.00 370 PRO A C 1
ATOM 2769 O O . PRO A 1 370 ? 39.433 0.782 -45.981 1.00 52.00 370 PRO A O 1
ATOM 2772 N N . SER A 1 371 ? 39.512 1.737 -43.960 1.00 46.28 371 SER A N 1
ATOM 2773 C CA . SER A 1 371 ? 40.932 1.454 -43.697 1.00 46.28 371 SER A CA 1
ATOM 2774 C C . SER A 1 371 ? 41.181 0.178 -42.883 1.00 46.28 371 SER A C 1
ATOM 2776 O O . SER A 1 371 ? 42.305 -0.320 -42.866 1.00 46.28 371 SER A O 1
ATOM 2778 N N . SER A 1 372 ? 40.148 -0.384 -42.244 1.00 45.31 372 SER A N 1
ATOM 2779 C CA . SER A 1 372 ? 40.266 -1.583 -41.391 1.00 45.31 372 SER A CA 1
ATOM 2780 C C . SER A 1 372 ? 39.825 -2.879 -42.092 1.00 45.31 372 SER A C 1
ATOM 2782 O O . SER A 1 372 ? 40.203 -3.972 -41.679 1.00 45.31 372 SER A O 1
ATOM 2784 N N . LEU A 1 373 ? 39.048 -2.785 -43.178 1.00 44.78 373 LEU A N 1
ATOM 2785 C CA . LEU A 1 373 ? 38.587 -3.953 -43.943 1.00 44.78 373 LEU A CA 1
ATOM 2786 C C . LEU A 1 373 ? 39.639 -4.505 -44.921 1.00 44.78 373 LEU A C 1
ATOM 2788 O O . LEU A 1 373 ? 39.573 -5.678 -45.281 1.00 44.78 373 LEU A O 1
ATOM 2792 N N . THR A 1 374 ? 40.651 -3.720 -45.294 1.00 51.38 374 THR A N 1
ATOM 2793 C CA . THR A 1 374 ? 41.790 -4.187 -46.105 1.00 51.38 374 THR A CA 1
ATOM 2794 C C . THR A 1 374 ? 42.745 -5.107 -45.340 1.00 51.38 374 THR A C 1
ATOM 2796 O O . THR A 1 374 ? 43.434 -5.899 -45.969 1.00 51.38 374 THR A O 1
ATOM 2799 N N . SER A 1 375 ? 42.765 -5.065 -44.004 1.00 48.88 375 SER A N 1
ATOM 2800 C CA . SER A 1 375 ? 43.665 -5.883 -43.171 1.00 48.88 375 SER A CA 1
ATOM 2801 C C . SER A 1 375 ? 43.035 -7.183 -42.643 1.00 48.88 375 SER A C 1
ATOM 2803 O O . SER A 1 375 ? 43.753 -8.086 -42.225 1.00 48.88 375 SER A O 1
ATOM 2805 N N . LEU A 1 376 ? 41.707 -7.332 -42.704 1.00 43.16 376 LEU A N 1
ATOM 2806 C CA . LEU A 1 376 ? 40.989 -8.540 -42.256 1.00 43.16 376 LEU A CA 1
ATOM 2807 C C . LEU A 1 376 ? 40.749 -9.576 -43.370 1.00 43.16 376 LEU A C 1
ATOM 2809 O O . LEU A 1 376 ? 40.435 -10.729 -43.074 1.00 43.16 376 LEU A O 1
ATOM 2813 N N . GLY A 1 377 ? 40.948 -9.199 -44.639 1.00 48.16 377 GLY A N 1
ATOM 2814 C CA . GLY A 1 377 ? 40.845 -10.101 -45.794 1.00 48.16 377 GLY A CA 1
ATOM 2815 C C . GLY A 1 377 ? 41.920 -11.196 -45.856 1.00 48.16 377 GLY A C 1
ATOM 2816 O O . GLY A 1 377 ? 41.740 -12.175 -46.573 1.00 48.16 377 GLY A O 1
ATOM 2817 N N . GLU A 1 378 ? 43.003 -11.084 -45.080 1.00 52.16 378 GLU A N 1
ATOM 2818 C CA . GLU A 1 378 ? 44.119 -12.044 -45.105 1.00 52.16 378 GLU A CA 1
ATOM 2819 C C . GLU A 1 378 ? 44.006 -13.185 -44.070 1.00 52.16 378 GLU A C 1
ATOM 2821 O O . GLU A 1 378 ? 44.803 -14.119 -44.099 1.00 52.16 378 GLU A O 1
ATOM 2826 N N . LEU A 1 379 ? 42.999 -13.180 -43.183 1.00 46.66 379 LEU A N 1
ATOM 2827 C CA . LEU A 1 379 ? 42.861 -14.166 -42.089 1.00 46.66 379 LEU A CA 1
ATOM 2828 C C . LEU A 1 379 ? 41.693 -15.165 -42.250 1.00 46.66 379 LEU A C 1
ATOM 2830 O O . LEU A 1 379 ? 41.378 -15.906 -41.319 1.00 46.66 379 LEU A O 1
ATOM 2834 N N . ALA A 1 380 ? 41.044 -15.217 -43.416 1.00 42.78 380 ALA A N 1
ATOM 2835 C CA . ALA A 1 380 ? 39.713 -15.817 -43.575 1.00 42.78 380 ALA A CA 1
ATOM 2836 C C . ALA A 1 380 ? 39.562 -17.237 -44.203 1.00 42.78 380 ALA A C 1
ATOM 2838 O O . ALA A 1 380 ? 38.496 -17.474 -44.770 1.00 42.78 380 ALA A O 1
ATOM 2839 N N . PRO A 1 381 ? 40.491 -18.222 -44.133 1.00 47.94 381 PRO A N 1
ATOM 2840 C CA . PRO A 1 381 ? 40.192 -19.549 -44.697 1.00 47.94 381 PRO A CA 1
ATOM 2841 C C . PRO A 1 381 ? 39.701 -20.649 -43.725 1.00 47.94 381 PRO A C 1
ATOM 2843 O O . PRO A 1 381 ? 39.560 -21.780 -44.177 1.00 47.94 381 PRO A O 1
ATOM 2846 N N . SER A 1 382 ? 39.409 -20.415 -42.434 1.00 44.09 382 SER A N 1
ATOM 2847 C CA . SER A 1 382 ? 39.248 -21.544 -41.476 1.00 44.09 382 SER A CA 1
ATOM 2848 C C . SER A 1 382 ? 37.978 -21.630 -40.604 1.00 44.09 382 SER A C 1
ATOM 2850 O O . SER A 1 382 ? 37.954 -22.439 -39.677 1.00 44.09 382 SER A O 1
ATOM 2852 N N . ILE A 1 383 ? 36.879 -20.917 -40.898 1.00 46.09 383 ILE A N 1
ATOM 2853 C CA . ILE A 1 383 ? 35.604 -21.083 -40.153 1.00 46.09 383 ILE A CA 1
ATOM 2854 C C . ILE A 1 383 ? 34.517 -21.722 -41.050 1.00 46.09 383 ILE A C 1
ATOM 2856 O O . ILE A 1 383 ? 33.974 -21.048 -41.924 1.00 46.09 383 ILE A O 1
ATOM 2860 N N . PRO A 1 384 ? 34.140 -23.001 -40.836 1.00 44.97 384 PRO A N 1
ATOM 2861 C CA . PRO A 1 384 ? 33.264 -23.762 -41.737 1.00 44.97 384 PRO A CA 1
ATOM 2862 C C . PRO A 1 384 ? 31.753 -23.540 -41.517 1.00 44.97 384 PRO A C 1
ATOM 2864 O O . PRO A 1 384 ? 30.950 -24.381 -41.912 1.00 44.97 384 PRO A O 1
ATOM 2867 N N . LEU A 1 385 ? 31.328 -22.429 -40.901 1.00 44.47 385 LEU A N 1
ATOM 2868 C CA . LEU A 1 385 ? 29.906 -22.192 -40.591 1.00 44.47 385 LEU A CA 1
ATOM 2869 C C . LEU A 1 385 ? 29.103 -21.489 -41.708 1.00 44.47 385 LEU A C 1
ATOM 2871 O O . LEU A 1 385 ? 27.912 -21.252 -41.534 1.00 44.47 385 LEU A O 1
ATOM 2875 N N . PHE A 1 386 ? 29.726 -21.157 -42.843 1.00 42.72 386 PHE A N 1
ATOM 2876 C CA . PHE A 1 386 ? 29.134 -20.302 -43.889 1.00 42.72 386 PHE A CA 1
ATOM 2877 C C . PHE A 1 386 ? 28.906 -20.987 -45.252 1.00 42.72 386 PHE A C 1
ATOM 2879 O O . PHE A 1 386 ? 28.651 -20.313 -46.246 1.00 42.72 386 PHE A O 1
ATOM 2886 N N . SER A 1 387 ? 28.972 -22.318 -45.341 1.00 40.44 387 SER A N 1
ATOM 2887 C CA . SER A 1 387 ? 28.976 -23.025 -46.636 1.00 40.44 387 SER A CA 1
ATOM 2888 C C . SER A 1 387 ? 27.606 -23.417 -47.210 1.00 40.44 387 SER A C 1
ATOM 2890 O O . SER A 1 387 ? 27.560 -24.088 -48.239 1.00 40.44 387 SER A O 1
ATOM 2892 N N . ALA A 1 388 ? 26.482 -22.978 -46.637 1.00 41.28 388 ALA A N 1
ATOM 2893 C CA . ALA A 1 388 ? 25.157 -23.263 -47.197 1.00 41.28 388 ALA A CA 1
ATOM 2894 C C . ALA A 1 388 ? 24.472 -22.003 -47.760 1.00 41.28 388 ALA A C 1
ATOM 2896 O O . ALA A 1 388 ? 23.580 -21.426 -47.149 1.00 41.28 388 ALA A O 1
ATOM 2897 N N . GLY A 1 389 ? 24.858 -21.624 -48.981 1.00 42.88 389 GLY A N 1
ATOM 2898 C CA . GLY A 1 389 ? 23.850 -21.307 -50.000 1.00 42.88 389 GLY A CA 1
ATOM 2899 C C . GLY A 1 389 ? 23.335 -19.875 -50.153 1.00 42.88 389 GLY A C 1
ATOM 2900 O O . GLY A 1 389 ? 22.263 -19.712 -50.726 1.00 42.88 389 GLY A O 1
ATOM 2901 N N . VAL A 1 390 ? 24.075 -18.839 -49.751 1.00 42.69 390 VAL A N 1
ATOM 2902 C CA . VAL A 1 390 ? 23.900 -17.498 -50.343 1.00 42.69 390 VAL A CA 1
ATOM 2903 C C . VAL A 1 390 ? 25.280 -16.973 -50.710 1.00 42.69 390 VAL A C 1
ATOM 2905 O O . VAL A 1 390 ? 26.076 -16.632 -49.840 1.00 42.69 390 VAL A O 1
ATOM 2908 N N . GLY A 1 391 ? 25.588 -16.962 -52.007 1.00 46.56 391 GLY A N 1
ATOM 2909 C CA . GLY A 1 391 ? 26.818 -16.382 -52.536 1.00 46.56 391 GLY A CA 1
ATOM 2910 C C . GLY A 1 391 ? 26.826 -14.870 -52.330 1.00 46.56 391 GLY A C 1
ATOM 2911 O O . GLY A 1 391 ? 26.432 -14.123 -53.218 1.00 46.56 391 GLY A O 1
ATOM 2912 N N . VAL A 1 392 ? 27.262 -14.426 -51.152 1.00 45.81 392 VAL A N 1
ATOM 2913 C CA . VAL A 1 392 ? 27.622 -13.033 -50.888 1.00 45.81 392 VAL A CA 1
ATOM 2914 C C . VAL A 1 392 ? 29.111 -12.912 -51.179 1.00 45.81 392 VAL A C 1
ATOM 2916 O O . VAL A 1 392 ? 29.955 -13.342 -50.395 1.00 45.81 392 VAL A O 1
ATOM 2919 N N . GLY A 1 393 ? 29.424 -12.387 -52.362 1.00 44.56 393 GLY A N 1
ATOM 2920 C CA . GLY A 1 393 ? 30.779 -11.988 -52.716 1.00 44.56 393 GLY A CA 1
ATOM 2921 C C . GLY A 1 393 ? 31.337 -10.993 -51.695 1.00 44.56 393 GLY A C 1
ATOM 2922 O O . GLY A 1 393 ? 30.614 -10.146 -51.175 1.00 44.56 393 GLY A O 1
ATOM 2923 N N . ALA A 1 394 ? 32.623 -11.168 -51.404 1.00 49.66 394 ALA A N 1
ATOM 2924 C CA . ALA A 1 394 ? 33.473 -10.426 -50.481 1.00 49.66 394 ALA A CA 1
ATOM 2925 C C . ALA A 1 394 ? 33.035 -8.985 -50.134 1.00 49.66 394 ALA A C 1
ATOM 2927 O O . ALA A 1 394 ? 32.913 -8.126 -51.003 1.00 49.66 394 ALA A O 1
ATOM 2928 N N . GLY A 1 395 ? 32.937 -8.705 -48.829 1.00 49.94 395 GLY A N 1
ATOM 2929 C CA . GLY A 1 395 ? 33.150 -7.357 -48.289 1.00 49.94 395 GLY A CA 1
ATOM 2930 C C . GLY A 1 395 ? 31.921 -6.571 -47.835 1.00 49.94 395 GLY A C 1
ATOM 2931 O O . GLY A 1 395 ? 32.082 -5.442 -47.381 1.00 49.94 395 GLY A O 1
ATOM 2932 N N . VAL A 1 396 ? 30.710 -7.127 -47.892 1.00 49.62 396 VAL A N 1
ATOM 2933 C CA . VAL A 1 396 ? 29.538 -6.433 -47.338 1.00 49.62 396 VAL A CA 1
ATOM 2934 C C . VAL A 1 396 ? 29.424 -6.775 -45.852 1.00 49.62 396 VAL A C 1
ATOM 2936 O O . VAL A 1 396 ? 28.888 -7.818 -45.481 1.00 49.62 396 VAL A O 1
ATOM 2939 N N . GLY A 1 397 ? 29.978 -5.918 -44.988 1.00 58.44 397 GLY A N 1
ATOM 2940 C CA . GLY A 1 397 ? 29.756 -6.010 -43.543 1.00 58.44 397 GLY A CA 1
ATOM 2941 C C . GLY A 1 397 ? 28.256 -6.057 -43.227 1.00 58.44 397 GLY A C 1
ATOM 2942 O O . GLY A 1 397 ? 27.439 -5.581 -44.014 1.00 58.44 397 GLY A O 1
ATOM 2943 N N . LEU A 1 398 ? 27.874 -6.617 -42.077 1.00 55.03 398 LEU A N 1
ATOM 2944 C CA . LEU A 1 398 ? 26.469 -6.720 -41.648 1.00 55.03 398 LEU A CA 1
ATOM 2945 C C . LEU A 1 398 ? 25.721 -5.365 -41.735 1.00 55.03 398 LEU A C 1
ATOM 2947 O O . LEU A 1 398 ? 24.525 -5.329 -42.016 1.00 55.03 398 LEU A O 1
ATOM 2951 N N . GLU A 1 399 ? 26.448 -4.254 -41.579 1.00 52.69 399 GLU A N 1
ATOM 2952 C CA . GLU A 1 399 ? 25.975 -2.878 -41.786 1.00 52.69 399 GLU A CA 1
ATOM 2953 C C . GLU A 1 399 ? 25.579 -2.563 -43.238 1.00 52.69 399 GLU A C 1
ATOM 2955 O O . GLU A 1 399 ? 24.597 -1.861 -43.458 1.00 52.69 399 GLU A O 1
ATOM 2960 N N . GLY A 1 400 ? 26.283 -3.107 -44.233 1.00 55.53 400 GLY A N 1
ATOM 2961 C CA . GLY A 1 400 ? 25.951 -2.947 -45.652 1.00 55.53 400 GLY A CA 1
ATOM 2962 C C . GLY A 1 400 ? 24.768 -3.808 -46.108 1.00 55.53 400 GLY A C 1
ATOM 2963 O O . GLY A 1 400 ? 24.165 -3.513 -47.135 1.00 55.53 400 GLY A O 1
ATOM 2964 N N . VAL A 1 401 ? 24.415 -4.846 -45.341 1.00 60.09 401 VAL A N 1
ATOM 2965 C CA . VAL A 1 401 ? 23.266 -5.723 -45.631 1.00 60.09 401 VAL A CA 1
ATOM 2966 C C . VAL A 1 401 ? 21.998 -5.247 -44.925 1.00 60.09 401 VAL A C 1
ATOM 2968 O O . VAL A 1 401 ? 20.922 -5.278 -45.517 1.00 60.09 401 VAL A O 1
ATOM 2971 N N . LEU A 1 402 ? 22.103 -4.818 -43.665 1.00 64.44 402 LEU A N 1
ATOM 2972 C CA . LEU A 1 402 ? 20.940 -4.414 -42.873 1.00 64.44 402 LEU A CA 1
ATOM 2973 C C . LEU A 1 402 ? 20.721 -2.898 -42.868 1.00 64.44 402 LEU A C 1
ATOM 2975 O O . LEU A 1 402 ? 19.599 -2.461 -42.653 1.00 64.44 402 LEU A O 1
ATOM 2979 N N . GLY A 1 403 ? 21.730 -2.081 -43.165 1.00 77.25 403 GLY A N 1
ATOM 2980 C CA . GLY A 1 403 ? 21.639 -0.636 -42.995 1.00 77.25 403 GLY A CA 1
ATOM 2981 C C . GLY A 1 403 ? 21.629 -0.245 -41.514 1.00 77.25 403 GLY A C 1
ATOM 2982 O O . GLY A 1 403 ? 21.065 -0.921 -40.649 1.00 77.25 403 GLY A O 1
ATOM 2983 N N . ALA A 1 404 ? 22.266 0.877 -41.202 1.00 72.88 404 ALA A N 1
ATOM 2984 C CA . ALA A 1 404 ? 22.370 1.392 -39.842 1.00 72.88 404 ALA A CA 1
ATOM 2985 C C . ALA A 1 404 ? 21.013 1.597 -39.142 1.00 72.88 404 ALA A C 1
ATOM 2987 O O . ALA A 1 404 ? 20.883 1.322 -37.949 1.00 72.88 404 ALA A O 1
ATOM 2988 N N . ASP A 1 405 ? 19.985 2.002 -39.892 1.00 71.69 405 ASP A N 1
ATOM 2989 C CA . ASP A 1 405 ? 18.630 2.176 -39.368 1.00 71.69 405 ASP A CA 1
ATOM 2990 C C . ASP A 1 405 ? 18.050 0.870 -38.813 1.00 71.69 405 ASP A C 1
ATOM 2992 O O . ASP A 1 405 ? 17.368 0.867 -37.787 1.00 71.69 405 ASP A O 1
ATOM 2996 N N . VAL A 1 406 ? 18.327 -0.270 -39.453 1.00 72.50 406 VAL A N 1
ATOM 2997 C CA . VAL A 1 406 ? 17.826 -1.569 -38.988 1.00 72.50 406 VAL A CA 1
ATOM 2998 C C . VAL A 1 406 ? 18.559 -2.005 -37.727 1.00 72.50 406 VAL A C 1
ATOM 3000 O O . VAL A 1 406 ? 17.910 -2.477 -36.796 1.00 72.50 406 VAL A O 1
ATOM 3003 N N . LEU A 1 407 ? 19.874 -1.791 -37.639 1.00 71.44 407 LEU A N 1
ATOM 3004 C CA . LEU A 1 407 ? 20.636 -2.079 -36.420 1.00 71.44 407 LEU A CA 1
ATOM 3005 C C . LEU A 1 407 ? 20.176 -1.210 -35.242 1.00 71.44 407 LEU A C 1
ATOM 3007 O O . LEU A 1 407 ? 19.973 -1.734 -34.145 1.00 71.44 407 LEU A O 1
ATOM 3011 N N . ALA A 1 408 ? 19.925 0.081 -35.474 1.00 73.38 408 ALA A N 1
ATOM 3012 C CA . ALA A 1 408 ? 19.356 0.971 -34.466 1.00 73.38 408 ALA A CA 1
ATOM 3013 C C . ALA A 1 408 ? 17.967 0.489 -34.015 1.00 73.38 408 ALA A C 1
ATOM 3015 O O . ALA A 1 408 ? 17.706 0.383 -32.816 1.00 73.38 408 ALA A O 1
ATOM 3016 N N . ASN A 1 409 ? 17.090 0.120 -34.954 1.00 73.00 409 ASN A N 1
ATOM 3017 C CA . ASN A 1 409 ? 15.759 -0.407 -34.643 1.00 73.00 409 ASN A CA 1
ATOM 3018 C C . ASN A 1 409 ? 15.813 -1.729 -33.861 1.00 73.00 409 ASN A C 1
ATOM 3020 O O . ASN A 1 409 ? 15.040 -1.911 -32.920 1.00 73.00 409 ASN A O 1
ATOM 3024 N N . ILE A 1 410 ? 16.736 -2.635 -34.201 1.00 74.38 410 ILE A N 1
ATOM 3025 C CA . ILE A 1 410 ? 16.962 -3.882 -33.457 1.00 74.38 410 ILE A CA 1
ATOM 3026 C C . ILE A 1 410 ? 17.448 -3.572 -32.036 1.00 74.38 410 ILE A C 1
ATOM 3028 O O . ILE A 1 410 ? 16.926 -4.142 -31.078 1.00 74.38 410 ILE A O 1
ATOM 3032 N N . GLY A 1 411 ? 18.393 -2.640 -31.880 1.00 76.69 411 GLY A N 1
ATOM 3033 C CA . GLY A 1 411 ? 18.877 -2.192 -30.573 1.00 76.69 411 GLY A CA 1
ATOM 3034 C C . GLY A 1 411 ? 17.760 -1.608 -29.702 1.00 76.69 411 GLY A C 1
ATOM 3035 O O . GLY A 1 411 ? 17.607 -2.000 -28.544 1.00 76.69 411 GLY A O 1
ATOM 3036 N N . TRP A 1 412 ? 16.916 -0.742 -30.273 1.00 77.56 412 TRP A N 1
ATOM 3037 C CA . TRP A 1 412 ? 15.742 -0.185 -29.595 1.00 77.56 412 TRP A CA 1
ATOM 3038 C C . TRP A 1 412 ? 14.725 -1.254 -29.206 1.00 77.56 412 TRP A C 1
ATOM 3040 O O . TRP A 1 412 ? 14.214 -1.244 -28.084 1.00 77.56 412 TRP A O 1
ATOM 3050 N N . ALA A 1 413 ? 14.433 -2.192 -30.107 1.00 70.31 413 ALA A N 1
ATOM 3051 C CA . ALA A 1 413 ? 13.532 -3.301 -29.825 1.00 70.31 413 ALA A CA 1
ATOM 3052 C C . ALA A 1 413 ? 14.070 -4.179 -28.684 1.00 70.31 413 ALA A C 1
ATOM 3054 O O . ALA A 1 413 ? 13.316 -4.520 -27.773 1.00 70.31 413 ALA A O 1
ATOM 3055 N N . ALA A 1 414 ? 15.372 -4.481 -28.682 1.00 73.50 414 ALA A N 1
ATOM 3056 C CA . ALA A 1 414 ? 16.023 -5.258 -27.630 1.00 73.50 414 ALA A CA 1
ATOM 3057 C C . ALA A 1 414 ? 16.006 -4.533 -26.273 1.00 73.50 414 ALA A C 1
ATOM 3059 O O . ALA A 1 414 ? 15.687 -5.148 -25.254 1.00 73.50 414 ALA A O 1
ATOM 3060 N N . LEU A 1 415 ? 16.285 -3.225 -26.246 1.00 78.25 415 LEU A N 1
ATOM 3061 C CA . LEU A 1 415 ? 16.223 -2.420 -25.024 1.00 78.25 415 LEU A CA 1
ATOM 3062 C C . LEU A 1 415 ? 14.798 -2.355 -24.461 1.00 78.25 415 LEU A C 1
ATOM 3064 O O . LEU A 1 415 ? 14.599 -2.590 -23.271 1.00 78.25 415 LEU A O 1
ATOM 3068 N N . ASN A 1 416 ? 13.801 -2.090 -25.308 1.00 73.31 416 ASN A N 1
ATOM 3069 C CA . ASN A 1 416 ? 12.397 -2.056 -24.896 1.00 73.31 416 ASN A CA 1
ATOM 3070 C C . ASN A 1 416 ? 11.915 -3.424 -24.403 1.00 73.31 416 ASN A C 1
ATOM 3072 O O . ASN A 1 416 ? 11.234 -3.499 -23.382 1.00 73.31 416 ASN A O 1
ATOM 3076 N N . ALA A 1 417 ? 12.306 -4.509 -25.077 1.00 71.62 417 ALA A N 1
ATOM 3077 C CA . ALA A 1 417 ? 12.018 -5.864 -24.624 1.00 71.62 417 ALA A CA 1
ATOM 3078 C C . ALA A 1 417 ? 12.669 -6.150 -23.261 1.00 71.62 417 ALA A C 1
ATOM 3080 O O . ALA A 1 417 ? 12.008 -6.681 -22.373 1.00 71.62 417 ALA A O 1
ATOM 3081 N N . SER A 1 418 ? 13.924 -5.739 -23.054 1.00 75.50 418 SER A N 1
ATOM 3082 C CA . SER A 1 418 ? 14.628 -5.876 -21.772 1.00 75.50 418 SER A CA 1
ATOM 3083 C C . SER A 1 418 ? 13.941 -5.091 -20.650 1.00 75.50 418 SER A C 1
ATOM 3085 O O . SER A 1 418 ? 13.658 -5.646 -19.588 1.00 75.50 418 SER A O 1
ATOM 3087 N N . MET A 1 419 ? 13.577 -3.830 -20.903 1.00 78.88 419 MET A N 1
ATOM 3088 C CA . MET A 1 419 ? 12.834 -2.992 -19.957 1.00 78.88 419 MET A CA 1
ATOM 3089 C C . MET A 1 419 ? 11.457 -3.574 -19.633 1.00 78.88 419 MET A C 1
ATOM 3091 O O . MET A 1 419 ? 11.052 -3.575 -18.473 1.00 78.88 419 MET A O 1
ATOM 3095 N N . LEU A 1 420 ? 10.751 -4.117 -20.629 1.00 75.06 420 LEU A N 1
ATOM 3096 C CA . LEU A 1 420 ? 9.472 -4.790 -20.427 1.00 75.06 420 LEU A CA 1
ATOM 3097 C C . LEU A 1 420 ? 9.637 -6.060 -19.584 1.00 75.06 420 LEU A C 1
ATOM 3099 O O . LEU A 1 420 ? 8.871 -6.262 -18.646 1.00 75.06 420 LEU A O 1
ATOM 3103 N N . CYS A 1 421 ? 10.646 -6.888 -19.862 1.00 74.56 421 CYS A N 1
ATOM 3104 C CA . CYS A 1 421 ? 10.966 -8.070 -19.060 1.00 74.56 421 CYS A CA 1
ATOM 3105 C C . CYS A 1 421 ? 11.306 -7.696 -17.612 1.00 74.56 421 CYS A C 1
ATOM 3107 O O . CYS A 1 421 ? 10.810 -8.328 -16.679 1.00 74.56 421 CYS A O 1
ATOM 3109 N N . TYR A 1 422 ? 12.098 -6.640 -17.417 1.00 79.81 422 TYR A N 1
ATOM 3110 C CA . TYR A 1 422 ? 12.432 -6.105 -16.100 1.00 79.81 422 TYR A CA 1
ATOM 3111 C C . TYR A 1 422 ? 11.185 -5.607 -15.362 1.00 79.81 422 TYR A C 1
ATOM 3113 O O . TYR A 1 422 ? 10.969 -5.953 -14.203 1.00 79.81 422 TYR A O 1
ATOM 3121 N N . PHE A 1 423 ? 10.317 -4.861 -16.045 1.00 79.00 423 PHE A N 1
ATOM 3122 C CA . PHE A 1 423 ? 9.056 -4.370 -15.496 1.00 79.00 423 PHE A CA 1
ATOM 3123 C C . PHE A 1 423 ? 8.105 -5.511 -15.111 1.00 79.00 423 PHE A C 1
ATOM 3125 O O . PHE A 1 423 ? 7.539 -5.513 -14.020 1.00 79.00 423 PHE A O 1
ATOM 3132 N N . VAL A 1 424 ? 7.970 -6.522 -15.972 1.00 76.50 424 VAL A N 1
ATOM 3133 C CA . VAL A 1 424 ? 7.195 -7.741 -15.700 1.00 76.50 424 VAL A CA 1
ATOM 3134 C C . VAL A 1 424 ? 7.739 -8.469 -14.471 1.00 76.50 424 VAL A C 1
ATOM 3136 O O . VAL A 1 424 ? 6.965 -8.844 -13.590 1.00 76.50 424 VAL A O 1
ATOM 3139 N N . ALA A 1 425 ? 9.062 -8.621 -14.369 1.00 77.75 425 ALA A N 1
ATOM 3140 C CA . ALA A 1 425 ? 9.690 -9.225 -13.202 1.00 77.75 425 ALA A CA 1
ATOM 3141 C C . ALA A 1 425 ? 9.443 -8.399 -11.930 1.00 77.75 425 ALA A C 1
ATOM 3143 O O . ALA A 1 425 ? 9.112 -8.967 -10.893 1.00 77.75 425 ALA A O 1
ATOM 3144 N N . ILE A 1 426 ? 9.545 -7.069 -12.004 1.00 81.00 426 ILE A N 1
ATOM 3145 C CA . ILE A 1 426 ? 9.268 -6.179 -10.871 1.00 81.00 426 ILE A CA 1
ATOM 3146 C C . ILE A 1 426 ? 7.837 -6.371 -10.385 1.00 81.00 426 ILE A C 1
ATOM 3148 O O . ILE A 1 426 ? 7.626 -6.591 -9.195 1.00 81.00 426 ILE A O 1
ATOM 3152 N N . ASN A 1 427 ? 6.861 -6.329 -11.292 1.00 80.69 427 ASN A N 1
ATOM 3153 C CA . ASN A 1 427 ? 5.449 -6.426 -10.927 1.00 80.69 427 ASN A CA 1
ATOM 3154 C C . ASN A 1 427 ? 5.130 -7.734 -10.209 1.00 80.69 427 ASN A C 1
ATOM 3156 O O . ASN A 1 427 ? 4.397 -7.725 -9.224 1.00 80.69 427 ASN A O 1
ATOM 3160 N N . ARG A 1 428 ? 5.722 -8.845 -10.646 1.00 85.75 428 ARG A N 1
ATOM 3161 C CA . ARG A 1 428 ? 5.544 -10.141 -9.991 1.00 85.75 428 ARG A CA 1
ATOM 3162 C C . ARG A 1 428 ? 5.924 -10.101 -8.511 1.00 85.75 428 ARG A C 1
ATOM 3164 O O . ARG A 1 428 ? 5.137 -10.483 -7.649 1.00 85.75 428 ARG A O 1
ATOM 3171 N N . TYR A 1 429 ? 7.154 -9.683 -8.225 1.00 84.88 429 TYR A N 1
ATOM 3172 C CA . TYR A 1 429 ? 7.702 -9.757 -6.872 1.00 84.88 429 TYR A CA 1
ATOM 3173 C C . TYR A 1 429 ? 7.189 -8.624 -5.989 1.00 84.88 429 TYR A C 1
ATOM 3175 O O . TYR A 1 429 ? 6.880 -8.848 -4.822 1.00 84.88 429 TYR A O 1
ATOM 3183 N N . ILE A 1 430 ? 7.082 -7.414 -6.543 1.00 87.75 430 ILE A N 1
ATOM 3184 C CA . ILE A 1 430 ? 6.642 -6.248 -5.782 1.00 87.75 430 ILE A CA 1
ATOM 3185 C C . ILE A 1 430 ? 5.142 -6.291 -5.543 1.00 87.75 430 ILE A C 1
ATOM 3187 O O . ILE A 1 430 ? 4.751 -5.990 -4.427 1.00 87.75 430 ILE A O 1
ATOM 3191 N N . LEU A 1 431 ? 4.315 -6.661 -6.527 1.00 90.69 431 LEU A N 1
ATOM 3192 C CA . LEU A 1 431 ? 2.859 -6.685 -6.361 1.00 90.69 431 LEU A CA 1
ATOM 3193 C C . LEU A 1 431 ? 2.388 -8.068 -5.916 1.00 90.69 431 LEU A C 1
ATOM 3195 O O . LEU A 1 431 ? 2.008 -8.235 -4.769 1.00 90.69 431 LEU A O 1
ATOM 3199 N N . VAL A 1 432 ? 2.473 -9.088 -6.773 1.00 91.50 432 VAL A N 1
ATOM 3200 C CA . VAL A 1 432 ? 1.762 -10.362 -6.543 1.00 91.50 432 VAL A CA 1
ATOM 3201 C C . VAL A 1 432 ? 2.222 -11.083 -5.273 1.00 91.50 432 VAL A C 1
ATOM 3203 O O . VAL A 1 432 ? 1.395 -11.500 -4.461 1.00 91.50 432 VAL A O 1
ATOM 3206 N N . GLU A 1 433 ? 3.532 -11.254 -5.082 1.00 92.38 433 GLU A N 1
ATOM 3207 C CA . GLU A 1 433 ? 4.044 -11.950 -3.891 1.00 92.38 433 GLU A CA 1
ATOM 3208 C C . GLU A 1 433 ? 3.803 -11.148 -2.606 1.00 92.38 433 GLU A C 1
ATOM 3210 O O . GLU A 1 433 ? 3.457 -11.719 -1.568 1.00 92.38 433 GLU A O 1
ATOM 3215 N N . ARG A 1 434 ? 3.943 -9.824 -2.682 1.00 94.25 434 ARG A N 1
ATOM 3216 C CA . ARG A 1 434 ? 3.763 -8.929 -1.538 1.00 94.25 434 ARG A CA 1
ATOM 3217 C C . ARG A 1 434 ? 2.295 -8.790 -1.141 1.00 94.25 434 ARG A C 1
ATOM 3219 O O . ARG A 1 434 ? 1.993 -8.843 0.046 1.00 94.25 434 ARG A O 1
ATOM 3226 N N . ASP A 1 435 ? 1.383 -8.710 -2.108 1.00 96.19 435 ASP A N 1
ATOM 3227 C CA . ASP A 1 435 ? -0.068 -8.673 -1.894 1.00 96.19 435 ASP A CA 1
ATOM 3228 C C . ASP A 1 435 ? -0.546 -9.922 -1.158 1.00 96.19 435 ASP A C 1
ATOM 3230 O O . ASP A 1 435 ? -1.350 -9.838 -0.232 1.00 96.19 435 ASP A O 1
ATOM 3234 N N . ALA A 1 436 ? -0.027 -11.089 -1.548 1.00 96.06 436 ALA A N 1
ATOM 3235 C CA . ALA A 1 436 ? -0.296 -12.345 -0.863 1.00 96.06 436 ALA A CA 1
ATOM 3236 C C . ALA A 1 436 ? 0.175 -12.308 0.599 1.00 96.06 436 ALA A C 1
ATOM 3238 O O . ALA A 1 436 ? -0.581 -12.679 1.496 1.00 96.06 436 ALA A O 1
ATOM 3239 N N . PHE A 1 437 ? 1.397 -11.830 0.846 1.00 96.19 437 PHE A N 1
ATOM 3240 C CA . PHE A 1 437 ? 1.939 -11.720 2.200 1.00 96.19 437 PHE A CA 1
ATOM 3241 C C . PHE A 1 437 ? 1.132 -10.742 3.070 1.00 96.19 437 PHE A C 1
ATOM 3243 O O . PHE A 1 437 ? 0.777 -11.065 4.206 1.00 96.19 437 PHE A O 1
ATOM 3250 N N . LEU A 1 438 ? 0.792 -9.570 2.526 1.00 97.44 438 LEU A N 1
ATOM 3251 C CA . LEU A 1 438 ? -0.034 -8.563 3.195 1.00 97.44 438 LEU A CA 1
ATOM 3252 C C . LEU A 1 438 ? -1.436 -9.101 3.491 1.00 97.44 438 LEU A C 1
ATOM 3254 O O . LEU A 1 438 ? -1.931 -8.921 4.602 1.00 97.44 438 LEU A O 1
ATOM 3258 N N . ALA A 1 439 ? -2.055 -9.811 2.544 1.00 97.94 439 ALA A N 1
ATOM 3259 C CA . ALA A 1 439 ? -3.344 -10.464 2.754 1.00 97.94 439 ALA A CA 1
ATOM 3260 C C . ALA A 1 439 ? -3.288 -11.476 3.907 1.00 97.94 439 ALA A C 1
ATOM 3262 O O . ALA A 1 439 ? -4.165 -11.462 4.768 1.00 97.94 439 ALA A O 1
ATOM 3263 N N . ASP A 1 440 ? -2.238 -12.297 3.989 1.00 97.88 440 ASP A N 1
ATOM 3264 C CA . ASP A 1 440 ? -2.063 -13.241 5.097 1.00 97.88 440 ASP A CA 1
ATOM 3265 C C . ASP A 1 440 ? -1.897 -12.516 6.446 1.00 97.88 440 ASP A C 1
ATOM 3267 O O . ASP A 1 440 ? -2.449 -12.945 7.462 1.00 97.88 440 ASP A O 1
ATOM 3271 N N . SER A 1 441 ? -1.163 -11.399 6.475 1.00 98.00 441 SER A N 1
ATOM 3272 C CA . SER A 1 441 ? -1.019 -10.554 7.670 1.00 98.00 441 SER A CA 1
ATOM 3273 C C . SER A 1 441 ? -2.344 -9.925 8.106 1.00 98.00 441 SER A C 1
ATOM 3275 O O . SER A 1 441 ? -2.666 -9.942 9.296 1.00 98.00 441 SER A O 1
ATOM 3277 N N . ILE A 1 442 ? -3.141 -9.427 7.158 1.00 98.44 442 ILE A N 1
ATOM 3278 C CA . ILE A 1 442 ? -4.469 -8.854 7.413 1.00 98.44 442 ILE A CA 1
ATOM 3279 C C . ILE A 1 442 ? -5.435 -9.924 7.924 1.00 98.44 442 ILE A C 1
ATOM 3281 O O . ILE A 1 442 ? -6.131 -9.693 8.912 1.00 98.44 442 ILE A O 1
ATOM 3285 N N . ALA A 1 443 ? -5.444 -11.108 7.307 1.00 98.38 443 ALA A N 1
ATOM 3286 C CA . ALA A 1 443 ? -6.280 -12.223 7.737 1.00 98.38 443 ALA A CA 1
ATOM 3287 C C . ALA A 1 443 ? -5.964 -12.638 9.180 1.00 98.38 443 ALA A C 1
ATOM 3289 O O . ALA A 1 443 ? -6.874 -12.741 10.002 1.00 98.38 443 ALA A O 1
ATOM 3290 N N . ARG A 1 444 ? -4.675 -12.776 9.531 1.00 98.12 444 ARG A N 1
ATOM 3291 C CA . ARG A 1 444 ? -4.254 -13.057 10.915 1.00 98.12 444 ARG A CA 1
ATOM 3292 C C . ARG A 1 444 ? -4.707 -11.971 11.889 1.00 98.12 444 ARG A C 1
ATOM 3294 O O . ARG A 1 444 ? -5.221 -12.304 12.953 1.00 98.12 444 ARG A O 1
ATOM 3301 N N . ALA A 1 445 ? -4.549 -10.695 11.531 1.00 98.12 445 ALA A N 1
ATOM 3302 C CA . ALA A 1 445 ? -4.965 -9.577 12.376 1.00 98.12 445 ALA A CA 1
ATOM 3303 C C . ALA A 1 445 ? -6.489 -9.536 12.589 1.00 98.12 445 ALA A C 1
ATOM 3305 O O . ALA A 1 445 ? -6.945 -9.237 13.688 1.00 98.12 445 ALA A O 1
ATOM 3306 N N . ALA A 1 446 ? -7.283 -9.878 11.573 1.00 98.31 446 ALA A N 1
ATOM 3307 C CA . ALA A 1 446 ? -8.745 -9.940 11.655 1.00 98.31 446 ALA A CA 1
ATOM 3308 C C . ALA A 1 446 ? -9.284 -11.190 12.380 1.00 98.31 446 ALA A C 1
ATOM 3310 O O . ALA A 1 4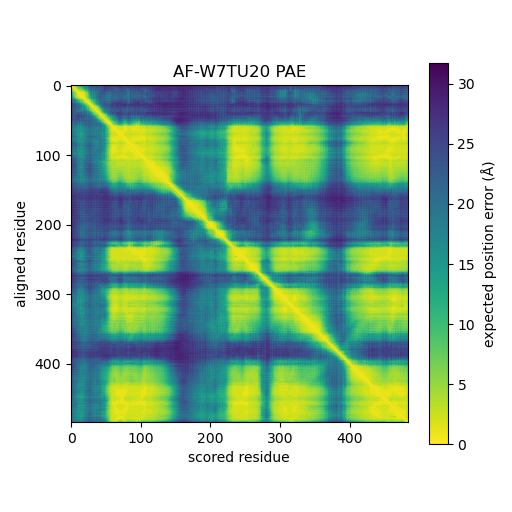46 ? -10.457 -11.217 12.768 1.00 98.31 446 ALA A O 1
ATOM 3311 N N . ALA A 1 447 ? -8.440 -12.209 12.565 1.00 98.00 447 ALA A N 1
ATOM 3312 C CA . ALA A 1 447 ? -8.776 -13.462 13.234 1.00 98.00 447 ALA A CA 1
ATOM 3313 C C . ALA A 1 447 ? -8.464 -13.473 14.745 1.00 98.00 447 ALA A C 1
ATOM 3315 O O . ALA A 1 447 ? -8.755 -14.468 15.416 1.00 98.00 447 ALA A O 1
ATOM 3316 N N . THR A 1 448 ? -7.864 -12.413 15.304 1.00 97.81 448 THR A N 1
ATOM 3317 C CA . THR A 1 448 ? -7.523 -12.379 16.735 1.00 97.81 448 THR A CA 1
ATOM 3318 C C . THR A 1 448 ? -8.761 -12.191 17.617 1.00 97.81 448 THR A C 1
ATOM 3320 O O . THR A 1 448 ? -9.837 -11.788 17.167 1.00 97.81 448 THR A O 1
ATOM 3323 N N . LYS A 1 449 ? -8.633 -12.499 18.914 1.00 97.62 449 LYS A N 1
ATOM 3324 C CA . LYS A 1 449 ? -9.743 -12.334 19.867 1.00 97.62 449 LYS A CA 1
ATOM 3325 C C . LYS A 1 449 ? -10.109 -10.861 20.053 1.00 97.62 449 LYS A C 1
ATOM 3327 O O . LYS A 1 449 ? -11.280 -10.544 20.223 1.00 97.62 449 LYS A O 1
ATOM 3332 N N . GLU A 1 450 ? -9.115 -9.981 19.999 1.00 97.19 450 GLU A N 1
ATOM 3333 C CA . GLU A 1 450 ? -9.238 -8.538 20.204 1.00 97.19 450 GLU A CA 1
ATOM 3334 C C . GLU A 1 450 ? -9.976 -7.845 19.055 1.00 97.19 450 GLU A C 1
ATOM 3336 O O . GLU A 1 450 ? -10.612 -6.812 19.275 1.00 97.19 450 GLU A O 1
ATOM 3341 N N . THR A 1 451 ? -9.898 -8.407 17.844 1.00 97.31 451 THR A N 1
ATOM 3342 C CA . THR A 1 451 ? -10.507 -7.848 16.631 1.00 97.31 451 THR A CA 1
ATOM 3343 C C . THR A 1 451 ? -11.798 -8.543 16.220 1.00 97.31 451 THR A C 1
ATOM 3345 O O . THR A 1 451 ? -12.476 -8.028 15.337 1.00 97.31 451 THR A O 1
ATOM 3348 N N . LYS A 1 452 ? -12.180 -9.663 16.852 1.00 97.69 452 LYS A N 1
ATOM 3349 C CA . LYS A 1 452 ? -13.399 -10.416 16.517 1.00 97.69 452 LYS A CA 1
ATOM 3350 C C . LYS A 1 452 ? -14.644 -9.520 16.539 1.00 97.69 452 LYS A C 1
ATOM 3352 O O . LYS A 1 452 ? -14.990 -8.960 17.577 1.00 97.69 452 LYS A O 1
ATOM 3357 N N . GLY A 1 453 ? -15.325 -9.417 15.397 1.00 97.44 453 GLY A N 1
ATOM 3358 C CA . GLY A 1 453 ? -16.521 -8.586 15.223 1.00 97.44 453 GLY A CA 1
ATOM 3359 C C . GLY A 1 453 ? -16.245 -7.079 15.266 1.00 97.44 453 GLY A C 1
ATOM 3360 O O . GLY A 1 453 ? -17.173 -6.286 15.404 1.00 97.44 453 GLY A O 1
ATOM 3361 N N . ARG A 1 454 ? -14.974 -6.670 15.188 1.00 98.00 454 ARG A N 1
ATOM 3362 C CA . ARG A 1 454 ? -14.532 -5.272 15.206 1.00 98.00 454 ARG A CA 1
ATOM 3363 C C . ARG A 1 454 ? -13.851 -4.910 13.890 1.00 98.00 454 ARG A C 1
ATOM 3365 O O . ARG A 1 454 ? -13.657 -5.739 13.003 1.00 98.00 454 ARG A O 1
ATOM 3372 N N . VAL A 1 455 ? -13.511 -3.633 13.766 1.00 98.31 455 VAL A N 1
ATOM 3373 C CA . VAL A 1 455 ? -12.878 -3.081 12.571 1.00 98.31 455 VAL A CA 1
ATOM 3374 C C . VAL A 1 455 ? -11.368 -3.303 12.604 1.00 98.31 455 VAL A C 1
ATOM 3376 O O . VAL A 1 455 ? -10.714 -3.049 13.617 1.00 98.31 455 VAL A O 1
ATOM 3379 N N . VAL A 1 456 ? -10.811 -3.706 11.468 1.00 98.56 456 VAL A N 1
ATOM 3380 C CA . VAL A 1 456 ? -9.379 -3.702 11.172 1.00 98.56 456 VAL A CA 1
ATOM 3381 C C . VAL A 1 456 ? -9.144 -2.768 9.990 1.00 98.56 456 VAL A C 1
ATOM 3383 O O . VAL A 1 456 ? -9.778 -2.912 8.948 1.00 98.56 456 VAL A O 1
ATOM 3386 N N . ALA A 1 457 ? -8.233 -1.810 10.131 1.00 98.38 457 ALA A N 1
ATOM 3387 C CA . ALA A 1 457 ? -7.791 -0.982 9.011 1.00 98.38 457 ALA A CA 1
ATOM 3388 C C . ALA A 1 457 ? -6.480 -1.538 8.451 1.00 98.38 457 ALA A C 1
ATOM 3390 O O . ALA A 1 457 ? -5.580 -1.875 9.212 1.00 98.38 457 ALA A O 1
ATOM 3391 N N . ALA A 1 458 ? -6.352 -1.630 7.134 1.00 98.44 458 ALA A N 1
ATOM 3392 C CA . ALA A 1 458 ? -5.110 -1.972 6.456 1.00 98.44 458 ALA A CA 1
ATOM 3393 C C . ALA A 1 458 ? -4.672 -0.781 5.603 1.00 98.44 458 ALA A C 1
ATOM 3395 O O . ALA A 1 458 ? -5.390 -0.392 4.689 1.00 98.44 458 ALA A O 1
ATOM 3396 N N . VAL A 1 459 ? -3.516 -0.197 5.903 1.00 98.06 459 VAL A N 1
ATOM 3397 C CA . VAL A 1 459 ? -2.975 0.972 5.199 1.00 98.06 459 VAL A CA 1
ATOM 3398 C C . VAL A 1 459 ? -1.830 0.499 4.322 1.00 98.06 459 VAL A C 1
ATOM 3400 O O . VAL A 1 459 ? -0.800 0.037 4.821 1.00 98.06 459 VAL A O 1
ATOM 3403 N N . VAL A 1 460 ? -2.049 0.550 3.011 1.00 97.69 460 VAL A N 1
ATOM 3404 C CA . VAL A 1 460 ? -1.193 -0.080 1.999 1.00 97.69 460 VAL A CA 1
ATOM 3405 C C . VAL A 1 460 ? -1.007 0.855 0.811 1.00 97.69 460 VAL A C 1
ATOM 3407 O O . VAL A 1 460 ? -1.812 1.749 0.582 1.00 97.69 460 VAL A O 1
ATOM 3410 N N . GLY A 1 461 ? 0.041 0.659 0.027 1.00 95.62 461 GLY A N 1
ATOM 3411 C CA . GLY A 1 461 ? 0.264 1.344 -1.232 1.00 95.62 461 GLY A CA 1
ATOM 3412 C C . GLY A 1 461 ? -0.899 1.114 -2.198 1.00 95.62 461 GLY A C 1
ATOM 3413 O O . GLY A 1 461 ? -1.469 0.025 -2.286 1.00 95.62 461 GLY A O 1
ATOM 3414 N N . LEU A 1 462 ? -1.253 2.153 -2.950 1.00 95.56 462 LEU A N 1
ATOM 3415 C CA . LEU A 1 462 ? -2.471 2.213 -3.759 1.00 95.56 462 LEU A CA 1
ATOM 3416 C C . LEU A 1 462 ? -2.592 1.059 -4.770 1.00 95.56 462 LEU A C 1
ATOM 3418 O O . LEU A 1 462 ? -3.693 0.581 -5.027 1.00 95.56 462 LEU A O 1
ATOM 3422 N N . LEU A 1 463 ? -1.466 0.578 -5.305 1.00 95.25 463 LEU A N 1
ATOM 3423 C CA . LEU A 1 463 ? -1.431 -0.530 -6.265 1.00 95.25 463 LEU A CA 1
ATOM 3424 C C . LEU A 1 463 ? -1.667 -1.911 -5.630 1.00 95.25 463 LEU A C 1
ATOM 3426 O O . LEU A 1 463 ? -2.016 -2.845 -6.346 1.00 95.25 463 LEU A O 1
ATOM 3430 N N . HIS A 1 464 ? -1.517 -2.044 -4.312 1.00 96.44 464 HIS A N 1
ATOM 3431 C CA . HIS A 1 464 ? -1.659 -3.318 -3.604 1.00 96.44 464 HIS A CA 1
ATOM 3432 C C . HIS A 1 464 ? -3.116 -3.643 -3.254 1.00 96.44 464 HIS A C 1
ATOM 3434 O O . HIS A 1 464 ? -3.498 -4.810 -3.170 1.00 96.44 464 HIS A O 1
ATOM 3440 N N . GLY A 1 465 ? -3.970 -2.625 -3.081 1.00 96.81 465 GLY A N 1
ATOM 3441 C CA . GLY A 1 465 ? -5.317 -2.799 -2.524 1.00 96.81 465 GLY A CA 1
ATOM 3442 C C . GLY A 1 465 ? -6.168 -3.847 -3.253 1.00 96.81 465 GLY A C 1
ATOM 3443 O O . GLY A 1 465 ? -6.747 -4.731 -2.621 1.00 96.81 465 GLY A O 1
ATOM 3444 N N . ASN A 1 466 ? -6.186 -3.803 -4.587 1.00 97.06 466 ASN A N 1
ATOM 3445 C CA . ASN A 1 466 ? -6.941 -4.752 -5.410 1.00 97.06 466 ASN A CA 1
ATOM 3446 C C . ASN A 1 466 ? -6.399 -6.190 -5.314 1.00 97.06 466 ASN A C 1
ATOM 3448 O O . ASN A 1 466 ? -7.180 -7.140 -5.208 1.00 97.06 466 ASN A O 1
ATOM 3452 N N . GLY A 1 467 ? -5.075 -6.364 -5.347 1.00 95.81 467 GLY A N 1
ATOM 3453 C CA . GLY A 1 467 ? -4.447 -7.683 -5.263 1.00 95.81 467 GLY A CA 1
ATOM 3454 C C . GLY A 1 467 ? -4.595 -8.313 -3.877 1.00 95.81 467 GLY A C 1
ATOM 3455 O O . GLY A 1 467 ? -4.922 -9.497 -3.774 1.00 95.81 467 GLY A O 1
ATOM 3456 N N . ILE A 1 468 ? -4.475 -7.510 -2.815 1.00 97.44 468 ILE A N 1
ATOM 3457 C CA . ILE A 1 468 ? -4.745 -7.929 -1.433 1.00 97.44 468 ILE A CA 1
ATOM 3458 C C . ILE A 1 468 ? -6.199 -8.378 -1.283 1.00 97.44 468 ILE A C 1
ATOM 3460 O O . ILE A 1 468 ? -6.452 -9.472 -0.777 1.00 97.44 468 ILE A O 1
ATOM 3464 N N . ALA A 1 469 ? -7.163 -7.574 -1.748 1.00 97.19 469 ALA A N 1
ATOM 3465 C CA . ALA A 1 469 ? -8.583 -7.914 -1.667 1.00 97.19 469 ALA A CA 1
ATOM 3466 C C . ALA A 1 469 ? -8.896 -9.238 -2.383 1.00 97.19 469 ALA A C 1
ATOM 3468 O O . ALA A 1 469 ? -9.621 -10.083 -1.850 1.00 97.19 469 ALA A O 1
ATOM 3469 N N . ARG A 1 470 ? -8.289 -9.460 -3.557 1.00 95.81 470 ARG A N 1
ATOM 3470 C CA . ARG A 1 470 ? -8.379 -10.732 -4.281 1.00 95.81 470 ARG A CA 1
ATOM 3471 C C . ARG A 1 470 ? -7.847 -11.896 -3.438 1.00 95.81 470 ARG A C 1
ATOM 3473 O O . ARG A 1 470 ? -8.546 -12.896 -3.293 1.00 95.81 470 ARG A O 1
ATOM 3480 N N . HIS A 1 471 ? -6.657 -11.765 -2.848 1.00 96.75 471 HIS A N 1
ATOM 3481 C CA . HIS A 1 471 ? -6.065 -12.821 -2.021 1.00 96.75 471 HIS A CA 1
ATOM 3482 C C . HIS A 1 471 ? -6.861 -13.110 -0.743 1.00 96.75 471 HIS A C 1
ATOM 3484 O O . HIS A 1 471 ? -7.029 -14.279 -0.399 1.00 96.75 471 HIS A O 1
ATOM 3490 N N . LEU A 1 472 ? -7.404 -12.090 -0.076 1.00 97.69 472 LEU A N 1
ATOM 3491 C CA . LEU A 1 472 ? -8.291 -12.269 1.078 1.00 97.69 472 LEU A CA 1
ATOM 3492 C C . LEU A 1 472 ? -9.545 -13.070 0.711 1.00 97.69 472 LEU A C 1
ATOM 3494 O O . LEU A 1 472 ? -9.930 -13.987 1.434 1.00 97.69 472 LEU A O 1
ATOM 3498 N N . ARG A 1 473 ? -10.161 -12.774 -0.435 1.00 96.81 473 ARG A N 1
ATOM 3499 C CA . ARG A 1 473 ? -11.332 -13.514 -0.919 1.00 96.81 473 ARG A CA 1
ATOM 3500 C C . ARG A 1 473 ? -10.984 -14.957 -1.281 1.00 96.81 473 ARG A C 1
ATOM 3502 O O . ARG A 1 473 ? -11.630 -15.884 -0.810 1.00 96.81 473 ARG A O 1
ATOM 3509 N N . GLU A 1 474 ? -9.967 -15.146 -2.116 1.00 96.19 474 GLU A N 1
ATOM 3510 C CA . GLU A 1 474 ? -9.649 -16.453 -2.705 1.00 96.19 474 GLU A CA 1
ATOM 3511 C C . GLU A 1 474 ? -9.010 -17.424 -1.714 1.00 96.19 474 GLU A C 1
ATOM 3513 O O . GLU A 1 474 ? -9.298 -18.617 -1.760 1.00 96.19 474 GLU A O 1
ATOM 3518 N N . ARG A 1 475 ? -8.136 -16.937 -0.826 1.00 97.44 475 ARG A N 1
ATOM 3519 C CA . ARG A 1 475 ? -7.388 -17.796 0.107 1.00 97.44 475 ARG A CA 1
ATOM 3520 C C . ARG A 1 475 ? -8.023 -17.877 1.485 1.00 97.44 475 ARG A C 1
ATOM 3522 O O . ARG A 1 475 ? -7.930 -18.917 2.126 1.00 97.44 475 ARG A O 1
ATOM 3529 N N . HIS A 1 476 ? -8.650 -16.790 1.932 1.00 97.75 476 HIS A N 1
ATOM 3530 C CA . HIS A 1 476 ? -9.160 -16.659 3.300 1.00 97.75 476 HIS A CA 1
ATOM 3531 C C . HIS A 1 476 ? -10.691 -16.568 3.371 1.00 97.75 476 HIS A C 1
ATOM 3533 O O . HIS A 1 476 ? -11.248 -16.463 4.461 1.00 97.75 476 HIS A O 1
ATOM 3539 N N . GLY A 1 477 ? -11.387 -16.624 2.229 1.00 97.75 477 GLY A N 1
ATOM 3540 C CA . GLY A 1 477 ? -12.851 -16.652 2.169 1.00 97.75 477 GLY A CA 1
ATOM 3541 C C . GLY A 1 477 ? -13.531 -15.341 2.566 1.00 97.75 477 GLY A C 1
ATOM 3542 O O . GLY A 1 477 ? -14.700 -15.358 2.946 1.00 97.75 477 GLY A O 1
ATOM 3543 N N . PHE A 1 478 ? -12.820 -14.210 2.518 1.00 97.75 478 PHE A N 1
ATOM 3544 C CA . PHE A 1 478 ? -13.407 -12.906 2.831 1.00 97.75 478 PHE A CA 1
ATOM 3545 C C . PHE A 1 478 ? -14.505 -12.530 1.839 1.00 97.75 478 PHE A C 1
ATOM 3547 O O . PHE A 1 478 ? -14.382 -12.747 0.631 1.00 97.75 478 PHE A O 1
ATOM 3554 N N . VAL A 1 479 ? -15.554 -11.893 2.352 1.00 97.44 479 VAL A N 1
ATOM 3555 C CA . VAL A 1 479 ? -16.677 -11.409 1.545 1.00 97.44 479 VAL A CA 1
ATOM 3556 C C . VAL A 1 479 ? -16.486 -9.922 1.275 1.00 97.44 479 VAL A C 1
ATOM 3558 O O . VAL A 1 479 ? -16.369 -9.134 2.209 1.00 97.44 479 VAL A O 1
ATOM 3561 N N . LEU A 1 480 ? -16.456 -9.527 0.001 1.00 96.75 480 LEU A N 1
ATOM 3562 C CA . LEU A 1 480 ? -16.442 -8.112 -0.378 1.00 96.75 480 LEU A CA 1
ATOM 3563 C C . LEU A 1 480 ? -17.783 -7.465 -0.041 1.00 96.75 480 LEU A C 1
ATOM 3565 O O . LEU A 1 480 ? -18.843 -8.027 -0.321 1.00 96.75 480 LEU A O 1
ATOM 3569 N N . ARG A 1 481 ? -17.723 -6.268 0.534 1.00 96.25 481 ARG A N 1
ATOM 3570 C CA . ARG A 1 481 ? -18.888 -5.442 0.834 1.00 96.25 481 ARG A CA 1
ATOM 3571 C C . ARG A 1 481 ? -18.875 -4.216 -0.069 1.00 96.25 481 ARG A C 1
ATOM 3573 O O . ARG A 1 481 ? -17.813 -3.672 -0.376 1.00 96.25 481 ARG A O 1
ATOM 3580 N N . ASP A 1 482 ? -20.062 -3.791 -0.490 1.00 91.56 482 ASP A N 1
ATOM 3581 C CA . ASP A 1 482 ? -20.206 -2.496 -1.140 1.00 91.56 482 ASP A CA 1
ATOM 3582 C C . ASP A 1 482 ? -19.786 -1.389 -0.172 1.00 91.56 482 ASP A C 1
ATOM 3584 O O . ASP A 1 482 ? -19.966 -1.497 1.046 1.00 91.56 482 ASP A O 1
ATOM 3588 N N . ARG A 1 483 ? -19.211 -0.320 -0.724 1.00 85.94 483 ARG A N 1
ATOM 3589 C CA . ARG A 1 483 ? -18.967 0.891 0.053 1.00 85.94 483 ARG A CA 1
ATOM 3590 C C . ARG A 1 483 ? -20.325 1.490 0.454 1.00 85.94 483 ARG A C 1
ATOM 3592 O O . ARG A 1 483 ? -21.153 1.648 -0.445 1.00 85.94 483 ARG A O 1
ATOM 3599 N N . PRO A 1 484 ? -20.552 1.758 1.751 1.00 73.94 484 PRO A N 1
ATOM 3600 C CA . PRO A 1 484 ? -21.796 2.334 2.248 1.00 73.94 484 PRO A CA 1
ATOM 3601 C C . PRO A 1 484 ? -22.081 3.729 1.687 1.00 73.94 484 PRO A C 1
ATOM 3603 O O . PRO A 1 484 ? -21.118 4.425 1.279 1.00 73.94 484 PRO A O 1
#

Foldseek 3Di:
DDDDDDDDQDPVNVVVVVVCPVVVPPDPDPCVVVVVVPPDPPDPPPPPPPDPDDPDDDFQDLLWFWWAFPPQRFIEIEGADDFLFPVLQVNLVVCCVVALFQAEEEQADPVRVVVVVVLVVVQVVQVVVLVVVVVVVVVVVVPPPPPPDDDDDDDDDDDDDDPPVVVVVVVVLVVQVVVVVVVVVVVVVVVCVVPVVVCVLLCVLCVPDPVLVVVVSVVRPPDDDGPPSPSGRSSVVSNVVSCVVSVHHYHHQFDDPVVLVVVLVCVLCVPPPPPVVVVVVPDDDPPPPPVVVVVLLVVLVQLLVCLQQNDPPDDNLRGRNNVCCCVVPVSNVVVVCVVVVSVVVSVVSSVVVVVVVLVVVVVVCVVPQVPPQVVCVVPPDDDPPPPPDDPDPPDCDPCNVQPSVNVVVVVVVVVVVVVSSSVSSCSCSVAQVGLLSSLVSQSVSCPDPSSRSGYYYYYYHSSRSSNNVVNCCPPSVMGTDGRD

Sequence (484 aa):
MTHPARSSISLLSLVLLLSNTRAFFHCPVALRPALTRLSFFGGSRQPHGQERGPPSAPALPGTTLVLEHPSTGSQVYIVGCVHGSEASEEDVSTVFRLHSPAAVVLELCPARFEGMQAEEAKYLAALQAAERRHVAKTETRGTTPQSTHGGSGGVKASPSSHPVDAWGEASRTLGRLREGLTEVGSTLQTFSKQHGLMQTLLIALLSSSAEVQRVLSSCSSRAAGLPRRRRGSCEFRTSVELAQAAKATVVLGDQDLVVTLGRFKQGIWPGGGPRLEEVRAGQGGREERPSNMGRRAMMELTSFRDALLGPADLPRTCRVDVLRLLFTEERYLREVATVLVPVGLVVLGALRAMEAAGDTVLASAAQILPSSLTSLGELAPSIPLFSAGVGVGAGVGLEGVLGADVLANIGWAALNASMLCYFVAINRYILVERDAFLADSIARAAATKETKGRVVAAVVGLLHGNGIARHLRERHGFVLRDRP

Radius of gyration: 31.07 Å; Cα contacts (8 Å, |Δi|>4): 421; chains: 1; bounding box: 78×104×81 Å

InterPro domains:
  IPR046345 TraB/PryY-like [PTHR21530] (70-265)

Solvent-accessible surface area (backbone atoms only — not comparable to full-atom values): 28361 Å² total; per-residue (Å²): 141,82,81,80,86,76,84,78,80,48,72,65,56,54,52,50,62,71,68,44,66,70,69,75,74,70,68,80,86,74,60,65,73,64,64,70,63,68,59,75,80,63,76,81,75,68,72,90,76,69,78,82,63,78,81,70,76,86,70,75,52,82,48,50,41,43,32,31,38,72,89,41,57,9,37,37,39,36,38,30,22,58,87,35,28,70,66,29,32,51,44,52,50,49,52,42,74,76,55,63,35,42,27,39,31,31,70,31,21,71,71,58,47,52,51,52,53,52,53,47,52,52,50,53,53,50,50,54,53,50,51,54,52,50,53,53,54,55,57,66,62,72,66,66,76,82,77,86,71,88,83,84,88,80,94,75,86,88,82,82,93,74,85,66,65,61,60,57,52,50,54,56,50,53,53,52,51,53,53,54,53,50,52,54,48,50,58,48,48,66,56,34,80,77,42,63,71,58,46,58,52,49,49,58,53,62,73,71,37,75,63,61,55,52,56,58,54,67,72,66,74,85,78,86,90,70,90,71,78,73,53,73,47,45,36,58,51,50,48,51,55,52,27,58,76,63,70,19,48,80,38,70,26,34,70,54,64,68,58,50,50,50,51,41,52,46,67,78,41,81,76,76,60,100,53,76,68,62,75,71,58,83,67,84,73,79,74,78,59,73,78,51,57,62,53,50,54,50,53,41,53,48,50,53,47,20,19,36,55,16,52,87,91,48,57,77,69,57,39,38,44,45,59,58,46,40,74,70,36,66,69,51,32,54,60,51,43,70,57,49,48,61,52,50,51,53,50,52,49,44,53,50,53,51,52,57,46,49,56,50,51,51,57,49,47,69,70,52,50,78,74,57,57,74,71,57,71,82,75,72,90,83,77,90,85,73,83,83,84,71,94,72,72,89,83,71,50,72,57,73,74,56,36,67,69,48,55,52,50,51,50,51,52,53,50,52,50,48,53,49,52,50,50,47,54,46,46,42,48,64,40,56,55,40,16,47,47,34,23,54,39,49,51,55,57,37,66,34,84,86,17,46,58,32,32,30,35,33,47,33,51,44,57,36,44,35,45,19,53,50,37,30,32,76,76,64,55,31,45,80,36,71,72,120

Mean predicted aligned error: 14.56 Å

Secondary structure (DSSP, 8-state):
--PPP-----HHHHHHHHH-HHHHH---SSSHHHHTT-S--------TTS---S-PPPPPPTTEEEEE-TTT--EEEEEEE-TT-HHHHHHHHHHHHHH--SEEEES--HHHHHHHHHHHHHHHHHHHHHHHHHHHHHHHHTT---------------------HHHHHHHHHHHHHHHHHHHHHHHHHHHHTT-HHHHHHHHHHHSS-HHHHHHHHHHHSS--SS-PPP-TTHHHHHHHHHHHHTTPEEEE-SPPHHHHHHHHHHHH-TTSSS-TTGGGS--------THHHHHHHHHHHHHHHHHHH--TTS-GGGS--HHHHHHH-HHHHHHHHHHHHHHHHHHHHHHHHHHHHHHHHHHHHHHHHHHHHHHHTTS-S--TT--SS----TT--HHHHH-HHHHHHHHHHHHHHHHHHHHHHHHIIIIIIHHHHHHHHHHHHHTSTTTTTSEEEEEEETTTHHHHHHHHHHHH-PEEE---

Nearest PDB structures (foldseek):
  8bqs-assembly1_Dq  TM=4.534E-01  e=1.407E-03  Tetrahymena thermophila SB210
  8gym-assembly1_e  TM=4.420E-01  e=1.197E-03  Tetrahymena thermophila SB210

pLDDT: mean 71.47, std 22.33, range [29.56, 98.56]